Protein AF-A0A961BYL7-F1 (afdb_monomer)

Mean predicted aligned error: 15.83 Å

Secondary structure (DSSP, 8-state):
---EEEEEE-SSS--EEEEE----TT---EEEEEEEPTT--EEEEEE-TT---EEEEEEE--TTSPPPEEEEETTEEEEE--PPTTSS-HHHHHTT----------SS-----------SS--TT-----GGGSPPHHHHHHHHHHHHT-TTSEEES-TT-TT--HHHHHHHHHHHHHHHHHHHHHHHHT---HHHHHHHHHHHHH-TTTHHHHHHHHHHH-SEEEESSGGG--HHHHHHHHHHHSGGGTTS--SPPPPEEEE---GGG---GGGT--HHHHHHHHTSTT-------EESSS-HHHHHHHHHHHTT-BSSSTTSB----EEPGGGSS---B-TTSPBPPSEEEEE--S-----SSSHHHHHHHHHHHHHHHHHHHHHHHHHHH-EEPPSSTTPPPEE--GGGEEEEESSTTTHHHHHHHHHHTT--EEESSPPBGGGSHHHHHHHHHHHHHHSTT-HHHHHHHHTSTTT---HHHHHH--HHHHHHHHHHHHHHHHHHHHH-HHHHHHHHHHHS-HHHHHHTSTTHHHHHHHHHHHHHHHHHHS-SS--HHHHHHHHHHHHT---TT-THHHHSBPPP-TT---EEEEEHHHHTT--EEEEEETTTTSPPPHHHHTT-SEEE-TTSSSEEEESSTTSPPS-HHHHHHHHHHHHHHHHHHHHHHHHHHHTTEEEEEEEEE---TTGGGSHHHHHHHSB-TTSSB-HHHHS-SSPPP---THHHHHHHHHHHHTT-

Structure (mmCIF, N/CA/C/O backbone):
data_AF-A0A961BYL7-F1
#
_entry.id   AF-A0A961BYL7-F1
#
loop_
_atom_site.group_PDB
_atom_site.id
_atom_site.type_symbol
_atom_site.label_atom_id
_atom_site.label_alt_id
_atom_site.label_comp_id
_atom_site.label_asym_id
_atom_site.label_entity_id
_atom_site.label_seq_id
_atom_site.pdbx_PDB_ins_code
_atom_site.Cartn_x
_atom_site.Cartn_y
_atom_site.Cartn_z
_atom_site.occupancy
_atom_site.B_iso_or_equiv
_atom_site.auth_seq_id
_atom_site.auth_comp_id
_atom_site.auth_asym_id
_atom_site.auth_atom_id
_atom_site.pdbx_PDB_model_num
ATOM 1 N N . ILE A 1 1 ? 36.042 -7.074 -20.773 1.00 39.19 1 ILE A N 1
ATOM 2 C CA . ILE A 1 1 ? 37.449 -6.682 -21.015 1.00 39.19 1 ILE A CA 1
ATOM 3 C C . ILE A 1 1 ? 37.549 -6.260 -22.474 1.00 39.19 1 ILE A C 1
ATOM 5 O O . ILE A 1 1 ? 37.795 -7.089 -23.339 1.00 39.19 1 ILE A O 1
ATOM 9 N N . ALA A 1 2 ? 37.210 -5.007 -22.754 1.00 34.62 2 ALA A N 1
ATOM 10 C CA . ALA A 1 2 ? 37.315 -4.385 -24.068 1.00 34.62 2 ALA A CA 1
ATOM 11 C C . ALA A 1 2 ? 37.667 -2.923 -23.798 1.00 34.62 2 ALA A C 1
ATOM 13 O O . ALA A 1 2 ? 37.001 -2.294 -22.980 1.00 34.62 2 ALA A O 1
ATOM 14 N N . THR A 1 3 ? 38.731 -2.411 -24.410 1.00 41.41 3 THR A N 1
ATOM 15 C CA . THR A 1 3 ? 39.069 -0.992 -24.297 1.00 41.41 3 THR A CA 1
ATOM 16 C C . THR A 1 3 ? 38.045 -0.203 -25.095 1.00 41.41 3 THR A C 1
ATOM 18 O O . THR A 1 3 ? 38.063 -0.248 -26.324 1.00 41.41 3 THR A O 1
ATOM 21 N N . LEU A 1 4 ? 37.126 0.473 -24.408 1.00 39.59 4 LEU A N 1
ATOM 22 C CA . LEU A 1 4 ? 36.172 1.363 -25.056 1.00 39.59 4 LEU A CA 1
ATOM 23 C C . LEU A 1 4 ? 36.876 2.695 -25.314 1.00 39.59 4 LEU A C 1
ATOM 25 O O . LEU A 1 4 ? 37.384 3.300 -24.374 1.00 39.59 4 LEU A O 1
ATOM 29 N N . LEU A 1 5 ? 36.908 3.143 -26.568 1.00 48.19 5 LEU A N 1
ATOM 30 C CA . LEU A 1 5 ? 37.420 4.459 -26.946 1.00 48.19 5 LEU A CA 1
ATOM 31 C C . LEU A 1 5 ? 36.281 5.243 -27.601 1.00 48.19 5 LEU A C 1
ATOM 33 O O . LEU A 1 5 ? 35.836 4.855 -28.680 1.00 48.19 5 LEU A O 1
ATOM 37 N N . ALA A 1 6 ? 35.793 6.300 -26.953 1.00 42.75 6 ALA A N 1
ATOM 38 C CA . ALA A 1 6 ? 34.676 7.112 -27.439 1.00 42.75 6 ALA A CA 1
ATOM 39 C C . ALA A 1 6 ? 35.068 8.593 -27.520 1.00 42.75 6 ALA A C 1
ATOM 41 O O . ALA A 1 6 ? 35.640 9.126 -26.573 1.00 42.75 6 ALA A O 1
ATOM 42 N N . VAL A 1 7 ? 34.759 9.253 -28.641 1.00 47.47 7 VAL A N 1
ATOM 43 C CA . VAL A 1 7 ? 35.029 10.687 -28.857 1.00 47.47 7 VAL A CA 1
ATOM 44 C C . VAL A 1 7 ? 33.711 11.436 -29.045 1.00 47.47 7 VAL A C 1
ATOM 46 O O . VAL A 1 7 ? 32.892 11.021 -29.864 1.00 47.47 7 VAL A O 1
ATOM 49 N N . PHE A 1 8 ? 33.513 12.534 -28.319 1.00 46.31 8 PHE A N 1
ATOM 50 C CA . PHE A 1 8 ? 32.337 13.409 -28.389 1.00 46.31 8 PHE A CA 1
ATOM 51 C C . PHE A 1 8 ? 32.752 14.836 -28.756 1.00 46.31 8 PHE A C 1
ATOM 53 O O . PHE A 1 8 ? 33.868 15.228 -28.440 1.00 46.31 8 PHE A O 1
ATOM 60 N N . THR A 1 9 ? 31.873 15.624 -29.381 1.00 42.56 9 THR A N 1
ATOM 61 C CA . THR A 1 9 ? 32.056 17.085 -29.542 1.00 42.56 9 THR A CA 1
ATOM 62 C C . THR A 1 9 ? 31.382 17.859 -28.409 1.00 42.56 9 THR A C 1
ATOM 64 O O . THR A 1 9 ? 30.259 17.511 -28.044 1.00 42.56 9 THR A O 1
ATOM 67 N N . ASN A 1 10 ? 31.968 18.962 -27.946 1.00 42.44 10 ASN A N 1
ATOM 68 C CA . ASN A 1 10 ? 31.327 19.919 -27.041 1.00 42.44 10 ASN A CA 1
ATOM 69 C C . ASN A 1 10 ? 30.588 21.012 -27.832 1.00 42.44 10 ASN A C 1
ATOM 71 O O . ASN A 1 10 ? 31.014 22.159 -27.926 1.00 42.44 10 ASN A O 1
ATOM 75 N N . THR A 1 11 ? 29.475 20.639 -28.453 1.00 37.84 11 THR A N 1
ATOM 76 C CA . THR A 1 11 ? 28.443 21.622 -28.817 1.00 37.84 11 THR A CA 1
ATOM 77 C C . THR A 1 11 ? 27.235 21.390 -27.914 1.00 37.84 11 THR A C 1
ATOM 79 O O . THR A 1 11 ? 27.214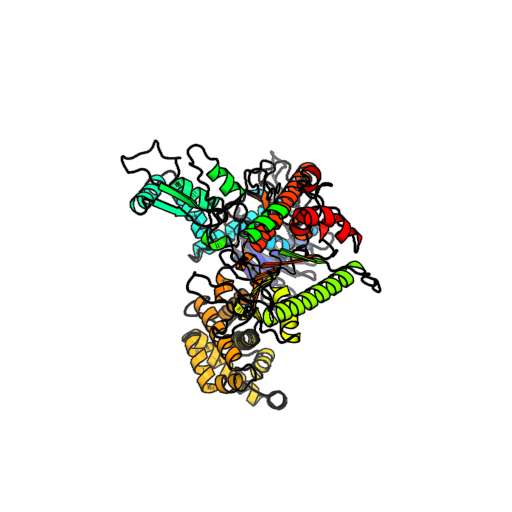 20.420 -27.159 1.00 37.84 11 THR A O 1
ATOM 82 N N . THR A 1 12 ? 26.227 22.262 -27.972 1.00 33.16 12 THR A N 1
ATOM 83 C CA . THR A 1 12 ? 25.004 22.234 -27.140 1.00 33.16 12 THR A CA 1
ATOM 84 C C . THR A 1 12 ? 24.246 20.892 -27.111 1.00 33.16 12 THR A C 1
ATOM 86 O O . THR A 1 12 ? 23.332 20.736 -26.308 1.00 33.16 12 THR A O 1
ATOM 89 N N . ALA A 1 13 ? 24.634 19.910 -27.932 1.00 33.66 13 ALA A N 1
ATOM 90 C CA . ALA A 1 13 ? 24.325 18.496 -27.754 1.00 33.66 13 ALA A CA 1
ATOM 91 C C . ALA A 1 13 ? 25.584 17.634 -28.027 1.00 33.66 13 ALA A C 1
ATOM 93 O O . ALA A 1 13 ? 26.080 17.638 -29.159 1.00 33.66 13 ALA A O 1
ATOM 94 N N . PRO A 1 14 ? 26.113 16.863 -27.056 1.00 36.59 14 PRO A N 1
ATOM 95 C CA . PRO A 1 14 ? 27.245 15.978 -27.311 1.00 36.59 14 PRO A CA 1
ATOM 96 C C . PRO A 1 14 ? 26.830 14.798 -28.203 1.00 36.59 14 PRO A C 1
ATOM 98 O O . PRO A 1 14 ? 25.937 14.021 -27.864 1.00 36.59 14 PRO A O 1
ATOM 101 N N . ALA A 1 15 ? 27.496 14.637 -29.348 1.00 33.28 15 ALA A N 1
ATOM 102 C CA . ALA A 1 15 ? 27.287 13.525 -30.276 1.00 33.28 15 ALA A CA 1
ATOM 103 C C . ALA A 1 15 ? 28.476 12.554 -30.233 1.00 33.28 15 ALA A C 1
ATOM 105 O O . ALA A 1 15 ? 29.624 12.987 -30.306 1.00 33.28 15 ALA A O 1
ATOM 106 N N . LEU A 1 16 ? 28.211 11.245 -30.136 1.00 39.09 16 LEU A N 1
ATOM 107 C CA . LEU A 1 16 ? 29.241 10.207 -30.257 1.00 39.09 16 LEU A CA 1
ATOM 108 C C . LEU A 1 16 ? 29.740 10.161 -31.706 1.00 39.09 16 LEU A C 1
ATOM 110 O O . LEU A 1 16 ? 28.985 9.809 -32.611 1.00 39.09 16 LEU A O 1
ATOM 114 N N . ILE A 1 17 ? 31.009 10.495 -31.916 1.00 48.31 17 ILE A N 1
ATOM 115 C CA . ILE A 1 17 ? 31.601 10.606 -33.253 1.00 48.31 17 ILE A CA 1
ATOM 116 C C . ILE A 1 17 ? 32.160 9.261 -33.722 1.00 48.31 17 ILE A C 1
ATOM 118 O O . ILE A 1 17 ? 32.022 8.898 -34.887 1.00 48.31 17 ILE A O 1
ATOM 122 N N . ALA A 1 18 ? 32.787 8.508 -32.817 1.00 43.81 18 ALA A N 1
ATOM 123 C CA . ALA A 1 18 ? 33.350 7.196 -33.110 1.00 43.81 18 ALA A CA 1
ATOM 124 C C . ALA A 1 18 ? 33.472 6.353 -31.833 1.00 43.81 18 ALA A C 1
ATOM 126 O O . ALA A 1 18 ? 33.775 6.885 -30.765 1.00 43.81 18 ALA A O 1
ATOM 127 N N . CYS A 1 19 ? 33.244 5.043 -31.961 1.00 41.66 19 CYS A N 1
ATOM 128 C CA . CYS A 1 19 ? 33.412 4.053 -30.899 1.00 41.66 19 CYS A CA 1
ATOM 129 C C . CYS A 1 19 ? 33.942 2.747 -31.498 1.00 41.66 19 CYS A C 1
ATOM 131 O O . CYS A 1 19 ? 33.399 2.269 -32.495 1.00 41.66 19 CYS A O 1
ATOM 133 N N . ASN A 1 20 ? 34.991 2.167 -30.910 1.00 49.38 20 ASN A N 1
ATOM 134 C CA . ASN A 1 20 ? 35.496 0.854 -31.312 1.00 49.38 20 ASN A CA 1
ATOM 135 C C . ASN A 1 20 ? 35.268 -0.157 -30.178 1.00 49.38 20 ASN A C 1
ATOM 137 O O . ASN A 1 20 ? 35.775 0.034 -29.077 1.00 49.38 20 ASN A O 1
ATOM 141 N N . VAL A 1 21 ? 34.489 -1.212 -30.442 1.00 45.50 21 VAL A N 1
ATOM 142 C CA . VAL A 1 21 ? 34.112 -2.241 -29.444 1.00 45.50 21 VAL A CA 1
ATOM 143 C C . VAL A 1 21 ? 34.639 -3.635 -29.826 1.00 45.50 21 VAL A C 1
ATOM 145 O O . VAL A 1 21 ? 34.361 -4.612 -29.138 1.00 45.50 21 VAL A O 1
ATOM 148 N N . ALA A 1 22 ? 35.421 -3.778 -30.901 1.00 39.75 22 ALA A N 1
ATOM 149 C CA . ALA A 1 22 ? 35.791 -5.101 -31.403 1.00 39.75 22 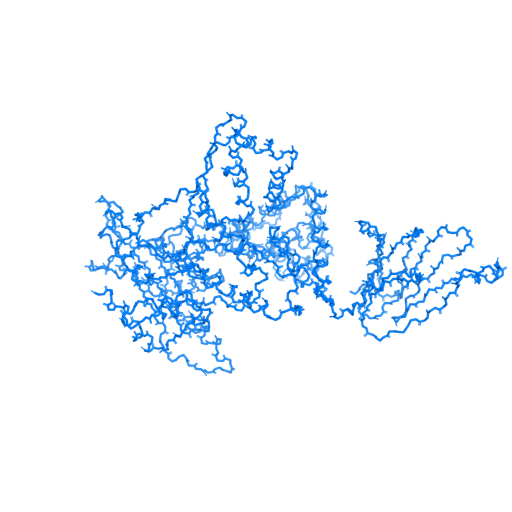ALA A CA 1
ATOM 150 C C . ALA A 1 22 ? 37.262 -5.200 -31.828 1.00 39.75 22 ALA A C 1
ATOM 152 O O . ALA A 1 22 ? 37.615 -4.907 -32.967 1.00 39.75 22 ALA A O 1
ATOM 153 N N . ALA A 1 23 ? 38.108 -5.726 -30.941 1.00 34.94 23 ALA A N 1
ATOM 154 C CA . ALA A 1 23 ? 39.322 -6.426 -31.349 1.00 34.94 23 ALA A CA 1
ATOM 155 C C . ALA A 1 23 ? 39.571 -7.638 -30.426 1.00 34.94 23 ALA A C 1
ATOM 157 O O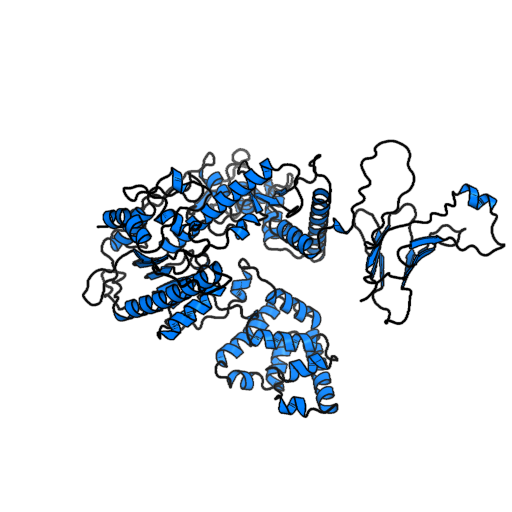 . ALA A 1 23 ? 39.394 -7.520 -29.211 1.00 34.94 23 ALA A O 1
ATOM 158 N N . PRO A 1 24 ? 39.942 -8.814 -30.972 1.00 32.72 24 PRO A N 1
ATOM 159 C CA . PRO A 1 24 ? 40.272 -9.994 -30.177 1.00 32.72 24 PRO A CA 1
ATOM 160 C C . PRO A 1 24 ? 41.551 -9.778 -29.337 1.00 32.72 24 PRO A C 1
ATOM 162 O O . PRO A 1 24 ? 42.343 -8.892 -29.660 1.00 32.72 24 PRO A O 1
ATOM 165 N N . PRO A 1 25 ? 41.804 -10.607 -28.299 1.00 34.06 25 PRO A N 1
ATOM 166 C CA . PRO A 1 25 ? 42.755 -10.344 -27.201 1.00 34.06 25 PRO A CA 1
ATOM 167 C C . PRO A 1 25 ? 44.254 -10.311 -27.566 1.00 34.06 25 PRO A C 1
ATOM 169 O O . PRO A 1 25 ? 45.096 -10.426 -26.681 1.00 34.06 25 PRO A O 1
ATOM 172 N N . ALA A 1 26 ? 44.610 -10.204 -28.847 1.00 33.62 26 ALA A N 1
ATOM 173 C CA . ALA A 1 26 ? 45.981 -10.336 -29.340 1.00 33.62 26 ALA A CA 1
ATOM 174 C C . ALA A 1 26 ? 46.489 -9.143 -30.179 1.00 33.62 26 ALA A C 1
ATOM 176 O O . ALA A 1 26 ? 47.590 -9.221 -30.719 1.00 33.62 26 ALA A O 1
ATOM 177 N N . ALA A 1 27 ? 45.742 -8.037 -30.283 1.00 35.91 27 ALA A N 1
ATOM 178 C CA . ALA A 1 27 ? 46.215 -6.805 -30.927 1.00 35.91 27 ALA A CA 1
ATOM 179 C C . ALA A 1 27 ? 46.365 -5.675 -29.882 1.00 35.91 27 ALA A C 1
ATOM 181 O O . ALA A 1 27 ? 45.372 -5.325 -29.247 1.00 35.91 27 ALA A O 1
ATOM 182 N N . PRO A 1 28 ? 47.566 -5.093 -29.679 1.00 39.69 28 PRO A N 1
ATOM 183 C CA . PRO A 1 28 ? 47.829 -4.176 -28.568 1.00 39.69 28 PRO A CA 1
ATOM 184 C C . PRO A 1 28 ? 47.493 -2.700 -28.854 1.00 39.69 28 PRO A C 1
ATOM 186 O O . PRO A 1 28 ? 47.948 -1.831 -28.120 1.00 39.69 28 PRO A O 1
ATOM 189 N N . SER A 1 29 ? 46.723 -2.365 -29.892 1.00 47.53 29 SER A N 1
ATOM 190 C CA . SER A 1 29 ? 46.337 -0.969 -30.136 1.00 47.53 29 SER A CA 1
ATOM 191 C C . SER A 1 29 ? 44.986 -0.839 -30.836 1.00 47.53 29 SER A C 1
ATOM 193 O O . SER A 1 29 ? 44.777 -1.341 -31.939 1.00 47.53 29 SER A O 1
ATOM 195 N N . ALA A 1 30 ? 44.055 -0.128 -30.196 1.00 45.72 30 ALA A N 1
ATOM 196 C CA . ALA A 1 30 ? 42.859 0.381 -30.859 1.00 45.72 30 ALA A CA 1
ATOM 197 C C . ALA A 1 30 ? 43.194 1.739 -31.495 1.00 45.72 30 ALA A C 1
ATOM 199 O O . ALA A 1 30 ? 43.740 2.620 -30.825 1.00 45.72 30 ALA A O 1
ATOM 200 N N . ALA A 1 31 ? 42.883 1.903 -32.783 1.00 49.25 31 ALA A N 1
ATOM 201 C CA . ALA A 1 31 ? 43.028 3.169 -33.493 1.00 49.25 31 ALA A CA 1
ATOM 202 C C . ALA A 1 31 ? 41.652 3.729 -33.867 1.00 49.25 31 ALA A C 1
ATOM 204 O O . ALA A 1 31 ? 40.814 3.002 -34.406 1.00 49.25 31 ALA A O 1
ATOM 205 N N . VAL A 1 32 ? 41.420 5.012 -33.585 1.00 48.69 32 VAL A N 1
ATOM 206 C CA . VAL A 1 32 ? 40.204 5.733 -33.987 1.00 48.69 32 VAL A CA 1
ATOM 207 C C . VAL A 1 32 ? 40.615 6.992 -34.742 1.00 48.69 32 VAL A C 1
ATOM 209 O O . VAL A 1 32 ? 41.395 7.805 -34.244 1.00 48.69 32 VAL A O 1
ATOM 212 N N . GLN A 1 33 ? 40.103 7.132 -35.963 1.00 51.75 33 GLN A N 1
ATOM 213 C CA . GLN A 1 33 ? 40.268 8.330 -36.780 1.00 51.75 33 GLN A CA 1
ATOM 214 C C . GLN A 1 33 ? 39.044 9.226 -36.625 1.00 51.75 33 GLN A C 1
ATOM 216 O O . GLN A 1 33 ? 37.914 8.766 -36.782 1.00 51.75 33 GLN A O 1
ATOM 221 N N . VAL A 1 34 ? 39.275 10.507 -36.350 1.00 50.94 34 VAL A N 1
ATOM 222 C CA . VAL A 1 34 ? 38.217 11.519 -36.250 1.00 50.94 34 VAL A CA 1
ATOM 223 C C . VAL A 1 34 ? 38.557 12.675 -37.181 1.00 50.94 34 VAL A C 1
ATOM 225 O O . VAL A 1 34 ? 39.681 13.171 -37.166 1.00 50.94 34 VAL A O 1
ATOM 228 N N . ALA A 1 35 ? 37.597 13.106 -38.001 1.00 50.88 35 ALA A N 1
ATOM 229 C CA . ALA A 1 35 ? 37.707 14.353 -38.753 1.00 50.88 35 ALA A CA 1
ATOM 230 C C . ALA A 1 35 ? 37.450 15.522 -37.792 1.00 50.88 35 ALA A C 1
ATOM 232 O O . ALA A 1 35 ? 36.311 15.764 -37.394 1.00 50.88 35 ALA A O 1
ATOM 233 N N . ALA A 1 36 ? 38.520 16.192 -37.369 1.00 46.81 36 ALA A N 1
ATOM 234 C CA . ALA A 1 36 ? 38.454 17.277 -36.404 1.00 46.81 36 ALA A CA 1
ATOM 235 C C . ALA A 1 36 ? 38.117 18.600 -37.108 1.00 46.81 36 ALA A C 1
ATOM 237 O O . ALA A 1 36 ? 38.728 18.979 -38.112 1.00 46.81 36 ALA A O 1
ATOM 238 N N . VAL A 1 37 ? 37.133 19.303 -36.562 1.00 46.12 37 VAL A N 1
ATOM 239 C CA . VAL A 1 37 ? 36.710 20.642 -36.955 1.00 46.12 37 VAL A CA 1
ATOM 240 C C . VAL A 1 37 ? 37.509 21.638 -36.120 1.00 46.12 37 VAL A C 1
ATOM 242 O O . VAL A 1 37 ? 37.742 21.435 -34.930 1.00 46.12 37 VAL A O 1
ATOM 245 N N . ARG A 1 38 ? 37.984 22.702 -36.770 1.00 41.88 38 ARG A N 1
ATOM 246 C CA . ARG A 1 38 ? 38.755 23.763 -36.116 1.00 41.88 38 ARG A CA 1
ATOM 247 C C . ARG A 1 38 ? 37.882 24.464 -35.063 1.00 41.88 38 ARG A C 1
ATOM 249 O O . ARG A 1 38 ? 36.697 24.664 -35.308 1.00 41.88 38 ARG A O 1
ATOM 256 N N . ASP A 1 39 ? 38.475 24.825 -33.925 1.00 41.31 39 ASP A N 1
ATOM 257 C CA . ASP A 1 39 ? 37.819 25.559 -32.828 1.00 41.31 39 ASP A CA 1
ATOM 258 C C . ASP A 1 39 ? 36.586 24.836 -32.236 1.00 41.31 39 ASP A C 1
ATOM 260 O O . ASP A 1 39 ? 35.585 25.456 -31.889 1.00 41.31 39 ASP A O 1
ATOM 264 N N . THR A 1 40 ? 36.637 23.501 -32.163 1.00 39.97 40 THR A N 1
ATOM 265 C CA . THR A 1 40 ? 35.595 22.643 -31.569 1.00 39.97 40 THR A CA 1
ATOM 266 C C . THR A 1 40 ? 36.208 21.797 -30.455 1.00 39.97 40 THR A C 1
ATOM 268 O O . THR A 1 40 ? 37.230 21.152 -30.695 1.00 39.97 40 THR A O 1
ATOM 271 N N . ASP A 1 41 ? 35.602 21.758 -29.263 1.00 41.94 41 ASP A N 1
ATOM 272 C CA . ASP A 1 41 ? 36.136 20.920 -28.180 1.00 41.94 41 ASP A CA 1
ATOM 273 C C . ASP A 1 41 ? 35.714 19.461 -28.351 1.00 41.94 41 ASP A C 1
ATOM 275 O O . ASP A 1 41 ? 34.613 19.153 -28.821 1.00 41.94 41 ASP A O 1
ATOM 279 N N . TYR A 1 42 ? 36.587 18.553 -27.919 1.00 45.03 42 TYR A N 1
ATOM 280 C CA . TYR A 1 42 ? 36.362 17.117 -27.998 1.00 45.03 42 TYR A CA 1
ATOM 281 C C . TYR A 1 42 ? 36.559 16.453 -26.634 1.00 45.03 42 TYR A C 1
ATOM 283 O O . TYR A 1 42 ? 37.581 16.652 -25.981 1.00 45.03 42 TYR A O 1
ATOM 291 N N . LEU A 1 43 ? 35.605 15.616 -26.224 1.00 43.47 43 LEU A N 1
ATOM 292 C CA . LEU A 1 43 ? 35.713 14.771 -25.035 1.00 43.47 43 LEU A CA 1
ATOM 293 C C . LEU A 1 43 ? 36.112 13.358 -25.460 1.00 43.47 43 LEU A C 1
ATOM 295 O O . LEU A 1 43 ? 35.450 12.761 -26.306 1.00 43.47 43 LEU A O 1
ATOM 299 N N . VAL A 1 44 ? 37.165 12.809 -24.857 1.00 47.84 44 VAL A N 1
ATOM 300 C CA . VAL A 1 44 ? 37.644 11.450 -25.142 1.00 47.84 44 VAL A CA 1
ATOM 301 C C . VAL A 1 44 ? 37.519 10.590 -23.889 1.00 47.84 44 VAL A C 1
ATOM 303 O O . VAL A 1 44 ? 38.105 10.900 -22.855 1.00 47.84 44 VAL A O 1
ATOM 306 N N . LEU A 1 45 ? 36.775 9.492 -23.994 1.00 44.69 45 LEU A N 1
ATOM 307 C CA . LEU A 1 45 ? 36.589 8.503 -22.934 1.00 44.69 45 LEU A CA 1
ATOM 308 C C . LEU A 1 45 ? 37.347 7.221 -23.279 1.00 44.69 45 LEU A C 1
ATOM 310 O O . LEU A 1 45 ? 37.184 6.680 -24.375 1.00 44.69 45 LEU A O 1
ATOM 314 N N . VAL A 1 46 ? 38.162 6.745 -22.333 1.00 48.22 46 VAL A N 1
ATOM 315 C CA . VAL A 1 46 ? 38.932 5.500 -22.448 1.00 48.22 46 VAL A CA 1
ATOM 316 C C . VAL A 1 46 ? 38.659 4.625 -21.228 1.00 48.22 46 VAL A C 1
ATOM 318 O O . VAL A 1 46 ? 39.004 5.011 -20.115 1.00 48.22 46 VAL A O 1
ATOM 321 N N . ASP A 1 47 ? 38.072 3.446 -21.431 1.00 42.56 47 ASP A N 1
ATOM 322 C CA . ASP A 1 47 ? 37.914 2.437 -20.373 1.00 42.56 47 ASP A CA 1
ATOM 323 C C . ASP A 1 47 ? 39.024 1.379 -20.481 1.00 42.56 47 ASP A C 1
ATOM 325 O O . ASP A 1 47 ? 39.258 0.815 -21.552 1.00 42.56 47 ASP A O 1
ATOM 329 N N . GLY A 1 48 ? 39.739 1.104 -19.390 1.00 44.19 48 GLY A N 1
ATOM 330 C CA . GLY A 1 48 ? 40.799 0.101 -19.371 1.00 44.19 48 GLY A CA 1
ATOM 331 C C . GLY A 1 48 ? 41.217 -0.290 -17.961 1.00 44.19 48 GLY A C 1
ATOM 332 O O . GLY A 1 48 ? 41.912 0.464 -17.287 1.00 44.19 48 GLY A O 1
ATOM 333 N N . THR A 1 49 ? 40.869 -1.509 -17.549 1.00 38.75 49 THR A N 1
ATOM 334 C CA . THR A 1 49 ? 41.249 -2.083 -16.249 1.00 38.75 49 THR A CA 1
ATOM 335 C C . THR A 1 49 ? 42.739 -2.435 -16.121 1.00 38.75 49 THR A C 1
ATOM 337 O O . THR A 1 49 ? 43.181 -2.645 -15.001 1.00 38.75 49 THR A O 1
ATOM 340 N N . ASP A 1 50 ? 43.530 -2.439 -17.208 1.00 41.47 50 ASP A N 1
ATOM 341 C CA . ASP A 1 50 ? 44.942 -2.890 -17.201 1.00 41.47 50 ASP A CA 1
ATOM 342 C C . ASP A 1 50 ? 45.912 -2.031 -18.052 1.00 41.47 50 ASP A C 1
ATOM 344 O O . ASP A 1 50 ? 46.889 -2.530 -18.605 1.00 41.47 50 ASP A O 1
ATOM 348 N N . GLY A 1 51 ? 45.682 -0.718 -18.171 1.00 45.72 51 GLY A N 1
ATOM 349 C CA . GLY A 1 51 ? 46.609 0.169 -18.894 1.00 45.72 51 GLY A CA 1
ATOM 350 C C . GLY A 1 51 ? 46.484 0.063 -20.418 1.00 45.72 51 GLY A C 1
ATOM 351 O O . GLY A 1 51 ? 47.379 -0.421 -21.108 1.00 45.72 51 GLY A O 1
ATOM 352 N N . ALA A 1 52 ? 45.363 0.560 -20.943 1.00 43.47 52 ALA A N 1
ATOM 353 C CA . ALA A 1 52 ? 45.076 0.599 -22.373 1.00 43.47 52 ALA A CA 1
ATOM 354 C C . ALA A 1 52 ? 46.184 1.296 -23.193 1.00 43.47 52 ALA A C 1
ATOM 356 O O . ALA A 1 52 ? 46.688 2.356 -22.810 1.00 43.47 52 ALA A O 1
ATOM 357 N N . GLN A 1 53 ? 46.522 0.709 -24.346 1.00 44.25 53 GLN A N 1
ATOM 358 C CA . GLN A 1 53 ? 47.362 1.315 -25.379 1.00 44.25 53 GLN A CA 1
ATOM 359 C C . GLN A 1 53 ? 46.513 1.584 -26.627 1.00 44.25 53 GLN A C 1
ATOM 361 O O . GLN A 1 53 ? 45.736 0.733 -27.064 1.00 44.25 53 GLN A O 1
ATOM 366 N N . GLY A 1 54 ? 46.623 2.783 -27.193 1.00 45.72 54 GLY A N 1
ATOM 367 C CA . GLY A 1 54 ? 45.788 3.203 -28.316 1.00 45.72 54 GLY A CA 1
ATOM 368 C C . GLY A 1 54 ? 46.304 4.467 -28.987 1.00 45.72 54 GLY A C 1
ATOM 369 O O . GLY A 1 54 ? 47.094 5.214 -28.408 1.00 45.72 54 GLY A O 1
ATOM 370 N N . GLN A 1 55 ? 45.875 4.689 -30.226 1.00 48.41 55 GLN A N 1
ATOM 371 C CA . GLN A 1 55 ? 46.231 5.876 -31.000 1.00 48.41 55 GLN A CA 1
ATOM 372 C C . GLN A 1 55 ? 44.965 6.564 -31.503 1.00 48.41 55 GLN A C 1
ATOM 374 O O . GLN A 1 55 ? 44.111 5.936 -32.128 1.00 48.41 55 GLN A O 1
ATOM 379 N N . ILE A 1 56 ? 44.854 7.868 -31.260 1.00 48.59 56 ILE A N 1
ATOM 380 C CA . ILE A 1 56 ? 43.814 8.694 -31.877 1.00 48.59 56 ILE A CA 1
ATOM 381 C C . ILE A 1 56 ? 44.483 9.574 -32.912 1.00 48.59 56 ILE A C 1
ATOM 383 O O . ILE A 1 56 ? 45.401 10.335 -32.602 1.00 48.59 56 ILE A O 1
ATOM 387 N N . GLN A 1 57 ? 44.012 9.465 -34.148 1.00 49.00 57 GLN A N 1
ATOM 388 C CA . GLN A 1 57 ? 44.482 10.302 -35.237 1.00 49.00 57 GLN A CA 1
ATOM 389 C C . GLN A 1 57 ? 43.412 11.353 -35.535 1.00 49.00 57 GLN A C 1
ATOM 391 O O . GLN A 1 57 ? 42.293 11.030 -35.944 1.00 49.00 57 GLN A O 1
ATOM 396 N N . LEU A 1 58 ? 43.763 12.614 -35.284 1.00 49.91 58 LEU A N 1
ATOM 397 C CA . LEU A 1 58 ? 42.879 13.761 -35.456 1.00 49.91 58 LEU A CA 1
ATOM 398 C C . LEU A 1 58 ? 43.134 14.369 -36.835 1.00 49.91 58 LEU A C 1
ATOM 400 O O . LEU A 1 58 ? 44.104 15.095 -37.033 1.00 49.91 58 LEU A O 1
ATOM 404 N N . ASN A 1 59 ? 42.281 14.058 -37.808 1.00 48.66 59 ASN A N 1
ATOM 405 C CA . ASN A 1 59 ? 42.397 14.608 -39.154 1.00 48.66 59 ASN A CA 1
ATOM 406 C C . ASN A 1 59 ? 41.958 16.075 -39.147 1.00 48.66 59 ASN A C 1
ATOM 408 O O . ASN A 1 59 ? 40.764 16.366 -39.159 1.00 48.66 59 ASN A O 1
ATOM 412 N N . TRP A 1 60 ? 42.930 16.987 -39.126 1.00 46.38 60 TRP A N 1
ATOM 413 C CA . TRP A 1 60 ? 42.711 18.430 -39.199 1.00 46.38 60 TRP A CA 1
ATOM 414 C C . TRP A 1 60 ? 42.786 18.889 -40.659 1.00 46.38 60 TRP A C 1
ATOM 416 O O . TRP A 1 60 ? 43.756 18.596 -41.355 1.00 46.38 60 TRP A O 1
ATOM 426 N N . ALA A 1 61 ? 41.785 19.630 -41.135 1.00 40.03 61 ALA A N 1
ATOM 427 C CA . ALA A 1 61 ? 41.766 20.216 -42.479 1.00 40.03 61 ALA A CA 1
ATOM 428 C C . ALA A 1 61 ? 42.698 21.444 -42.614 1.00 40.03 61 ALA A C 1
ATOM 430 O O . ALA A 1 61 ? 42.283 22.506 -43.072 1.00 40.03 61 ALA A O 1
ATOM 431 N N . ALA A 1 62 ? 43.955 21.327 -42.184 1.00 43.69 62 ALA A N 1
ATOM 432 C CA . ALA A 1 62 ? 45.000 22.292 -42.501 1.00 43.69 62 ALA A CA 1
ATOM 433 C C . ALA A 1 62 ? 45.825 21.709 -43.656 1.00 43.69 62 ALA A C 1
ATOM 435 O O . ALA A 1 62 ? 46.590 20.773 -43.452 1.00 43.69 62 ALA A O 1
ATOM 436 N N . GLU A 1 63 ? 45.663 22.247 -44.869 1.00 45.94 63 GLU A N 1
ATOM 437 C CA . GLU A 1 63 ? 46.201 21.705 -46.137 1.00 45.94 63 GLU A CA 1
ATOM 438 C C . GLU A 1 63 ? 47.734 21.519 -46.194 1.00 45.94 63 GLU A C 1
ATOM 440 O O . GLU A 1 63 ? 48.261 21.072 -47.210 1.00 45.94 63 GLU A O 1
ATOM 445 N N . GLN A 1 64 ? 48.475 21.861 -45.137 1.00 49.12 64 GLN A N 1
ATOM 446 C CA . GLN A 1 64 ? 49.934 21.945 -45.165 1.00 49.12 64 GLN A CA 1
ATOM 447 C C . GLN A 1 64 ? 50.659 21.250 -44.006 1.00 49.12 64 GLN A C 1
ATOM 449 O O . GLN A 1 64 ? 51.883 21.289 -44.008 1.00 49.12 64 GLN A O 1
ATOM 454 N N . LEU A 1 65 ? 49.994 20.577 -43.058 1.00 47.28 65 LEU A N 1
ATOM 455 C CA . LEU A 1 65 ? 50.681 19.781 -42.024 1.00 47.28 65 LEU A CA 1
ATOM 456 C C . LEU A 1 65 ? 50.038 18.397 -41.859 1.00 47.28 65 LEU A C 1
ATOM 458 O O . LEU A 1 65 ? 48.815 18.284 -41.939 1.00 47.28 65 LEU A O 1
ATOM 462 N N . PRO A 1 66 ? 50.829 17.334 -41.613 1.00 47.66 66 PRO A N 1
ATOM 463 C CA . PRO A 1 66 ? 50.266 16.033 -41.282 1.00 47.66 66 PRO A CA 1
ATOM 464 C C . PRO A 1 66 ? 49.495 16.113 -39.949 1.00 47.66 66 PRO A C 1
ATOM 466 O O . PRO A 1 66 ? 49.921 16.832 -39.040 1.00 47.66 66 PRO A O 1
ATOM 469 N N . PRO A 1 67 ? 48.370 15.387 -39.816 1.00 51.22 67 PRO A N 1
ATOM 470 C CA . PRO A 1 67 ? 47.544 15.421 -38.615 1.00 51.22 67 PRO A CA 1
ATOM 471 C C . PRO A 1 67 ? 48.325 14.954 -37.375 1.00 51.22 67 PRO A C 1
ATOM 473 O O . PRO A 1 67 ? 49.088 13.986 -37.477 1.00 51.22 67 PRO A O 1
ATOM 476 N N . PRO A 1 68 ? 48.143 15.600 -36.207 1.00 48.91 68 PRO A N 1
ATOM 477 C CA . PRO A 1 68 ? 48.756 15.138 -34.971 1.00 48.91 68 PRO A CA 1
ATOM 478 C C . PRO A 1 68 ? 48.210 13.767 -34.572 1.00 48.91 68 PRO A C 1
ATOM 480 O O . PRO A 1 68 ? 47.021 13.468 -34.730 1.00 48.91 68 PRO A O 1
ATOM 483 N N . VAL A 1 69 ? 49.095 12.940 -34.022 1.00 50.81 69 VAL A N 1
ATOM 484 C CA . VAL A 1 69 ? 48.744 11.639 -33.456 1.00 50.81 69 VAL A CA 1
ATOM 485 C C . VAL A 1 69 ? 48.841 11.743 -31.943 1.00 50.81 69 VAL A C 1
ATOM 487 O O . VAL A 1 69 ? 49.890 12.098 -31.405 1.00 50.81 69 VAL A O 1
ATOM 490 N N . LEU A 1 70 ? 47.745 11.432 -31.254 1.00 52.81 70 LEU A N 1
ATOM 491 C CA . LEU A 1 70 ? 47.745 11.260 -29.809 1.00 52.81 70 LEU A CA 1
ATOM 492 C C . LEU A 1 70 ? 48.046 9.793 -29.501 1.00 52.81 70 LEU A C 1
ATOM 494 O O . LEU A 1 70 ? 47.212 8.917 -29.741 1.00 52.81 70 LEU A O 1
ATOM 498 N N . GLU A 1 71 ? 49.240 9.528 -28.980 1.00 52.25 71 GLU A N 1
ATOM 499 C CA . GLU A 1 71 ? 49.635 8.209 -28.497 1.00 52.25 71 GLU A CA 1
ATOM 500 C C . GLU A 1 71 ? 49.323 8.059 -27.008 1.00 52.25 71 GLU A C 1
ATOM 502 O O . GLU A 1 71 ? 49.689 8.906 -26.185 1.00 52.25 71 GLU A O 1
ATOM 507 N N . ILE A 1 72 ? 48.677 6.943 -26.668 1.00 51.53 72 ILE A N 1
ATOM 508 C CA . ILE A 1 72 ? 48.331 6.554 -25.304 1.00 51.53 72 ILE A CA 1
ATOM 509 C C . ILE A 1 72 ? 49.113 5.283 -24.981 1.00 51.53 72 ILE A C 1
ATOM 511 O O . ILE A 1 72 ? 48.895 4.240 -25.600 1.00 51.53 72 ILE A O 1
ATOM 515 N N . SER A 1 73 ? 50.040 5.357 -24.024 1.00 46.81 73 SER A N 1
ATOM 516 C CA . SER A 1 73 ? 50.810 4.194 -23.573 1.00 46.81 73 SER A CA 1
ATOM 517 C C . SER A 1 73 ? 51.078 4.257 -22.075 1.00 46.81 73 SER A C 1
ATOM 519 O O . SER A 1 73 ? 51.666 5.218 -21.581 1.00 46.81 73 SER A O 1
ATOM 521 N N . ASN A 1 74 ? 50.664 3.219 -21.341 1.00 45.75 74 ASN A N 1
ATOM 522 C CA . ASN A 1 74 ? 50.950 3.045 -19.911 1.00 45.75 74 ASN A CA 1
ATOM 523 C C . ASN A 1 74 ? 50.613 4.292 -19.063 1.00 45.75 74 ASN A C 1
ATOM 525 O O . ASN A 1 74 ? 51.412 4.728 -18.233 1.00 45.75 74 ASN A O 1
ATOM 529 N N . GLY A 1 75 ? 49.451 4.906 -19.316 1.00 40.97 75 GLY A N 1
ATOM 530 C CA . GLY A 1 75 ? 48.984 6.100 -18.599 1.00 40.97 75 GLY A CA 1
ATOM 531 C C . GLY A 1 75 ? 49.728 7.398 -18.939 1.00 40.97 75 GLY A C 1
ATOM 532 O O . GLY A 1 75 ? 49.484 8.421 -18.301 1.00 40.97 75 GLY A O 1
ATOM 533 N N . ARG A 1 76 ? 50.627 7.379 -19.932 1.00 37.31 76 ARG A N 1
ATOM 534 C CA . ARG A 1 76 ? 51.260 8.567 -20.511 1.00 37.31 76 ARG A CA 1
ATOM 535 C C . ARG A 1 76 ? 50.639 8.892 -21.862 1.00 37.31 76 ARG A C 1
ATOM 537 O O . ARG A 1 76 ? 50.391 8.003 -22.675 1.00 37.31 76 ARG A O 1
ATOM 544 N N . PHE A 1 77 ? 50.454 10.186 -22.081 1.00 44.59 77 PHE A N 1
ATOM 545 C CA . PHE A 1 77 ? 49.899 10.756 -23.299 1.00 44.59 77 PHE A CA 1
ATOM 546 C C . PHE A 1 77 ? 50.995 11.559 -23.983 1.00 44.59 77 PHE A C 1
ATOM 548 O O . PHE A 1 77 ? 51.670 12.363 -23.333 1.00 44.59 77 PHE A O 1
ATOM 555 N N . ARG A 1 78 ? 51.184 11.324 -25.278 1.00 41.56 78 ARG A N 1
ATOM 556 C CA . ARG A 1 78 ? 52.110 12.088 -26.112 1.00 41.56 78 ARG A CA 1
ATOM 557 C C . ARG A 1 78 ? 51.378 12.510 -27.376 1.00 41.56 78 ARG A C 1
ATOM 559 O O . ARG A 1 78 ? 50.912 11.661 -28.128 1.00 41.56 78 ARG A O 1
ATOM 566 N N . LEU A 1 79 ? 51.286 13.816 -27.594 1.00 42.81 79 LEU A N 1
ATOM 567 C CA . LEU A 1 79 ? 50.847 14.378 -28.864 1.00 42.81 79 LEU A CA 1
ATOM 568 C C . LEU A 1 79 ? 52.088 14.555 -29.745 1.00 42.81 79 LEU A C 1
ATOM 570 O O . LEU A 1 79 ? 53.031 15.234 -29.343 1.00 42.81 79 LEU A O 1
ATOM 574 N N . GLU A 1 80 ? 52.123 13.906 -30.906 1.00 43.06 80 GLU A N 1
ATOM 575 C CA . GLU A 1 80 ? 53.283 13.915 -31.801 1.00 43.06 80 GLU A CA 1
ATOM 576 C C . GLU A 1 80 ? 52.864 14.289 -33.231 1.00 43.06 80 GLU A C 1
ATOM 578 O O . GLU A 1 80 ? 51.922 13.723 -33.791 1.00 43.06 80 GLU A O 1
ATOM 583 N N . TRP A 1 81 ? 53.596 15.221 -33.850 1.00 46.53 81 TRP A N 1
ATOM 584 C CA . TRP A 1 81 ? 53.508 15.490 -35.287 1.00 46.53 81 TRP A CA 1
ATOM 585 C C . TRP A 1 81 ? 54.618 14.729 -36.004 1.00 46.53 81 TRP A C 1
ATOM 587 O O . TRP A 1 81 ? 55.796 15.067 -35.894 1.00 46.53 81 TRP A O 1
ATOM 597 N N . ARG A 1 82 ? 54.251 13.702 -36.772 1.00 43.81 82 ARG A N 1
ATOM 598 C CA . ARG A 1 82 ? 55.216 12.949 -37.580 1.00 43.81 82 ARG A CA 1
ATOM 599 C C . ARG A 1 82 ? 55.376 13.606 -38.942 1.00 43.81 82 ARG A C 1
ATOM 601 O O . ARG A 1 82 ? 54.577 13.385 -39.846 1.00 43.81 82 ARG A O 1
ATOM 608 N N . VAL A 1 83 ? 56.426 14.409 -39.086 1.00 40.97 83 VAL A N 1
ATOM 609 C CA . VAL A 1 83 ? 56.813 15.021 -40.364 1.00 40.97 83 VAL A CA 1
ATOM 610 C C . VAL A 1 83 ? 57.983 14.234 -40.960 1.00 40.97 83 VAL A C 1
ATOM 612 O O . VAL A 1 83 ? 58.964 13.954 -40.272 1.00 40.97 83 VAL A O 1
ATOM 615 N N . ALA A 1 84 ? 57.895 13.854 -42.238 1.00 37.34 84 ALA A N 1
ATOM 616 C CA . ALA A 1 84 ? 58.988 13.166 -42.925 1.00 37.34 84 ALA A CA 1
ATOM 617 C C . ALA A 1 84 ? 60.228 14.087 -43.036 1.00 37.34 84 ALA A C 1
ATOM 619 O O . ALA A 1 84 ? 60.076 15.255 -43.413 1.00 37.34 84 ALA A O 1
ATOM 620 N N . PRO A 1 85 ? 61.456 13.605 -42.749 1.00 34.19 85 PRO A N 1
ATOM 621 C CA . PRO A 1 85 ? 62.649 14.444 -42.827 1.00 34.19 85 PRO A CA 1
ATOM 622 C C . PRO A 1 85 ? 62.899 14.889 -44.275 1.00 34.19 85 PRO A C 1
ATOM 624 O O . PRO A 1 85 ? 63.069 14.051 -45.157 1.00 34.19 85 PRO A O 1
ATOM 627 N N . GLY A 1 86 ? 62.942 16.205 -44.513 1.00 43.62 86 GLY A N 1
ATOM 628 C CA . GLY A 1 86 ? 63.350 16.794 -45.797 1.00 43.62 86 GLY A CA 1
ATOM 629 C C . GLY A 1 86 ? 62.269 17.523 -46.604 1.00 43.62 86 GLY A C 1
ATOM 630 O O . GLY A 1 86 ? 62.582 17.990 -47.693 1.00 43.62 86 GLY A O 1
ATOM 631 N N . ILE A 1 87 ? 61.031 17.644 -46.100 1.00 42.00 87 ILE A N 1
ATOM 632 C CA . ILE A 1 87 ? 59.918 18.277 -46.845 1.00 42.00 87 ILE A CA 1
ATOM 633 C C . ILE A 1 87 ? 59.503 19.658 -46.279 1.00 42.00 87 ILE A C 1
ATOM 635 O O . ILE A 1 87 ? 58.867 20.426 -46.992 1.00 42.00 87 ILE A O 1
ATOM 639 N N . TYR A 1 88 ? 59.907 20.035 -45.056 1.00 40.31 88 TYR A N 1
ATOM 640 C CA . TYR A 1 88 ? 59.411 21.253 -44.388 1.00 40.31 88 TYR A CA 1
ATOM 641 C C . TYR A 1 88 ? 60.503 22.168 -43.815 1.00 40.31 88 TYR A C 1
ATOM 643 O O . TYR A 1 88 ? 61.522 21.702 -43.302 1.00 40.31 88 TYR A O 1
ATOM 651 N N . ASP A 1 89 ? 60.249 23.479 -43.885 1.00 42.12 89 ASP A N 1
ATOM 652 C CA . ASP A 1 89 ? 61.050 24.542 -43.274 1.00 42.12 89 ASP A CA 1
ATOM 653 C C . ASP A 1 89 ? 60.742 24.656 -41.769 1.00 42.12 89 ASP A C 1
ATOM 655 O O . ASP A 1 89 ? 59.656 25.064 -41.348 1.00 42.12 89 ASP A O 1
ATOM 659 N N . TRP A 1 90 ? 61.724 24.294 -40.943 1.00 38.09 90 TRP A N 1
ATOM 660 C CA . TRP A 1 90 ? 61.615 24.292 -39.484 1.00 38.09 90 TRP A CA 1
ATOM 661 C C . TRP A 1 90 ? 61.452 25.694 -38.868 1.00 38.09 90 TRP A C 1
ATOM 663 O O . TRP A 1 90 ? 60.985 25.793 -37.732 1.00 38.09 90 TRP A O 1
ATOM 673 N N . GLN A 1 91 ? 61.767 26.781 -39.590 1.00 36.59 91 GLN A N 1
ATOM 674 C CA . GLN A 1 91 ? 61.537 28.145 -39.092 1.00 36.59 91 GLN A CA 1
ATOM 675 C C . GLN A 1 91 ? 60.049 28.526 -39.062 1.00 36.59 91 GLN A C 1
ATOM 677 O O . GLN A 1 91 ? 59.648 29.313 -38.204 1.00 36.59 91 GLN A O 1
ATOM 682 N N . GLN A 1 92 ? 59.214 27.933 -39.923 1.00 38.88 92 GLN A N 1
ATOM 683 C CA . GLN A 1 92 ? 57.763 28.157 -39.919 1.00 38.88 92 GLN A CA 1
ATOM 684 C C . GLN A 1 92 ? 57.056 27.378 -38.795 1.00 38.88 92 GLN A C 1
ATOM 686 O O . GLN A 1 92 ? 56.132 27.896 -38.171 1.00 38.88 92 GLN A O 1
ATOM 691 N N . ALA A 1 93 ? 57.531 26.169 -38.470 1.00 34.38 93 ALA A N 1
ATOM 692 C CA . ALA A 1 93 ? 56.993 25.350 -37.376 1.00 34.38 93 ALA A CA 1
ATOM 693 C C . ALA A 1 93 ? 57.266 25.954 -35.982 1.00 34.38 93 ALA A C 1
ATOM 695 O O . ALA A 1 93 ? 56.452 25.816 -35.071 1.00 34.38 93 ALA A O 1
ATOM 696 N N . ALA A 1 94 ? 58.380 26.678 -35.819 1.00 33.84 94 ALA A N 1
ATOM 697 C CA . ALA A 1 94 ? 58.738 27.336 -34.561 1.00 33.84 94 ALA A CA 1
ATOM 698 C C . ALA A 1 94 ? 57.858 28.561 -34.228 1.00 33.84 94 ALA A C 1
ATOM 700 O O . ALA A 1 94 ? 57.674 28.874 -33.054 1.00 33.84 94 ALA A O 1
ATOM 701 N N . GLN A 1 95 ? 57.277 29.237 -35.230 1.00 35.47 95 GLN A N 1
ATOM 702 C CA . GLN A 1 95 ? 56.344 30.356 -35.011 1.00 35.47 95 GLN A CA 1
ATOM 703 C C . GLN A 1 95 ? 54.939 29.904 -34.578 1.00 35.47 95 GLN A C 1
ATOM 705 O O . GLN A 1 95 ? 54.177 30.714 -34.058 1.00 35.47 95 GLN A O 1
ATOM 710 N N . LEU A 1 96 ? 54.608 28.620 -34.749 1.00 35.22 96 LEU A N 1
ATOM 711 C CA . LEU A 1 96 ? 53.315 28.029 -34.382 1.00 35.22 96 LEU A CA 1
ATOM 712 C C . LEU A 1 96 ? 53.287 27.434 -32.961 1.00 35.22 96 LEU A C 1
ATOM 714 O O . LEU A 1 96 ? 52.291 26.827 -32.586 1.00 35.22 96 LEU A O 1
ATOM 718 N N . GLY A 1 97 ? 54.345 27.618 -32.160 1.00 34.81 97 GLY A N 1
ATOM 719 C CA . GLY A 1 97 ? 54.380 27.150 -30.772 1.00 34.81 97 GLY A CA 1
ATOM 720 C C . GLY A 1 97 ? 54.327 25.624 -30.666 1.00 34.81 97 GLY A C 1
ATOM 721 O O . GLY A 1 97 ? 53.391 25.067 -30.106 1.00 34.81 97 GLY A O 1
ATOM 722 N N . ALA A 1 98 ? 55.320 24.928 -31.219 1.00 33.09 98 ALA A N 1
ATOM 723 C CA . ALA A 1 98 ? 55.467 23.491 -31.009 1.00 33.09 98 ALA A CA 1
ATOM 724 C C . ALA A 1 98 ? 55.945 23.221 -29.569 1.00 33.09 98 ALA A C 1
ATOM 726 O O . ALA A 1 98 ? 57.114 23.437 -29.246 1.00 33.09 98 ALA A O 1
ATOM 727 N N . TRP A 1 99 ? 55.039 22.758 -28.708 1.00 34.28 99 TRP A N 1
ATOM 728 C CA . TRP A 1 99 ? 55.335 22.389 -27.323 1.00 34.28 99 TRP A CA 1
ATOM 729 C C . TRP A 1 99 ? 55.379 20.866 -27.180 1.00 34.28 99 TRP A C 1
ATOM 731 O O . TRP A 1 99 ? 54.412 20.174 -27.493 1.00 34.28 99 TRP A O 1
ATOM 741 N N . GLU A 1 100 ? 56.494 20.330 -26.680 1.00 31.44 100 GLU A N 1
ATOM 742 C CA . GLU A 1 100 ? 56.585 18.934 -26.248 1.00 31.44 100 GLU A CA 1
ATOM 743 C C . GLU A 1 100 ? 56.262 18.872 -24.745 1.00 31.44 100 GLU A C 1
ATOM 745 O O . GLU A 1 100 ? 57.094 19.207 -23.900 1.00 31.44 100 GLU A O 1
ATOM 750 N N . HIS A 1 101 ? 55.038 18.472 -24.388 1.00 32.44 101 HIS A N 1
ATOM 751 C CA . HIS A 1 101 ? 54.640 18.284 -22.990 1.00 32.44 101 HIS A CA 1
ATOM 752 C C . HIS A 1 101 ? 54.624 16.801 -22.612 1.00 32.44 101 HIS A C 1
ATOM 754 O O . HIS A 1 101 ? 53.894 15.993 -23.181 1.00 32.44 101 HIS A O 1
ATOM 760 N N . VAL A 1 102 ? 55.438 16.440 -21.614 1.00 26.73 102 VAL A N 1
ATOM 761 C CA . VAL A 1 102 ? 55.453 15.107 -21.000 1.00 26.73 102 VAL A CA 1
ATOM 762 C C . VAL A 1 102 ? 54.666 15.161 -19.694 1.00 26.73 102 VAL A C 1
ATOM 764 O O . VAL A 1 102 ? 55.148 15.681 -18.688 1.00 26.73 102 VAL A O 1
ATOM 767 N N . PHE A 1 103 ? 53.464 14.590 -19.693 1.00 32.19 103 PHE A N 1
ATOM 768 C CA . PHE A 1 103 ? 52.623 14.482 -18.500 1.00 32.19 103 PHE A CA 1
ATOM 769 C C . PHE A 1 103 ? 53.086 13.313 -17.609 1.00 32.19 103 PHE A C 1
ATOM 771 O O . PHE A 1 103 ? 53.337 12.205 -18.091 1.00 32.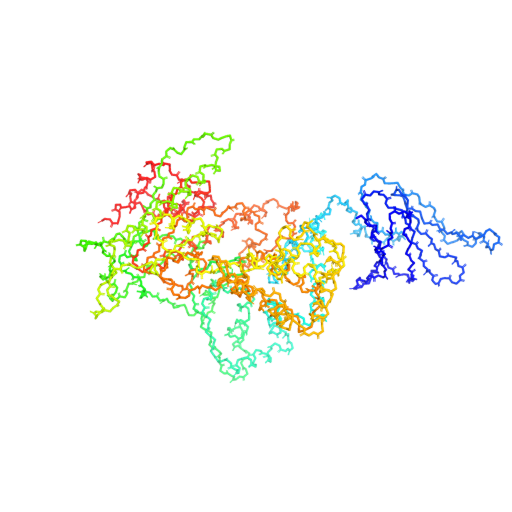19 103 PHE A O 1
ATOM 778 N N . ARG A 1 104 ? 53.216 13.541 -16.293 1.00 24.66 104 ARG A N 1
ATOM 779 C CA . ARG A 1 104 ? 53.439 12.479 -15.293 1.00 24.66 104 ARG A CA 1
ATOM 780 C C . ARG A 1 104 ? 52.262 12.431 -14.321 1.00 24.66 104 ARG A C 1
ATOM 782 O O . ARG A 1 104 ? 52.011 13.407 -13.624 1.00 24.66 104 ARG A O 1
ATOM 789 N N . THR A 1 105 ? 51.599 11.283 -14.243 1.00 27.69 105 THR A N 1
ATOM 790 C CA . THR A 1 105 ? 50.536 10.965 -13.278 1.00 27.69 105 THR A CA 1
ATOM 791 C C . THR A 1 105 ? 50.942 9.785 -12.399 1.00 27.69 105 THR A C 1
ATOM 793 O O . THR A 1 105 ? 51.720 8.922 -12.816 1.00 27.69 105 THR A O 1
ATOM 796 N N . ASN A 1 106 ? 50.410 9.761 -11.172 1.00 24.55 106 ASN A N 1
ATOM 797 C CA . ASN A 1 106 ? 50.421 8.596 -10.295 1.00 24.55 106 ASN A CA 1
ATOM 798 C C . ASN A 1 106 ? 49.025 7.941 -10.348 1.00 24.55 106 ASN A C 1
ATOM 800 O O . ASN A 1 106 ? 48.030 8.547 -9.974 1.00 24.55 106 ASN A O 1
ATOM 804 N N . LEU A 1 107 ? 49.029 6.758 -10.958 1.00 34.00 107 LEU A N 1
ATOM 805 C CA . LEU A 1 107 ? 48.056 5.672 -11.143 1.00 34.00 107 LEU A CA 1
ATOM 806 C C . LEU A 1 107 ? 46.669 5.741 -10.458 1.00 34.00 107 LEU A C 1
ATOM 808 O O . LEU A 1 107 ? 46.588 5.599 -9.243 1.00 34.00 107 LEU A O 1
ATOM 812 N N . ALA A 1 108 ? 45.603 5.803 -11.283 1.00 27.28 108 ALA A N 1
ATOM 813 C CA . ALA A 1 108 ? 44.460 4.850 -11.324 1.00 27.28 108 ALA A CA 1
ATOM 814 C C . ALA A 1 108 ? 43.255 5.327 -12.183 1.00 27.28 108 ALA A C 1
ATOM 816 O O . ALA A 1 108 ? 42.310 4.569 -12.376 1.00 27.28 108 ALA A O 1
ATOM 817 N N . SER A 1 109 ? 43.255 6.550 -12.719 1.00 33.97 109 SER A N 1
ATOM 818 C CA . SER A 1 109 ? 42.030 7.193 -13.221 1.00 33.97 109 SER A CA 1
ATOM 819 C C . SER A 1 109 ? 42.230 7.956 -14.537 1.00 33.97 109 SER A C 1
ATOM 821 O O . SER A 1 109 ? 42.895 8.987 -14.589 1.00 33.97 109 SER A O 1
ATOM 823 N N . GLY A 1 110 ? 41.684 7.427 -15.635 1.00 30.91 110 GLY A N 1
ATOM 824 C CA . GLY A 1 110 ? 41.851 7.968 -16.989 1.00 30.91 110 GLY A CA 1
ATOM 825 C C . GLY A 1 110 ? 40.722 8.898 -17.441 1.00 30.91 110 GLY A C 1
ATOM 826 O O . GLY A 1 110 ? 39.848 8.463 -18.182 1.00 30.91 110 GLY A O 1
ATOM 827 N N . LEU A 1 111 ? 40.770 10.183 -17.072 1.00 33.09 111 LEU A N 1
ATOM 828 C CA . LEU A 1 111 ? 39.972 11.242 -17.710 1.00 33.09 111 LEU A CA 1
ATOM 829 C C . LEU A 1 111 ? 40.832 12.501 -17.908 1.00 33.09 111 LEU A C 1
ATOM 831 O O . LEU A 1 111 ? 41.517 12.928 -16.979 1.00 33.09 111 LEU A O 1
ATOM 835 N N . PHE A 1 112 ? 40.794 13.095 -19.106 1.00 36.25 112 PHE A N 1
ATOM 836 C CA . PHE A 1 112 ? 41.521 14.325 -19.444 1.00 36.25 112 PHE A CA 1
ATOM 837 C C . PHE A 1 112 ? 40.594 15.314 -20.165 1.00 36.25 112 PHE A C 1
ATOM 839 O O . PHE A 1 112 ? 39.903 14.936 -21.109 1.00 36.25 112 PHE A O 1
ATOM 846 N N . LEU A 1 113 ? 40.621 16.579 -19.739 1.00 28.62 113 LEU A N 1
ATOM 847 C CA . LEU A 1 113 ? 40.129 17.736 -20.493 1.00 28.62 113 LEU A CA 1
ATOM 848 C C . LEU A 1 113 ? 41.353 18.525 -20.975 1.00 28.62 113 LEU A C 1
ATOM 850 O O . LEU A 1 113 ? 42.299 18.715 -20.207 1.00 28.62 113 LEU A O 1
ATOM 854 N N . PHE A 1 114 ? 41.352 18.932 -22.243 1.00 29.17 114 PHE A N 1
ATOM 855 C CA . PHE A 1 114 ? 42.419 19.736 -22.839 1.00 29.17 114 PHE A CA 1
ATOM 856 C C . PHE A 1 114 ? 42.121 21.224 -22.665 1.00 29.17 114 PHE A C 1
ATOM 858 O O . PHE A 1 114 ? 41.009 21.644 -22.966 1.00 29.17 114 PHE A O 1
ATOM 865 N N . ASP A 1 115 ? 43.122 22.001 -22.250 1.00 28.55 115 ASP A N 1
ATOM 866 C CA . ASP A 1 115 ? 43.145 23.452 -22.446 1.00 28.55 115 ASP A CA 1
ATOM 867 C C . ASP A 1 115 ? 44.584 23.996 -22.363 1.00 28.55 115 ASP A C 1
ATOM 869 O O . ASP A 1 115 ? 45.373 23.450 -21.590 1.00 28.55 115 ASP A O 1
ATOM 873 N N . ASP A 1 116 ? 44.919 25.035 -23.144 1.00 28.55 116 ASP A N 1
ATOM 874 C CA . ASP A 1 116 ? 45.993 26.020 -22.853 1.00 28.55 116 ASP A CA 1
ATOM 875 C C . ASP A 1 116 ? 46.139 27.084 -23.977 1.00 28.55 116 ASP A C 1
ATOM 877 O O . ASP A 1 116 ? 45.980 26.731 -25.149 1.00 28.55 116 ASP A O 1
ATOM 881 N N . PRO A 1 117 ? 46.638 28.326 -23.732 1.00 35.56 117 PRO A N 1
ATOM 882 C CA . PRO A 1 117 ? 46.539 29.217 -22.570 1.00 35.56 117 PRO A CA 1
ATOM 883 C C . PRO A 1 117 ? 45.834 30.573 -22.888 1.00 35.56 117 PRO A C 1
ATOM 885 O O . PRO A 1 117 ? 45.814 31.069 -24.015 1.00 35.56 117 PRO A O 1
ATOM 888 N N . LEU A 1 118 ? 45.308 31.209 -21.835 1.00 38.56 118 LEU A N 1
ATOM 889 C CA . LEU A 1 118 ? 44.529 32.467 -21.778 1.00 38.56 118 LEU A CA 1
ATOM 890 C C . LEU A 1 118 ? 45.364 33.771 -21.879 1.00 38.56 118 LEU A C 1
ATOM 892 O O . LEU A 1 118 ? 46.582 33.751 -21.691 1.00 38.56 118 LEU A O 1
ATOM 896 N N . PRO A 1 119 ? 44.699 34.949 -21.986 1.00 28.55 119 PRO A N 1
ATOM 897 C CA . PRO A 1 119 ? 44.850 35.890 -20.868 1.00 28.55 119 PRO A CA 1
ATOM 898 C C . PRO A 1 119 ? 43.568 36.606 -20.380 1.00 28.55 119 PRO A C 1
ATOM 900 O O . PRO A 1 119 ? 42.827 37.212 -21.146 1.00 28.55 119 PRO A O 1
ATOM 903 N N . ALA A 1 120 ? 43.464 36.625 -19.043 1.00 34.16 120 ALA A N 1
ATOM 904 C CA . ALA A 1 120 ? 42.994 37.698 -18.153 1.00 34.16 120 ALA A CA 1
ATOM 905 C C . ALA A 1 120 ? 41.516 38.145 -18.189 1.00 34.16 120 ALA A C 1
ATOM 907 O O . ALA A 1 120 ? 41.212 39.245 -18.629 1.00 34.16 120 ALA A O 1
ATOM 908 N N . THR A 1 121 ? 40.630 37.359 -17.574 1.00 29.48 121 THR A N 1
ATOM 909 C CA . THR A 1 121 ? 40.026 37.648 -16.253 1.00 29.48 121 THR A CA 1
ATOM 910 C C . THR A 1 121 ? 39.131 36.473 -15.877 1.00 29.48 121 THR A C 1
ATOM 912 O O . THR A 1 121 ? 38.317 36.061 -16.690 1.00 29.48 121 THR A O 1
ATOM 915 N N . ASP A 1 122 ? 39.271 36.005 -14.640 1.00 29.38 122 ASP A N 1
ATOM 916 C CA . ASP A 1 122 ? 38.443 35.001 -13.955 1.00 29.38 122 ASP A CA 1
ATOM 917 C C . ASP A 1 122 ? 39.025 33.563 -13.859 1.00 29.38 122 ASP A C 1
ATOM 919 O O . ASP A 1 122 ? 38.909 32.760 -14.785 1.00 29.38 122 ASP A O 1
ATOM 923 N N . PRO A 1 123 ? 39.663 33.206 -12.723 1.00 26.72 123 PRO A N 1
ATOM 924 C CA . PRO A 1 123 ? 40.171 31.860 -12.425 1.00 26.72 123 PRO A CA 1
ATOM 925 C C . PRO A 1 123 ? 39.101 30.775 -12.169 1.00 26.72 123 PRO A C 1
ATOM 927 O O . PRO A 1 123 ? 39.460 29.663 -11.786 1.00 26.72 123 PRO A O 1
ATOM 930 N N . ALA A 1 124 ? 37.804 31.053 -12.324 1.00 28.12 124 ALA A N 1
ATOM 931 C CA . ALA A 1 124 ? 36.740 30.248 -11.713 1.00 28.12 124 ALA A CA 1
ATOM 932 C C . ALA A 1 124 ? 36.194 29.028 -12.503 1.00 28.12 124 ALA A C 1
ATOM 934 O O . ALA A 1 124 ? 35.133 28.528 -12.137 1.00 28.12 124 ALA A O 1
ATOM 935 N N . ARG A 1 125 ? 36.831 28.510 -13.571 1.00 27.58 125 ARG A N 1
ATOM 936 C CA . ARG A 1 125 ? 36.170 27.485 -14.433 1.00 27.58 125 ARG A CA 1
ATOM 937 C C . ARG A 1 125 ? 36.889 26.167 -14.744 1.00 27.58 125 ARG A C 1
ATOM 939 O O . ARG A 1 125 ? 36.325 25.355 -15.473 1.00 27.58 125 ARG A O 1
ATOM 946 N N . PHE A 1 126 ? 38.033 25.860 -14.134 1.00 29.84 126 PHE A N 1
ATOM 947 C CA . PHE A 1 126 ? 38.667 24.538 -14.286 1.00 29.84 126 PHE A CA 1
ATOM 948 C C . PHE A 1 126 ? 38.555 23.704 -13.012 1.00 29.84 126 PHE A C 1
ATOM 950 O O . PHE A 1 126 ? 39.356 23.847 -12.091 1.00 29.84 126 PHE A O 1
ATOM 957 N N . PHE A 1 127 ? 37.589 22.787 -12.974 1.00 35.69 127 PHE A N 1
ATOM 958 C CA . PHE A 1 127 ? 37.463 21.824 -11.883 1.00 35.69 127 PHE A CA 1
ATOM 959 C C . PHE A 1 127 ? 38.196 20.521 -12.238 1.00 35.69 127 PHE A C 1
ATOM 961 O O . PHE A 1 127 ? 37.741 19.747 -13.080 1.00 35.69 127 PHE A O 1
ATOM 968 N N . ARG A 1 128 ? 39.349 20.260 -11.605 1.00 39.81 128 ARG A N 1
ATOM 969 C CA . ARG A 1 128 ? 39.975 18.926 -11.601 1.00 39.81 128 ARG A CA 1
ATOM 970 C C . ARG A 1 128 ? 39.351 18.105 -10.476 1.00 39.81 128 ARG A C 1
ATOM 972 O O . ARG A 1 128 ? 39.690 18.334 -9.321 1.00 39.81 128 ARG A O 1
ATOM 979 N N . HIS A 1 129 ? 38.492 17.150 -10.821 1.00 42.84 129 HIS A N 1
ATOM 980 C CA . HIS A 1 129 ? 37.995 16.154 -9.870 1.00 42.84 129 HIS A CA 1
ATOM 981 C C . HIS A 1 129 ? 38.773 14.836 -10.041 1.00 42.84 129 HIS A C 1
ATOM 983 O O . HIS A 1 129 ? 38.805 14.293 -11.151 1.00 42.84 129 HIS A O 1
ATOM 989 N N . PRO A 1 130 ? 39.435 14.322 -8.992 1.00 42.53 130 PRO A N 1
ATOM 990 C CA . PRO A 1 130 ? 39.923 12.944 -8.934 1.00 42.53 130 PRO A CA 1
ATOM 991 C C . PRO A 1 130 ? 38.810 11.947 -9.299 1.00 42.53 130 PRO A C 1
ATOM 993 O O . PRO A 1 130 ? 37.665 12.124 -8.907 1.00 42.53 130 PRO A O 1
ATOM 996 N N . ALA A 1 131 ? 39.091 10.864 -10.033 1.00 44.94 131 ALA A N 1
ATOM 997 C CA . ALA A 1 131 ? 38.015 9.908 -10.362 1.00 44.94 131 ALA A CA 1
ATOM 998 C C . ALA A 1 131 ? 37.509 9.099 -9.154 1.00 44.94 131 ALA A C 1
ATOM 1000 O O . ALA A 1 131 ? 36.459 8.470 -9.240 1.00 44.94 131 ALA A O 1
ATOM 1001 N N . GLU A 1 132 ? 38.250 9.103 -8.046 1.00 47.88 132 GLU A N 1
ATOM 1002 C CA . GLU A 1 132 ? 37.787 8.584 -6.753 1.00 47.88 132 GLU A CA 1
ATOM 1003 C C . GLU A 1 132 ? 36.652 9.426 -6.148 1.00 47.88 132 GLU A C 1
ATOM 1005 O O . GLU A 1 132 ? 35.822 8.883 -5.419 1.00 47.88 132 GLU A O 1
ATOM 1010 N N . ASP A 1 133 ? 36.556 10.690 -6.564 1.00 49.19 133 ASP A N 1
ATOM 1011 C CA . ASP A 1 133 ? 35.545 11.662 -6.150 1.00 49.19 133 ASP A CA 1
ATOM 1012 C C . ASP A 1 133 ? 34.297 11.636 -7.071 1.00 49.19 133 ASP A C 1
ATOM 1014 O O . ASP A 1 133 ? 33.275 12.276 -6.814 1.00 49.19 133 ASP A O 1
ATOM 1018 N N . LEU A 1 134 ? 34.327 10.848 -8.159 1.00 58.84 134 LEU A N 1
ATOM 1019 C CA . LEU A 1 134 ? 33.166 10.658 -9.031 1.00 58.84 134 LEU A CA 1
ATOM 1020 C C . LEU A 1 134 ? 32.132 9.717 -8.387 1.00 58.84 134 LEU A C 1
ATOM 1022 O O . LEU A 1 134 ? 32.476 8.623 -7.920 1.00 58.84 134 LEU A O 1
ATOM 1026 N N . PRO A 1 135 ? 30.827 10.053 -8.434 1.00 61.72 135 PRO A N 1
ATOM 1027 C CA . PRO A 1 135 ? 29.794 9.143 -7.968 1.00 61.72 135 PRO A CA 1
ATOM 1028 C C . PRO A 1 135 ? 29.817 7.853 -8.795 1.00 61.72 135 PRO A C 1
ATOM 1030 O O . PRO A 1 135 ? 29.827 7.865 -10.026 1.00 61.72 135 PRO A O 1
ATOM 1033 N N . LYS A 1 136 ? 29.784 6.705 -8.108 1.00 67.25 136 LYS A N 1
ATOM 1034 C CA . LYS A 1 136 ? 29.695 5.394 -8.770 1.00 67.25 136 LYS A CA 1
ATOM 1035 C C . LYS A 1 136 ? 28.461 5.344 -9.678 1.00 67.25 136 LYS A C 1
ATOM 1037 O O . LYS A 1 136 ? 27.393 5.803 -9.281 1.00 67.25 136 LYS A O 1
ATOM 1042 N N . HIS A 1 137 ? 28.564 4.679 -10.829 1.00 65.12 137 HIS A N 1
ATOM 1043 C CA . HIS A 1 137 ? 27.456 4.549 -11.786 1.00 65.12 137 HIS A CA 1
ATOM 1044 C C . HIS A 1 137 ? 26.102 4.156 -11.145 1.00 65.12 137 HIS A C 1
ATOM 1046 O O . HIS A 1 137 ? 25.116 4.839 -11.412 1.00 65.12 137 HIS A O 1
ATOM 1052 N N . PRO A 1 138 ? 26.009 3.163 -10.231 1.00 68.19 138 PRO A N 1
ATOM 1053 C CA . PRO A 1 138 ? 24.736 2.833 -9.576 1.00 68.19 138 PRO A CA 1
ATOM 1054 C C . PRO A 1 138 ? 24.139 3.986 -8.755 1.00 68.19 138 PRO A C 1
ATOM 1056 O O . PRO A 1 138 ? 22.929 4.180 -8.748 1.00 68.19 138 PRO A O 1
ATOM 1059 N N . LYS A 1 139 ? 24.989 4.779 -8.092 1.00 73.56 139 LYS A N 1
ATOM 1060 C CA . LYS A 1 139 ? 24.583 5.939 -7.288 1.00 73.56 139 LYS A CA 1
ATOM 1061 C C . LYS A 1 139 ? 24.063 7.086 -8.153 1.00 73.56 139 LYS A C 1
ATOM 1063 O O . LYS A 1 139 ? 23.141 7.786 -7.743 1.00 73.56 139 LYS A O 1
ATOM 1068 N N . LEU A 1 140 ? 24.667 7.278 -9.325 1.00 75.50 140 LEU A N 1
ATOM 1069 C CA . LEU A 1 140 ? 24.242 8.285 -10.292 1.00 75.50 140 LEU A CA 1
ATOM 1070 C C . LEU A 1 140 ? 22.919 7.889 -10.958 1.00 75.50 140 LEU A C 1
ATOM 1072 O O . LEU A 1 140 ? 22.014 8.710 -11.043 1.00 75.50 140 LEU A O 1
ATOM 1076 N N . VAL A 1 141 ? 22.769 6.616 -11.342 1.00 74.31 141 VAL A N 1
ATOM 1077 C CA . VAL A 1 141 ? 21.504 6.082 -11.873 1.00 74.31 141 VAL A CA 1
ATOM 1078 C C . VAL A 1 141 ? 20.379 6.208 -10.847 1.00 74.31 141 VAL A C 1
ATOM 1080 O O . VAL A 1 141 ? 19.290 6.637 -11.211 1.00 74.31 141 VAL A O 1
ATOM 1083 N N . ALA A 1 142 ? 20.630 5.878 -9.577 1.00 76.69 142 ALA A N 1
ATOM 1084 C CA . ALA A 1 142 ? 19.632 6.022 -8.518 1.00 76.69 142 ALA A CA 1
ATOM 1085 C C . ALA A 1 142 ? 19.183 7.484 -8.344 1.00 76.69 142 ALA A C 1
ATOM 1087 O O . ALA A 1 142 ? 17.986 7.752 -8.350 1.00 76.69 142 ALA A O 1
ATOM 1088 N N . ALA A 1 143 ? 20.127 8.430 -8.269 1.00 79.50 143 ALA A N 1
ATOM 1089 C CA . ALA A 1 143 ? 19.813 9.855 -8.141 1.00 79.50 143 ALA A CA 1
ATOM 1090 C C . ALA A 1 143 ? 19.068 10.408 -9.371 1.00 79.50 143 ALA A C 1
ATOM 1092 O O . ALA A 1 143 ? 18.115 11.166 -9.224 1.00 79.50 143 ALA A O 1
ATOM 1093 N N . ALA A 1 144 ? 19.449 9.989 -10.581 1.00 83.00 144 ALA A N 1
ATOM 1094 C CA . ALA A 1 144 ? 18.768 10.400 -11.806 1.00 83.00 144 ALA A CA 1
ATOM 1095 C C . ALA A 1 144 ? 17.353 9.815 -11.921 1.00 83.00 144 ALA A C 1
ATOM 1097 O O . ALA A 1 144 ? 16.430 10.525 -12.307 1.00 83.00 144 ALA A O 1
ATOM 1098 N N . ARG A 1 145 ? 17.153 8.540 -11.560 1.00 81.38 145 ARG A N 1
ATOM 1099 C CA . ARG A 1 145 ? 15.813 7.928 -11.503 1.00 81.38 145 ARG A CA 1
ATOM 1100 C C . ARG A 1 145 ? 14.915 8.659 -10.519 1.00 81.38 145 ARG A C 1
ATOM 1102 O O . ARG A 1 145 ? 13.769 8.939 -10.840 1.00 81.38 145 ARG A O 1
ATOM 1109 N N . LEU A 1 146 ? 15.458 8.996 -9.357 1.00 79.25 146 LEU A N 1
ATOM 1110 C CA . LEU A 1 146 ? 14.746 9.740 -8.338 1.00 79.25 146 LEU A CA 1
ATOM 1111 C C . LEU A 1 146 ? 14.346 11.139 -8.821 1.00 79.25 146 LEU A C 1
ATOM 1113 O O . LEU A 1 146 ? 13.201 11.531 -8.634 1.00 79.25 146 LEU A O 1
ATOM 1117 N N . ALA A 1 147 ? 15.255 11.862 -9.477 1.00 82.56 147 ALA A N 1
ATOM 1118 C CA . ALA A 1 147 ? 14.948 13.153 -10.082 1.00 82.56 147 ALA A CA 1
ATOM 1119 C C . ALA A 1 147 ? 13.833 13.044 -11.135 1.00 82.56 147 ALA A C 1
ATOM 1121 O O . ALA A 1 147 ? 12.849 13.776 -11.087 1.00 82.56 147 ALA A O 1
ATOM 1122 N N . LEU A 1 148 ? 13.957 12.079 -12.049 1.00 80.88 148 LEU A N 1
ATOM 1123 C CA . LEU A 1 148 ? 12.996 11.853 -13.131 1.00 80.88 148 LEU A CA 1
ATOM 1124 C C . LEU A 1 148 ? 11.622 11.374 -12.643 1.00 80.88 148 LEU A C 1
ATOM 1126 O O . LEU A 1 148 ? 10.624 11.687 -13.282 1.00 80.88 148 LEU A O 1
ATOM 1130 N N . GLY A 1 149 ? 11.567 10.621 -11.542 1.00 77.50 149 GLY A N 1
ATOM 1131 C CA . GLY A 1 149 ? 10.320 10.163 -10.921 1.00 77.50 149 GLY A CA 1
ATOM 1132 C C . GLY A 1 149 ? 9.663 11.195 -10.001 1.00 77.50 149 GLY A C 1
ATOM 1133 O O . GLY A 1 149 ? 8.598 10.937 -9.457 1.00 77.50 149 GLY A O 1
ATOM 1134 N N . ASN A 1 150 ? 10.290 12.358 -9.789 1.00 77.31 150 ASN A N 1
ATOM 1135 C CA . ASN A 1 150 ? 9.757 13.423 -8.938 1.00 77.31 150 ASN A CA 1
ATOM 1136 C C . ASN A 1 150 ? 9.865 14.790 -9.637 1.00 77.31 150 ASN A C 1
ATOM 1138 O O . ASN A 1 150 ? 10.499 15.704 -9.109 1.00 77.31 150 ASN A O 1
ATOM 1142 N N . PRO A 1 151 ? 9.235 14.973 -10.810 1.00 73.94 151 PRO A N 1
ATOM 1143 C CA . PRO A 1 151 ? 9.454 16.148 -11.659 1.00 73.94 151 PRO A CA 1
ATOM 1144 C C . PRO A 1 151 ? 8.964 17.473 -11.056 1.00 73.94 151 PRO A C 1
ATOM 1146 O O . PRO A 1 151 ? 9.372 18.539 -11.508 1.00 73.94 151 PRO A O 1
ATOM 1149 N N . ALA A 1 152 ? 8.084 17.433 -10.051 1.00 73.75 152 ALA A N 1
ATOM 1150 C CA . ALA A 1 152 ? 7.652 18.621 -9.310 1.00 73.75 152 ALA A CA 1
ATOM 1151 C C . ALA A 1 152 ? 8.556 18.979 -8.126 1.00 73.75 152 ALA A C 1
ATOM 1153 O O . ALA A 1 152 ? 8.392 20.056 -7.552 1.00 73.75 152 ALA A O 1
ATOM 1154 N N . ALA A 1 153 ? 9.448 18.075 -7.719 1.00 79.88 153 ALA A N 1
ATOM 1155 C CA . ALA A 1 153 ? 10.285 18.295 -6.558 1.00 79.88 153 ALA A CA 1
ATOM 1156 C C . ALA A 1 153 ? 11.500 19.150 -6.919 1.00 79.88 153 ALA A C 1
ATOM 1158 O O . ALA A 1 153 ? 12.120 18.988 -7.972 1.00 79.88 153 ALA A O 1
ATOM 1159 N N . GLN A 1 154 ? 11.874 20.043 -6.011 1.00 83.31 154 GLN A N 1
ATOM 1160 C CA . GLN A 1 154 ? 13.106 20.796 -6.145 1.00 83.31 154 GLN A CA 1
ATOM 1161 C C . GLN A 1 154 ? 14.281 19.877 -5.831 1.00 83.31 154 GLN A C 1
ATOM 1163 O O . GLN A 1 154 ? 14.454 19.393 -4.716 1.00 83.31 154 GLN A O 1
ATOM 1168 N N . LEU A 1 155 ? 15.122 19.641 -6.823 1.00 84.69 155 LEU A N 1
ATOM 1169 C CA . LEU A 1 155 ? 16.370 18.940 -6.591 1.00 84.69 155 LEU A CA 1
ATOM 1170 C C . LEU A 1 155 ? 17.273 19.798 -5.685 1.00 84.69 155 LEU A C 1
ATOM 1172 O O . LEU A 1 155 ? 17.450 20.993 -5.941 1.00 84.69 155 LEU A O 1
ATOM 1176 N N . VAL A 1 156 ? 17.856 19.187 -4.657 1.00 80.50 156 VAL A N 1
ATOM 1177 C CA . VAL A 1 156 ? 18.827 19.809 -3.750 1.00 80.50 156 VAL A CA 1
ATOM 1178 C C . VAL A 1 156 ? 20.143 19.020 -3.758 1.00 80.50 156 VAL A C 1
ATOM 1180 O O . VAL A 1 156 ? 20.119 17.793 -3.894 1.00 80.50 156 VAL A O 1
ATOM 1183 N N . PRO A 1 157 ? 21.311 19.672 -3.621 1.00 77.94 157 PRO A N 1
ATOM 1184 C CA . PRO A 1 157 ? 21.535 21.118 -3.507 1.00 77.94 157 PRO A CA 1
ATOM 1185 C C . PRO A 1 157 ? 21.114 21.897 -4.746 1.00 77.94 157 PRO A C 1
ATOM 1187 O O . PRO A 1 157 ? 21.030 21.335 -5.844 1.00 77.94 157 PRO A O 1
ATOM 1190 N N . ASP A 1 158 ? 20.796 23.173 -4.526 1.00 78.44 158 ASP A N 1
ATOM 1191 C CA . ASP A 1 158 ? 20.511 24.106 -5.609 1.00 78.44 158 ASP A CA 1
ATOM 1192 C C . ASP A 1 158 ? 21.747 24.192 -6.510 1.00 78.44 158 ASP A C 1
ATOM 1194 O O . ASP A 1 158 ? 22.873 24.270 -6.021 1.00 78.44 158 ASP A O 1
ATOM 1198 N N . ALA A 1 159 ? 21.546 24.112 -7.824 1.00 75.62 159 ALA A N 1
ATOM 1199 C CA . ALA A 1 159 ? 22.644 24.148 -8.781 1.00 75.62 159 ALA A CA 1
ATOM 1200 C C . ALA A 1 159 ? 23.388 25.495 -8.755 1.00 75.62 159 ALA A C 1
ATOM 1202 O O . ALA A 1 159 ? 24.572 25.530 -9.097 1.00 75.62 159 ALA A O 1
ATOM 1203 N N . ASP A 1 160 ? 22.705 26.560 -8.324 1.00 77.31 160 ASP A N 1
ATOM 1204 C CA . ASP A 1 160 ? 23.227 27.925 -8.260 1.00 77.31 160 ASP A CA 1
ATOM 1205 C C . ASP A 1 160 ? 23.771 28.309 -6.870 1.00 77.31 160 ASP A C 1
ATOM 1207 O O . ASP A 1 160 ? 24.185 29.454 -6.668 1.00 77.31 160 ASP A O 1
ATOM 1211 N N . ASP A 1 161 ? 23.788 27.382 -5.905 1.00 73.88 161 ASP A N 1
ATOM 1212 C CA . ASP A 1 161 ? 24.317 27.642 -4.564 1.00 73.88 161 ASP A CA 1
ATOM 1213 C C . ASP A 1 161 ? 25.833 27.956 -4.639 1.00 73.88 161 ASP A C 1
ATOM 1215 O O . ASP A 1 161 ? 26.625 27.106 -5.061 1.00 73.88 161 ASP A O 1
ATOM 1219 N N . PRO A 1 162 ? 26.268 29.174 -4.254 1.00 66.56 162 PRO A N 1
ATOM 1220 C CA . PRO A 1 162 ? 27.664 29.593 -4.363 1.00 66.56 162 PRO A CA 1
ATOM 1221 C C . PRO A 1 162 ? 28.596 28.830 -3.412 1.00 66.56 162 PRO A C 1
ATOM 1223 O O . PRO A 1 162 ? 29.800 28.763 -3.669 1.00 66.56 162 PRO A O 1
ATOM 1226 N N . ASP A 1 163 ? 28.048 28.242 -2.348 1.00 68.94 163 ASP A N 1
ATOM 1227 C CA . ASP A 1 163 ? 28.781 27.447 -1.366 1.00 68.94 163 ASP A CA 1
ATOM 1228 C C . ASP A 1 163 ? 28.800 25.953 -1.741 1.00 68.94 163 ASP A C 1
ATOM 1230 O O . ASP A 1 163 ? 29.419 25.130 -1.053 1.00 68.94 163 ASP A O 1
ATOM 1234 N N . LEU A 1 164 ? 28.183 25.586 -2.873 1.00 68.38 164 LEU A N 1
ATOM 1235 C CA . LEU A 1 164 ? 28.185 24.231 -3.403 1.00 68.38 164 LEU A CA 1
ATOM 1236 C C . LEU A 1 164 ? 29.557 23.860 -3.985 1.00 68.38 164 LEU A C 1
ATOM 1238 O O . LEU A 1 164 ? 29.831 23.959 -5.182 1.00 68.38 164 LEU A O 1
ATOM 1242 N N . GLY A 1 165 ? 30.445 23.401 -3.109 1.00 66.50 165 GLY A N 1
ATOM 1243 C CA . GLY A 1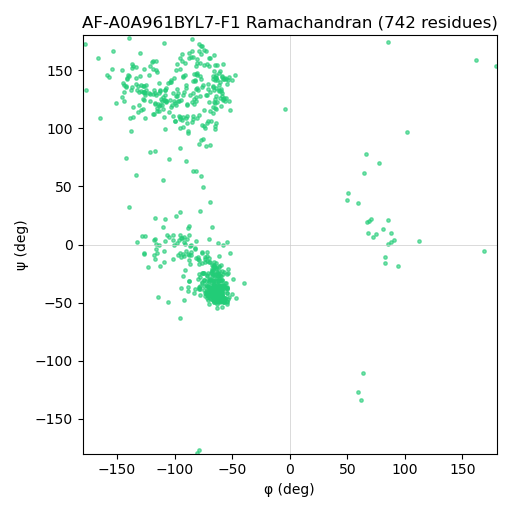 165 ? 31.782 22.937 -3.467 1.00 66.50 165 GLY A CA 1
ATOM 1244 C C . GLY A 1 165 ? 31.856 21.464 -3.894 1.00 66.50 165 GLY A C 1
ATOM 1245 O O . GLY A 1 165 ? 31.003 20.638 -3.565 1.00 66.50 165 GLY A O 1
ATOM 1246 N N . GLY A 1 166 ? 32.948 21.116 -4.585 1.00 69.69 166 GLY A N 1
ATOM 1247 C CA . GLY A 1 166 ? 33.413 19.733 -4.750 1.00 69.69 166 GLY A CA 1
ATOM 1248 C C . GLY A 1 166 ? 32.440 18.791 -5.474 1.00 69.69 166 GLY A C 1
ATOM 1249 O O . GLY A 1 166 ? 31.897 19.111 -6.536 1.00 69.69 166 GLY A O 1
ATOM 1250 N N . ASP A 1 167 ? 32.258 17.600 -4.906 1.00 69.12 167 ASP A N 1
ATOM 1251 C CA . ASP A 1 167 ? 31.588 16.458 -5.548 1.00 69.12 167 ASP A CA 1
ATOM 1252 C C . ASP A 1 167 ? 30.069 16.601 -5.600 1.00 69.12 167 ASP A C 1
ATOM 1254 O O . ASP A 1 167 ? 29.421 16.029 -6.479 1.00 69.12 167 ASP A O 1
ATOM 1258 N N . ALA A 1 168 ? 29.488 17.394 -4.696 1.00 74.62 168 ALA A N 1
ATOM 1259 C CA . ALA A 1 168 ? 28.050 17.637 -4.651 1.00 74.62 168 ALA A CA 1
ATOM 1260 C C . ALA A 1 168 ? 27.618 18.465 -5.869 1.00 74.62 168 ALA A C 1
ATOM 1262 O O . ALA A 1 168 ? 26.655 18.104 -6.548 1.00 74.62 168 ALA A O 1
ATOM 1263 N N . ALA A 1 169 ? 28.403 19.494 -6.217 1.00 74.31 169 ALA A N 1
ATOM 1264 C CA . ALA A 1 169 ? 28.217 20.296 -7.425 1.00 74.31 169 ALA A CA 1
ATOM 1265 C C . ALA A 1 169 ? 28.304 19.441 -8.696 1.00 74.31 169 ALA A C 1
ATOM 1267 O O . ALA A 1 169 ? 27.491 19.559 -9.613 1.00 74.31 169 ALA A O 1
ATOM 1268 N N . LEU A 1 170 ? 29.301 18.553 -8.753 1.00 73.62 170 LEU A N 1
ATOM 1269 C CA . LEU A 1 170 ? 29.510 17.670 -9.895 1.00 73.62 170 LEU A CA 1
ATOM 1270 C C . LEU A 1 170 ? 28.378 16.654 -10.047 1.00 73.62 170 LEU A C 1
ATOM 1272 O O . LEU A 1 170 ? 27.838 16.495 -11.142 1.00 73.62 170 LEU A O 1
ATOM 1276 N N . ARG A 1 171 ? 27.996 15.988 -8.954 1.00 78.44 171 ARG A N 1
ATOM 1277 C CA . ARG A 1 171 ? 26.892 15.027 -8.943 1.00 78.44 171 ARG A CA 1
ATOM 1278 C C . ARG A 1 171 ? 25.588 15.689 -9.364 1.00 78.44 171 ARG A C 1
ATOM 1280 O O . ARG A 1 171 ? 24.872 15.110 -10.177 1.00 78.44 171 ARG A O 1
ATOM 1287 N N . ARG A 1 172 ? 25.327 16.905 -8.878 1.00 83.44 172 ARG A N 1
ATOM 1288 C CA . ARG A 1 172 ? 24.144 17.677 -9.248 1.00 83.44 172 ARG A CA 1
ATOM 1289 C C . ARG A 1 172 ? 24.079 17.935 -10.756 1.00 83.44 172 ARG A C 1
ATOM 1291 O O . ARG A 1 172 ? 23.123 17.508 -11.397 1.00 83.44 172 ARG A O 1
ATOM 1298 N N . ARG A 1 173 ? 25.148 18.491 -11.337 1.00 79.06 173 ARG A N 1
ATOM 1299 C CA . ARG A 1 173 ? 25.243 18.734 -12.790 1.00 79.06 173 ARG A CA 1
ATOM 1300 C C . ARG A 1 173 ? 25.078 17.462 -13.625 1.00 79.06 173 ARG A C 1
ATOM 1302 O O . ARG A 1 173 ? 24.446 17.494 -14.679 1.00 79.06 173 ARG A O 1
ATOM 1309 N N . LEU A 1 174 ? 25.655 16.342 -13.179 1.00 80.19 174 LEU A N 1
ATOM 1310 C CA . LEU A 1 174 ? 25.522 15.059 -13.875 1.00 80.19 174 LEU A CA 1
ATOM 1311 C C . LEU A 1 174 ? 24.078 14.547 -13.857 1.00 80.19 174 LEU A C 1
ATOM 1313 O O . LEU A 1 174 ? 23.619 14.022 -14.869 1.00 80.19 174 LEU A O 1
ATOM 1317 N N . VAL A 1 175 ? 23.363 14.701 -12.739 1.00 83.62 175 VAL A N 1
ATOM 1318 C CA . VAL A 1 175 ? 21.946 14.324 -12.642 1.00 83.62 175 VAL A CA 1
ATOM 1319 C C . VAL A 1 175 ? 21.088 15.175 -13.574 1.00 83.62 175 VAL A C 1
ATOM 1321 O O . VAL A 1 175 ? 20.314 14.598 -14.335 1.00 83.62 175 VAL A O 1
ATOM 1324 N N . ASP A 1 176 ? 21.280 16.497 -13.591 1.00 81.62 176 ASP A N 1
ATOM 1325 C CA . ASP A 1 176 ? 20.556 17.395 -14.506 1.00 81.62 176 ASP A CA 1
ATOM 1326 C C . ASP A 1 176 ? 20.816 17.011 -15.975 1.00 81.62 176 ASP A C 1
ATOM 1328 O O . ASP A 1 176 ? 19.884 16.809 -16.751 1.00 81.62 176 ASP A O 1
ATOM 1332 N N . THR A 1 177 ? 22.083 16.770 -16.336 1.00 79.44 177 THR A N 1
ATOM 1333 C CA . THR A 1 177 ? 22.468 16.357 -17.700 1.00 79.44 177 THR A CA 1
ATOM 1334 C C . THR A 1 177 ? 21.813 15.033 -18.110 1.00 79.44 177 THR A C 1
ATOM 1336 O O . THR A 1 177 ? 21.396 14.865 -19.258 1.00 79.44 177 THR A O 1
ATOM 1339 N N . ILE A 1 178 ? 21.731 14.063 -17.192 1.00 81.06 178 ILE A N 1
ATOM 1340 C CA . ILE A 1 178 ? 21.066 12.780 -17.458 1.00 81.06 178 ILE A CA 1
ATOM 1341 C C . ILE A 1 178 ? 19.563 12.984 -17.634 1.00 81.06 178 ILE A C 1
ATOM 1343 O O . ILE A 1 178 ? 18.989 12.383 -18.543 1.00 81.06 178 ILE A O 1
ATOM 1347 N N . ALA A 1 179 ? 18.934 13.804 -16.790 1.00 82.31 179 ALA A N 1
ATOM 1348 C CA . ALA A 1 179 ? 17.509 14.085 -16.885 1.00 82.31 179 ALA A CA 1
ATOM 1349 C C . ALA A 1 179 ? 17.162 14.723 -18.242 1.00 82.31 179 ALA A C 1
ATOM 1351 O O . ALA A 1 179 ? 16.305 14.200 -18.958 1.00 82.31 179 ALA A O 1
ATOM 1352 N N . ASP A 1 180 ? 17.916 15.744 -18.659 1.00 80.44 180 ASP A N 1
ATOM 1353 C CA . ASP A 1 180 ? 17.759 16.406 -19.960 1.00 80.44 180 ASP A CA 1
ATOM 1354 C C . ASP A 1 180 ? 17.927 15.436 -21.141 1.00 80.44 180 ASP A C 1
ATOM 1356 O O . ASP A 1 180 ? 17.169 15.460 -22.117 1.00 80.44 180 ASP A O 1
ATOM 1360 N N . GLU A 1 181 ? 18.915 14.542 -21.065 1.00 80.62 181 GLU A N 1
ATOM 1361 C CA . GLU A 1 181 ? 19.171 13.551 -22.110 1.00 80.62 181 GLU A CA 1
ATOM 1362 C C . GLU A 1 181 ? 18.062 12.490 -22.187 1.00 80.62 181 GLU A C 1
ATOM 1364 O O . GLU A 1 181 ? 17.677 12.073 -23.288 1.00 80.62 181 GLU A O 1
ATOM 1369 N N . VAL A 1 182 ? 17.518 12.059 -21.044 1.00 79.12 182 VAL A N 1
ATOM 1370 C CA . VAL A 1 182 ? 16.361 11.153 -20.994 1.00 79.12 182 VAL A CA 1
ATOM 1371 C C . VAL A 1 182 ? 15.145 11.820 -21.630 1.00 79.12 182 VAL A C 1
ATOM 1373 O O . VAL A 1 182 ? 14.515 11.222 -22.508 1.00 79.12 182 VAL A O 1
ATOM 1376 N N . ASP A 1 183 ? 14.864 13.068 -21.272 1.00 77.19 183 ASP A N 1
ATOM 1377 C CA . ASP A 1 183 ? 13.778 13.863 -21.842 1.00 77.19 183 ASP A CA 1
ATOM 1378 C C . ASP A 1 183 ? 13.907 14.016 -23.357 1.00 77.19 183 ASP A C 1
ATOM 1380 O O . ASP A 1 183 ? 12.951 13.790 -24.110 1.00 77.19 183 ASP A O 1
ATOM 1384 N N . ARG A 1 184 ? 15.109 14.351 -23.838 1.00 80.81 184 ARG A N 1
ATOM 1385 C CA . ARG A 1 184 ? 15.397 14.480 -25.269 1.00 80.81 184 ARG A CA 1
ATOM 1386 C C . ARG A 1 184 ? 15.124 13.173 -26.009 1.00 80.81 184 ARG A C 1
ATOM 1388 O O . ARG A 1 184 ? 14.505 13.191 -27.077 1.00 80.81 184 ARG A O 1
ATOM 1395 N N . ARG A 1 185 ? 15.555 12.036 -25.453 1.00 79.88 185 ARG A N 1
ATOM 1396 C CA . ARG A 1 185 ? 15.324 10.709 -26.044 1.00 79.88 185 ARG A CA 1
ATOM 1397 C C . ARG A 1 185 ? 13.850 10.335 -26.050 1.00 79.88 185 ARG A C 1
ATOM 1399 O O . ARG A 1 185 ? 13.376 9.901 -27.095 1.00 79.88 185 ARG A O 1
ATOM 1406 N N . ARG A 1 186 ? 13.124 10.568 -24.951 1.00 75.44 186 ARG A N 1
ATOM 1407 C CA . ARG A 1 186 ? 11.670 10.337 -24.866 1.00 75.44 186 ARG A CA 1
ATOM 1408 C C . ARG A 1 186 ? 10.904 11.150 -25.909 1.00 75.44 186 ARG A C 1
ATOM 1410 O O . ARG A 1 186 ? 10.005 10.632 -26.568 1.00 75.44 186 ARG A O 1
ATOM 1417 N N . ARG A 1 187 ? 11.288 12.416 -26.115 1.00 75.50 187 ARG A N 1
ATOM 1418 C CA . ARG A 1 187 ? 10.711 13.267 -27.171 1.00 75.50 187 ARG A CA 1
ATOM 1419 C C . ARG A 1 187 ? 11.027 12.730 -28.567 1.00 75.50 187 ARG A C 1
ATOM 1421 O O . ARG A 1 187 ? 10.130 12.689 -29.402 1.00 75.50 187 ARG A O 1
ATOM 1428 N N . ALA A 1 188 ? 12.262 12.294 -28.812 1.00 74.75 188 ALA A N 1
ATOM 1429 C CA . ALA A 1 188 ? 12.669 11.739 -30.104 1.00 74.75 188 ALA A CA 1
ATOM 1430 C C . ALA A 1 188 ? 11.963 10.411 -30.438 1.00 74.75 188 ALA A C 1
ATOM 1432 O O . ALA A 1 188 ? 11.659 10.165 -31.604 1.00 74.75 188 ALA A O 1
ATOM 1433 N N . SER A 1 189 ? 11.675 9.572 -29.439 1.00 77.25 189 SER A N 1
ATOM 1434 C CA . SER A 1 189 ? 10.903 8.333 -29.605 1.00 77.25 189 SER A CA 1
ATOM 1435 C C . SER A 1 189 ? 9.387 8.545 -29.626 1.00 77.25 189 SER A C 1
ATOM 1437 O O . SER A 1 189 ? 8.659 7.615 -29.963 1.00 77.25 189 SER A O 1
ATOM 1439 N N . GLY A 1 190 ? 8.895 9.734 -29.260 1.00 76.50 190 GLY A N 1
ATOM 1440 C CA . GLY A 1 190 ? 7.463 10.004 -29.108 1.00 76.50 190 GLY A CA 1
ATOM 1441 C C . GLY A 1 190 ? 6.819 9.276 -27.921 1.00 76.50 190 GLY A C 1
ATOM 1442 O O . GLY A 1 190 ? 5.605 9.092 -27.912 1.00 76.50 190 GLY A O 1
ATOM 1443 N N . SER A 1 191 ? 7.613 8.847 -26.936 1.00 73.38 191 SER A N 1
ATOM 1444 C CA . SER A 1 191 ? 7.131 8.159 -25.732 1.00 73.38 191 SER A CA 1
ATOM 1445 C C . SER A 1 191 ? 6.877 9.143 -24.588 1.00 73.38 191 SER A C 1
ATOM 1447 O O . SER A 1 191 ? 7.634 10.102 -24.422 1.00 73.38 191 SER A O 1
ATOM 1449 N N . LEU A 1 192 ? 5.858 8.872 -23.772 1.00 73.38 192 LEU A N 1
ATOM 1450 C CA . LEU A 1 192 ? 5.502 9.631 -22.569 1.00 73.38 192 LEU A CA 1
ATOM 1451 C C . LEU A 1 192 ? 5.406 8.670 -21.384 1.00 73.38 192 LEU A C 1
ATOM 1453 O O . LEU A 1 192 ? 4.815 7.601 -21.536 1.00 73.38 192 LEU A O 1
ATOM 1457 N N . SER A 1 193 ? 5.960 9.041 -20.228 1.00 73.88 193 SER A N 1
ATOM 1458 C CA . SER A 1 193 ? 5.600 8.403 -18.957 1.00 73.88 193 SER A CA 1
ATOM 1459 C C . SER A 1 193 ? 4.246 8.911 -18.447 1.00 73.88 193 SER A C 1
ATOM 1461 O O . SER A 1 193 ? 3.693 9.880 -18.973 1.00 73.88 193 SER A O 1
ATOM 1463 N N . PHE A 1 194 ? 3.710 8.285 -17.397 1.00 77.38 194 PHE A N 1
ATOM 1464 C CA . PHE A 1 194 ? 2.529 8.806 -16.704 1.00 77.38 194 PHE A CA 1
ATOM 1465 C C . PHE A 1 194 ? 2.784 10.199 -16.110 1.00 77.38 194 PHE A C 1
ATOM 1467 O O . PHE A 1 194 ? 1.971 11.100 -16.315 1.00 77.38 194 PHE A O 1
ATOM 1474 N N . ASP A 1 195 ? 3.949 10.419 -15.496 1.00 78.69 195 ASP A N 1
ATOM 1475 C CA . ASP A 1 195 ? 4.327 11.738 -14.971 1.00 78.69 195 ASP A CA 1
ATOM 1476 C C . ASP A 1 195 ? 4.443 12.794 -16.079 1.00 78.69 195 ASP A C 1
ATOM 1478 O O . ASP A 1 195 ? 4.012 13.935 -15.900 1.00 78.69 195 ASP A O 1
ATOM 1482 N N . ASP A 1 196 ? 4.951 12.414 -17.262 1.00 79.44 196 ASP A N 1
ATOM 1483 C CA . ASP A 1 196 ? 5.035 13.310 -18.420 1.00 79.44 196 ASP A CA 1
ATOM 1484 C C . ASP A 1 196 ? 3.649 13.843 -18.820 1.00 79.44 196 ASP A C 1
ATOM 1486 O O . ASP A 1 196 ? 3.539 14.989 -19.260 1.00 79.44 196 ASP A O 1
ATOM 1490 N N . LEU A 1 197 ? 2.585 13.041 -18.675 1.00 85.38 197 LEU A N 1
ATOM 1491 C CA . LEU A 1 197 ? 1.217 13.479 -18.976 1.00 85.38 197 LEU A CA 1
ATOM 1492 C C . LEU A 1 197 ? 0.779 14.611 -18.042 1.00 85.38 197 LEU A C 1
ATOM 1494 O O . LEU A 1 197 ? 0.217 15.604 -18.510 1.00 85.38 197 LEU A O 1
ATOM 1498 N N . LEU A 1 198 ? 1.064 14.480 -16.745 1.00 87.12 198 LEU A N 1
ATOM 1499 C CA . LEU A 1 198 ? 0.697 15.464 -15.726 1.00 87.12 198 LEU A CA 1
ATOM 1500 C C . LEU A 1 198 ? 1.527 16.742 -15.875 1.00 87.12 198 LEU A C 1
ATOM 1502 O O . LEU A 1 198 ? 0.976 17.835 -16.010 1.00 87.12 198 LEU A O 1
ATOM 1506 N N . VAL A 1 199 ? 2.854 16.615 -15.942 1.00 85.19 199 VAL A N 1
ATOM 1507 C CA . VAL A 1 199 ? 3.774 17.761 -16.020 1.00 85.19 199 VAL A CA 1
ATOM 1508 C C . VAL A 1 199 ? 3.535 18.582 -17.284 1.00 85.19 199 VAL A C 1
ATOM 1510 O O . VAL A 1 199 ? 3.486 19.812 -17.228 1.00 85.19 199 VAL A O 1
ATOM 1513 N N . ARG A 1 200 ? 3.333 17.930 -18.435 1.00 87.12 200 ARG A N 1
ATOM 1514 C CA . ARG A 1 200 ? 3.078 18.642 -19.695 1.00 87.12 200 ARG A CA 1
ATOM 1515 C C . ARG A 1 200 ? 1.706 19.293 -19.725 1.00 87.12 200 ARG A C 1
ATOM 1517 O O . ARG A 1 200 ? 1.584 20.375 -20.293 1.00 87.12 200 ARG A O 1
ATOM 1524 N N . LEU A 1 201 ? 0.688 18.664 -19.132 1.00 91.19 201 LEU A N 1
ATOM 1525 C CA . LEU A 1 201 ? -0.625 19.290 -19.000 1.00 91.19 201 LEU A CA 1
ATOM 1526 C C . LEU A 1 201 ? -0.526 20.546 -18.135 1.00 91.19 201 LEU A C 1
ATOM 1528 O O . LEU A 1 201 ? -0.981 21.599 -18.571 1.00 91.19 201 LEU A O 1
ATOM 1532 N N . ARG A 1 202 ? 0.126 20.465 -16.970 1.00 90.44 202 ARG A N 1
ATOM 1533 C CA . ARG A 1 202 ? 0.387 21.631 -16.119 1.00 90.44 202 ARG A CA 1
ATOM 1534 C C . ARG A 1 202 ? 1.105 22.738 -16.893 1.00 90.44 202 ARG A C 1
ATOM 1536 O O . ARG A 1 202 ? 0.604 23.854 -16.950 1.00 90.44 202 ARG A O 1
ATOM 1543 N N . ALA A 1 203 ? 2.208 22.419 -17.570 1.00 88.81 203 ALA A N 1
ATOM 1544 C CA . ALA A 1 203 ? 2.955 23.394 -18.366 1.00 88.81 203 ALA A CA 1
ATOM 1545 C C . ALA A 1 203 ? 2.101 24.036 -19.476 1.00 88.81 203 ALA A C 1
ATOM 1547 O O . ALA A 1 203 ? 2.199 25.235 -19.713 1.00 88.81 203 ALA A O 1
ATOM 1548 N N . ALA A 1 204 ? 1.234 23.265 -20.141 1.00 91.19 204 ALA A N 1
ATOM 1549 C CA . ALA A 1 204 ? 0.323 23.791 -21.157 1.00 91.19 204 ALA A CA 1
ATOM 1550 C C . ALA A 1 204 ? -0.778 24.690 -20.572 1.00 91.19 204 ALA A C 1
ATOM 1552 O O . ALA A 1 204 ? -1.247 25.599 -21.255 1.00 91.19 204 ALA A O 1
ATOM 1553 N N . LEU A 1 205 ? -1.207 24.432 -19.334 1.00 90.81 205 LEU A N 1
ATOM 1554 C CA . LEU A 1 205 ? -2.171 25.263 -18.616 1.00 90.81 205 LEU A CA 1
ATOM 1555 C C . LEU A 1 205 ? -1.538 26.550 -18.088 1.00 90.81 205 LEU A C 1
ATOM 1557 O O . LEU A 1 205 ? -2.228 27.564 -18.075 1.00 90.81 205 LEU A O 1
ATOM 1561 N N . ASP A 1 206 ? -0.261 26.522 -17.712 1.00 88.62 206 ASP A N 1
ATOM 1562 C CA . ASP A 1 206 ? 0.499 27.679 -17.221 1.00 88.62 206 ASP A CA 1
ATOM 1563 C C . ASP A 1 206 ? 1.116 28.523 -18.357 1.00 88.62 206 ASP A C 1
ATOM 1565 O O . ASP A 1 206 ? 1.654 29.602 -18.108 1.00 88.62 206 ASP A O 1
ATOM 1569 N N . ASP A 1 207 ? 1.026 28.062 -19.611 1.00 91.00 207 ASP A N 1
ATOM 1570 C CA . ASP A 1 207 ? 1.567 28.760 -20.781 1.00 91.00 207 ASP A CA 1
ATOM 1571 C C . ASP A 1 207 ? 0.962 30.178 -20.915 1.00 91.00 207 ASP A C 1
ATOM 1573 O O . ASP A 1 207 ? -0.268 30.310 -20.992 1.00 91.00 207 ASP A O 1
ATOM 1577 N N . PRO A 1 208 ? 1.786 31.244 -20.972 1.00 88.88 208 PRO A N 1
ATOM 1578 C CA . PRO A 1 208 ? 1.291 32.621 -21.012 1.00 88.88 208 PRO A CA 1
ATOM 1579 C C . PRO A 1 208 ? 0.396 32.939 -22.215 1.00 88.88 208 PRO A C 1
ATOM 1581 O O . PRO A 1 208 ? -0.513 33.760 -22.098 1.00 88.88 208 PRO A O 1
ATOM 1584 N N . ASP A 1 209 ? 0.625 32.286 -23.358 1.00 89.81 209 ASP A N 1
ATOM 1585 C CA . ASP A 1 209 ? -0.066 32.585 -24.614 1.00 89.81 209 ASP A CA 1
ATOM 1586 C C . ASP A 1 209 ? -1.290 31.682 -24.830 1.00 89.81 209 ASP A C 1
ATOM 1588 O O . ASP A 1 209 ? -2.317 32.104 -25.368 1.00 89.81 209 ASP A O 1
ATOM 1592 N N . ARG A 1 210 ? -1.185 30.405 -24.447 1.00 89.25 210 ARG A N 1
ATOM 1593 C CA . ARG A 1 210 ? -2.163 29.348 -24.766 1.00 89.25 210 ARG A CA 1
ATOM 1594 C C . ARG A 1 210 ? -2.917 28.830 -23.549 1.00 89.25 210 ARG A C 1
ATOM 1596 O O . ARG A 1 210 ? -3.984 28.234 -23.721 1.00 89.25 210 ARG A O 1
ATOM 1603 N N . GLY A 1 211 ? -2.408 29.068 -22.342 1.00 89.25 211 GLY A N 1
ATOM 1604 C CA . GLY A 1 211 ? -2.955 28.533 -21.099 1.00 89.25 211 GLY A CA 1
ATOM 1605 C C . GLY A 1 211 ? -4.406 28.941 -20.872 1.00 89.25 211 GLY A C 1
ATOM 1606 O O . GLY A 1 211 ? -5.250 28.090 -20.599 1.00 89.25 211 GLY A O 1
ATOM 1607 N N . ALA A 1 212 ? -4.746 30.214 -21.097 1.00 85.81 212 ALA A N 1
ATOM 1608 C CA . ALA A 1 212 ? -6.120 30.705 -20.949 1.00 85.81 212 ALA A CA 1
ATOM 1609 C C . ALA A 1 212 ? -7.109 29.974 -21.879 1.00 85.81 212 ALA A C 1
ATOM 1611 O O . ALA A 1 212 ? -8.184 29.548 -21.448 1.00 85.81 212 ALA A O 1
ATOM 1612 N N . ALA A 1 213 ? -6.729 29.755 -23.142 1.00 87.94 213 ALA A N 1
ATOM 1613 C CA . ALA A 1 213 ? -7.549 29.018 -24.100 1.00 87.94 213 ALA A CA 1
ATOM 1614 C C . ALA A 1 213 ? -7.701 27.537 -23.707 1.00 87.94 213 ALA A C 1
ATOM 1616 O O . ALA A 1 213 ? -8.794 26.976 -23.826 1.00 87.94 213 ALA A O 1
ATOM 1617 N N . ALA A 1 214 ? -6.634 26.913 -23.197 1.00 90.06 214 ALA A N 1
ATOM 1618 C CA . ALA A 1 214 ? -6.661 25.538 -22.704 1.00 90.06 214 ALA A CA 1
ATOM 1619 C C . ALA A 1 214 ? -7.580 25.386 -21.478 1.00 90.06 214 ALA A C 1
ATOM 1621 O O . ALA A 1 214 ? -8.471 24.530 -21.479 1.00 90.06 214 ALA A O 1
ATOM 1622 N N . ARG A 1 215 ? -7.439 26.268 -20.476 1.00 89.31 215 ARG A N 1
ATOM 1623 C CA . ARG A 1 215 ? -8.320 26.332 -19.297 1.00 89.31 215 ARG A CA 1
ATOM 1624 C C . ARG A 1 215 ? -9.779 26.521 -19.711 1.00 89.31 215 ARG A C 1
ATOM 1626 O O . ARG A 1 215 ? -10.652 25.782 -19.256 1.00 89.31 215 ARG A O 1
ATOM 1633 N N . HIS A 1 216 ? -10.052 27.442 -20.637 1.00 84.44 216 HIS A N 1
ATOM 1634 C CA . HIS A 1 216 ? -11.400 27.676 -21.155 1.00 84.44 216 HIS A CA 1
ATOM 1635 C C . HIS A 1 216 ? -11.988 26.438 -21.854 1.00 84.44 216 HIS A C 1
ATOM 1637 O O . HIS A 1 216 ? -13.146 26.080 -21.621 1.00 84.44 216 HIS A O 1
ATOM 1643 N N . ALA A 1 217 ? -11.206 25.746 -22.688 1.00 88.44 217 ALA A N 1
ATOM 1644 C CA . ALA A 1 217 ? -11.650 24.530 -23.366 1.00 88.44 217 ALA A CA 1
ATOM 1645 C C . ALA A 1 217 ? -12.032 23.418 -22.372 1.00 88.44 217 ALA A C 1
ATOM 1647 O O . ALA A 1 217 ? -13.067 22.767 -22.549 1.00 88.44 217 ALA A O 1
ATOM 1648 N N . LEU A 1 218 ? -11.250 23.245 -21.301 1.00 89.44 218 LEU A N 1
ATOM 1649 C CA . LEU A 1 218 ? -11.553 22.292 -20.232 1.00 89.44 218 LEU A CA 1
ATOM 1650 C C . LEU A 1 218 ? -12.808 22.694 -19.450 1.00 89.44 218 LEU A C 1
ATOM 1652 O O . LEU A 1 218 ? -13.714 21.872 -19.321 1.00 89.44 218 LEU A O 1
ATOM 1656 N N . ARG A 1 219 ? -12.934 23.964 -19.037 1.00 87.62 219 ARG A N 1
ATOM 1657 C CA . ARG A 1 219 ? -14.122 24.505 -18.338 1.00 87.62 219 ARG A CA 1
ATOM 1658 C C . ARG A 1 219 ? -15.407 24.439 -19.172 1.00 87.62 219 ARG A C 1
ATOM 1660 O O . ARG A 1 219 ? -16.512 24.415 -18.627 1.00 87.62 219 ARG A O 1
ATOM 1667 N N . ARG A 1 220 ? -15.304 24.435 -20.508 1.00 85.94 220 ARG A N 1
ATOM 1668 C CA . ARG A 1 220 ? -16.456 24.216 -21.403 1.00 85.94 220 ARG A CA 1
ATOM 1669 C C . ARG A 1 220 ? -16.929 22.768 -21.401 1.00 85.94 220 ARG A C 1
ATOM 1671 O O . ARG A 1 220 ? -18.127 22.537 -21.551 1.00 85.94 220 ARG A O 1
ATOM 1678 N N . ARG A 1 221 ? -16.006 21.815 -21.274 1.00 88.94 221 ARG A N 1
ATOM 1679 C CA . ARG A 1 221 ? -16.308 20.379 -21.268 1.00 88.94 221 ARG A CA 1
ATOM 1680 C C . ARG A 1 221 ? -16.738 19.893 -19.886 1.00 88.94 221 ARG A C 1
ATOM 1682 O O . ARG A 1 221 ? -17.684 19.118 -19.792 1.00 88.94 221 ARG A O 1
ATOM 1689 N N . TYR A 1 222 ? -16.066 20.363 -18.841 1.00 89.94 222 TYR A N 1
ATOM 1690 C CA . TYR A 1 222 ? -16.276 19.955 -17.458 1.00 89.94 222 TYR A CA 1
ATOM 1691 C C . TYR A 1 222 ? -16.719 21.164 -16.636 1.00 89.94 222 TYR A C 1
ATOM 1693 O O . TYR A 1 222 ? -15.965 22.115 -16.455 1.00 89.94 222 TYR A O 1
ATOM 1701 N N . ARG A 1 223 ? -17.974 21.145 -16.177 1.00 84.12 223 ARG A N 1
ATOM 1702 C CA . ARG A 1 223 ? -18.543 22.210 -15.332 1.00 84.12 223 ARG A CA 1
ATOM 1703 C C . ARG A 1 223 ? -18.292 21.979 -13.846 1.00 84.12 223 ARG A C 1
ATOM 1705 O O . ARG A 1 223 ? -18.178 22.939 -13.093 1.00 84.12 223 ARG A O 1
ATOM 1712 N N . ILE A 1 224 ? -18.229 20.710 -13.460 1.00 90.00 224 ILE A N 1
ATOM 1713 C CA . ILE A 1 224 ? -18.019 20.253 -12.092 1.00 90.00 224 ILE A CA 1
ATOM 1714 C C . ILE A 1 224 ? -16.908 19.207 -12.146 1.00 90.00 224 ILE A C 1
ATOM 1716 O O . ILE A 1 224 ? -16.964 18.306 -12.988 1.00 90.00 224 ILE A O 1
ATOM 1720 N N . ALA A 1 225 ? -15.917 19.342 -11.272 1.00 92.12 225 ALA A N 1
ATOM 1721 C CA . ALA A 1 225 ? -14.884 18.346 -11.031 1.00 92.12 225 ALA A CA 1
ATOM 1722 C C . ALA A 1 225 ? -15.078 17.773 -9.623 1.00 92.12 225 ALA A C 1
ATOM 1724 O O . ALA A 1 225 ? -15.155 18.533 -8.660 1.00 92.12 225 ALA A O 1
ATOM 1725 N N . LEU A 1 226 ? -15.190 16.448 -9.525 1.00 94.56 226 LEU A N 1
ATOM 1726 C CA . LEU A 1 226 ? -15.264 15.720 -8.261 1.00 94.56 226 LEU A CA 1
ATOM 1727 C C . LEU A 1 226 ? -13.994 14.888 -8.144 1.00 94.56 226 LEU A C 1
ATOM 1729 O O . LEU A 1 226 ? -13.770 14.011 -8.979 1.00 94.56 226 LEU A O 1
ATOM 1733 N N . ILE A 1 227 ? -13.169 15.202 -7.153 1.00 93.75 227 ILE A N 1
ATOM 1734 C CA . ILE A 1 227 ? -11.914 14.504 -6.888 1.00 93.75 227 ILE A CA 1
ATOM 1735 C C . ILE A 1 227 ? -12.108 13.702 -5.607 1.00 93.75 227 ILE A C 1
ATOM 1737 O O . ILE A 1 227 ? -12.263 14.285 -4.536 1.00 93.75 227 ILE A O 1
ATOM 1741 N N . ASP A 1 228 ? -12.166 12.383 -5.748 1.00 92.88 228 ASP A N 1
ATOM 1742 C CA . ASP A 1 228 ? -12.181 11.445 -4.626 1.00 92.88 228 ASP A CA 1
ATOM 1743 C C . ASP A 1 228 ? -10.745 11.092 -4.213 1.00 92.88 228 ASP A C 1
ATOM 1745 O O . ASP A 1 228 ? -9.818 11.289 -5.001 1.00 92.88 228 ASP A O 1
ATOM 1749 N N . GLU A 1 229 ? -10.563 10.586 -2.993 1.00 91.62 229 GLU A N 1
ATOM 1750 C CA . GLU A 1 229 ? -9.250 10.270 -2.405 1.00 91.62 229 GLU A CA 1
ATOM 1751 C C . GLU A 1 229 ? -8.245 11.436 -2.518 1.00 91.62 229 GLU A C 1
ATOM 1753 O O . GLU A 1 229 ? -7.050 11.244 -2.747 1.00 91.62 229 GLU A O 1
ATOM 1758 N N . PHE A 1 230 ? -8.720 12.676 -2.352 1.00 92.94 230 PHE A N 1
ATOM 1759 C CA . PHE A 1 230 ? -7.924 13.883 -2.586 1.00 92.94 230 PHE A CA 1
ATOM 1760 C C . PHE A 1 230 ? -6.644 13.947 -1.732 1.00 92.94 230 PHE A C 1
ATOM 1762 O O . PHE A 1 230 ? -5.656 14.543 -2.150 1.00 92.94 230 PHE A O 1
ATOM 1769 N N . GLN A 1 231 ? -6.608 13.283 -0.577 1.00 89.44 231 GLN A N 1
ATOM 1770 C CA . GLN A 1 231 ? -5.408 13.167 0.255 1.00 89.44 231 GLN A CA 1
ATOM 1771 C C . GLN A 1 231 ? -4.247 12.392 -0.398 1.00 89.44 231 GLN A C 1
ATOM 1773 O O . GLN A 1 231 ? -3.127 12.465 0.100 1.00 89.44 231 GLN A O 1
ATOM 1778 N N . ASP A 1 232 ? -4.508 11.637 -1.471 1.00 88.38 232 ASP A N 1
ATOM 1779 C CA . ASP A 1 232 ? -3.488 10.931 -2.252 1.00 88.38 232 ASP A CA 1
ATOM 1780 C C . ASP A 1 232 ? -3.020 11.737 -3.481 1.00 88.38 232 ASP A C 1
ATOM 1782 O O . ASP A 1 232 ? -2.286 11.224 -4.327 1.00 88.38 232 ASP A O 1
ATOM 1786 N N . THR A 1 233 ? -3.446 12.996 -3.594 1.00 87.06 233 THR A N 1
ATOM 1787 C CA . THR A 1 233 ? -3.088 13.885 -4.705 1.00 87.06 233 THR A CA 1
ATOM 1788 C C . THR A 1 233 ? -1.670 14.423 -4.526 1.00 87.06 233 THR A C 1
ATOM 1790 O O . THR A 1 233 ? -1.252 14.748 -3.414 1.00 87.06 233 THR A O 1
ATOM 1793 N N . ASP A 1 234 ? -0.927 14.551 -5.624 1.00 83.56 234 ASP A N 1
ATOM 1794 C CA . ASP A 1 234 ? 0.390 15.195 -5.629 1.00 83.56 234 ASP A CA 1
ATOM 1795 C C . ASP A 1 234 ? 0.313 16.704 -5.990 1.00 83.56 234 ASP A C 1
ATOM 1797 O O . ASP A 1 234 ? -0.685 17.174 -6.556 1.00 83.56 234 ASP A O 1
ATOM 1801 N N . PRO A 1 235 ? 1.371 17.500 -5.729 1.00 82.44 235 PRO A N 1
ATOM 1802 C CA . PRO A 1 235 ? 1.362 18.938 -6.013 1.00 82.44 235 PRO A CA 1
ATOM 1803 C C . PRO A 1 235 ? 1.143 19.323 -7.491 1.00 82.44 235 PRO A C 1
ATOM 1805 O O . PRO A 1 235 ? 0.653 20.417 -7.778 1.00 82.44 235 PRO A O 1
ATOM 1808 N N . VAL A 1 236 ? 1.512 18.472 -8.459 1.00 85.75 236 VAL A N 1
ATOM 1809 C CA . VAL A 1 236 ? 1.261 18.704 -9.897 1.00 85.75 236 VAL A CA 1
ATOM 1810 C C . VAL A 1 236 ? -0.219 18.554 -10.197 1.00 85.75 236 VAL A C 1
ATOM 1812 O O . VAL A 1 236 ? -0.792 19.421 -10.858 1.00 85.75 236 VAL A O 1
ATOM 1815 N N . GLN A 1 237 ? -0.837 17.478 -9.713 1.00 89.38 237 GLN A N 1
ATOM 1816 C CA . GLN A 1 237 ? -2.270 17.245 -9.876 1.00 89.38 237 GLN A CA 1
ATOM 1817 C C . GLN A 1 237 ? -3.089 18.375 -9.251 1.00 89.38 237 GLN A C 1
ATOM 1819 O O . GLN A 1 237 ? -3.978 18.919 -9.908 1.00 89.38 237 GLN A O 1
ATOM 1824 N N . TRP A 1 238 ? -2.741 18.801 -8.033 1.00 88.25 238 TRP A N 1
ATOM 1825 C CA . TRP A 1 238 ? -3.389 19.950 -7.406 1.00 88.25 238 TRP A CA 1
ATOM 1826 C C . TRP A 1 238 ? -3.222 21.230 -8.225 1.00 88.25 238 TRP A C 1
ATOM 1828 O O . TRP A 1 238 ? -4.214 21.901 -8.498 1.00 88.25 238 TRP A O 1
ATOM 1838 N N . ALA A 1 239 ? -2.011 21.538 -8.703 1.00 87.44 239 ALA A N 1
ATOM 1839 C CA . ALA A 1 239 ? -1.785 22.706 -9.554 1.00 87.44 239 ALA A CA 1
ATOM 1840 C C . ALA A 1 239 ? -2.644 22.677 -10.833 1.00 87.44 239 ALA A C 1
ATOM 1842 O O . ALA A 1 239 ? -3.135 23.718 -11.263 1.00 87.44 239 ALA A O 1
ATOM 1843 N N . ILE A 1 240 ? -2.875 21.497 -11.421 1.00 91.06 240 ILE A N 1
ATOM 1844 C CA . ILE A 1 240 ? -3.785 21.328 -12.564 1.00 91.06 240 ILE A CA 1
ATOM 1845 C C . ILE A 1 240 ? -5.232 21.626 -12.154 1.00 91.06 240 ILE A C 1
ATOM 1847 O O . ILE A 1 240 ? -5.918 22.381 -12.849 1.00 91.06 240 ILE A O 1
ATOM 1851 N N . PHE A 1 241 ? -5.716 21.050 -11.050 1.00 91.06 241 PHE A N 1
ATOM 1852 C CA . PHE A 1 241 ? -7.090 21.269 -10.591 1.00 91.06 241 PHE A CA 1
ATOM 1853 C C . PHE A 1 241 ? -7.341 22.722 -10.199 1.00 91.06 241 PHE A C 1
ATOM 1855 O O . PHE A 1 241 ? -8.355 23.284 -10.607 1.00 91.06 241 PHE A O 1
ATOM 1862 N N . ASP A 1 242 ? -6.407 23.352 -9.494 1.00 86.94 242 ASP A N 1
ATOM 1863 C CA . ASP A 1 242 ? -6.479 24.759 -9.114 1.00 86.94 242 ASP A CA 1
ATOM 1864 C C . ASP A 1 242 ? -6.402 25.684 -10.341 1.00 86.94 242 ASP A C 1
ATOM 1866 O O . ASP A 1 242 ? -7.214 26.597 -10.483 1.00 86.94 242 ASP A O 1
ATOM 1870 N N . ALA A 1 243 ? -5.524 25.404 -11.311 1.00 87.12 243 ALA A N 1
ATOM 1871 C CA . ALA A 1 243 ? -5.479 26.177 -12.551 1.00 87.12 243 ALA A CA 1
ATOM 1872 C C . ALA A 1 243 ? -6.807 26.088 -13.324 1.00 87.12 243 ALA A C 1
ATOM 1874 O O . ALA A 1 243 ? -7.332 27.094 -13.806 1.00 87.12 243 ALA A O 1
ATOM 1875 N N . VAL A 1 244 ? -7.388 24.893 -13.457 1.00 88.56 244 VAL A N 1
ATOM 1876 C CA . VAL A 1 244 ? -8.594 24.696 -14.277 1.00 88.56 244 VAL A CA 1
ATOM 1877 C C . VAL A 1 244 ? -9.874 25.066 -13.533 1.00 88.56 244 VAL A C 1
ATOM 1879 O O . VAL A 1 244 ? -10.769 25.634 -14.151 1.00 88.56 244 VAL A O 1
ATOM 1882 N N . PHE A 1 245 ? -9.994 24.785 -12.243 1.00 87.19 245 PHE A N 1
ATOM 1883 C CA . PHE A 1 245 ? -11.252 24.898 -11.495 1.00 87.19 245 PHE A CA 1
ATOM 1884 C C . PHE A 1 245 ? -11.149 25.756 -10.226 1.00 87.19 245 PHE A C 1
ATOM 1886 O O . PHE A 1 245 ? -12.183 26.047 -9.629 1.00 87.19 245 PHE A O 1
ATOM 1893 N N . GLY A 1 246 ? -9.946 26.173 -9.830 1.00 77.00 246 GLY A N 1
ATOM 1894 C CA . GLY A 1 246 ? -9.708 27.005 -8.654 1.00 77.00 246 GLY A CA 1
ATOM 1895 C C . GLY A 1 246 ? -10.063 28.480 -8.847 1.00 77.00 246 GLY A C 1
ATOM 1896 O O . GLY A 1 246 ? -10.355 28.962 -9.947 1.00 77.00 246 GLY A O 1
ATOM 1897 N N . ALA A 1 247 ? -10.027 29.218 -7.736 1.00 63.00 247 ALA A N 1
ATOM 1898 C CA . ALA A 1 247 ? -10.470 30.612 -7.654 1.00 63.00 247 ALA A CA 1
ATOM 1899 C C . ALA A 1 247 ? -9.483 31.629 -8.263 1.00 63.00 247 ALA A C 1
ATOM 1901 O O . ALA A 1 247 ? -9.822 32.807 -8.381 1.00 63.00 247 ALA A O 1
ATOM 1902 N N . ARG A 1 248 ? -8.285 31.190 -8.684 1.00 56.03 248 ARG A N 1
ATOM 1903 C CA . ARG A 1 248 ? -7.200 32.040 -9.221 1.00 56.03 248 ARG A CA 1
ATOM 1904 C C . ARG A 1 248 ? -7.601 32.941 -10.394 1.00 56.03 248 ARG A C 1
ATOM 1906 O O . ARG A 1 248 ? -6.975 33.972 -10.602 1.00 56.03 248 ARG A O 1
ATOM 1913 N N . ASP A 1 249 ? -8.627 32.553 -11.144 1.00 51.75 249 ASP A N 1
ATOM 1914 C CA . ASP A 1 249 ? -9.089 33.227 -12.362 1.00 51.75 249 ASP A CA 1
ATOM 1915 C C . ASP A 1 249 ? -10.527 33.777 -12.215 1.00 51.75 249 ASP A C 1
ATOM 1917 O O . ASP A 1 249 ? -11.223 33.966 -13.208 1.00 51.75 249 ASP A O 1
ATOM 1921 N N . ALA A 1 250 ? -11.006 34.028 -10.987 1.00 50.59 250 ALA A N 1
ATOM 1922 C CA . ALA A 1 250 ? -12.351 34.576 -10.755 1.00 50.59 250 ALA A CA 1
ATOM 1923 C C . ALA A 1 250 ? -12.565 35.987 -11.350 1.00 50.59 250 ALA A C 1
ATOM 1925 O O . ALA A 1 250 ? -13.694 36.364 -11.661 1.00 50.59 250 ALA A O 1
ATOM 1926 N N . ASP A 1 251 ? -11.479 36.742 -11.546 1.00 46.66 251 ASP A N 1
ATOM 1927 C CA . ASP A 1 251 ? -11.497 38.101 -12.103 1.00 46.66 251 ASP A CA 1
ATOM 1928 C C . ASP A 1 251 ? -11.233 38.148 -13.623 1.00 46.66 251 ASP A C 1
ATOM 1930 O O . ASP A 1 251 ? -11.393 39.196 -14.249 1.00 46.66 251 ASP A O 1
ATOM 1934 N N . SER A 1 252 ? -10.867 37.021 -14.249 1.00 49.62 252 SER A N 1
ATOM 1935 C CA . SER A 1 252 ? -10.645 36.886 -15.700 1.00 49.62 252 SER A CA 1
ATOM 1936 C C . SER A 1 252 ? -11.863 36.288 -16.426 1.00 49.62 252 SER A C 1
ATOM 1938 O O . SER A 1 252 ? -11.754 35.703 -17.509 1.00 49.62 252 SER A O 1
ATOM 1940 N N . HIS A 1 253 ? -13.054 36.442 -15.833 1.00 51.00 253 HIS A N 1
ATOM 1941 C CA . HIS A 1 253 ? -14.314 35.901 -16.340 1.00 51.00 253 HIS A CA 1
ATOM 1942 C C . HIS A 1 253 ? -14.731 36.525 -17.676 1.00 51.00 253 HIS A C 1
ATOM 1944 O O . HIS A 1 253 ? -15.373 37.571 -17.739 1.00 51.00 253 HIS A O 1
ATOM 1950 N N . ASP A 1 254 ? -14.504 35.768 -18.745 1.00 51.28 254 ASP A N 1
ATOM 1951 C CA . ASP A 1 254 ? -15.060 35.940 -20.096 1.00 51.28 254 ASP A CA 1
ATOM 1952 C C . ASP A 1 254 ? -16.590 35.644 -20.154 1.00 51.28 254 ASP A C 1
ATOM 1954 O O . ASP A 1 254 ? -17.108 35.025 -21.084 1.00 51.28 254 ASP A O 1
ATOM 1958 N N . GLY A 1 255 ? -17.342 36.006 -19.102 1.00 54.50 255 GLY A N 1
ATOM 1959 C CA . GLY A 1 255 ? -18.801 35.829 -18.997 1.00 54.50 255 GLY A CA 1
ATOM 1960 C C . GLY A 1 255 ? -19.310 34.379 -18.893 1.00 54.50 255 GLY A C 1
ATOM 1961 O O . GLY A 1 255 ? -20.514 34.143 -19.012 1.00 54.50 255 GLY A O 1
ATOM 1962 N N . GLY A 1 256 ? -18.427 33.394 -18.695 1.00 57.97 256 GLY A N 1
ATOM 1963 C CA . GLY A 1 256 ? -18.786 31.981 -18.512 1.00 57.97 256 GLY A CA 1
ATOM 1964 C C . GLY A 1 256 ? -19.172 31.622 -17.066 1.00 57.97 256 GLY A C 1
ATOM 1965 O O . GLY A 1 256 ? -18.828 32.355 -16.142 1.00 57.97 256 GLY A O 1
ATOM 1966 N N . PRO A 1 257 ? -19.871 30.491 -16.837 1.00 56.66 257 PRO A N 1
ATOM 1967 C CA . PRO A 1 257 ? -20.192 30.042 -15.483 1.00 56.66 257 PRO A CA 1
ATOM 1968 C C . PRO A 1 257 ? -18.919 29.641 -14.727 1.00 56.66 257 PRO A C 1
ATOM 1970 O O . PRO A 1 257 ? -18.065 28.944 -15.283 1.00 56.66 257 PRO A O 1
ATOM 1973 N N . THR A 1 258 ? -18.825 30.058 -13.464 1.00 68.06 258 THR A N 1
ATOM 1974 C CA . THR A 1 258 ? -17.754 29.660 -12.543 1.00 68.06 258 THR A CA 1
ATOM 1975 C C . THR A 1 258 ? -17.748 28.133 -12.392 1.00 68.06 258 THR A C 1
ATOM 1977 O O . THR A 1 258 ? -18.812 27.557 -12.144 1.00 68.06 258 THR A O 1
ATOM 1980 N N . PRO A 1 259 ? -16.602 27.457 -12.581 1.00 79.06 259 PRO A N 1
ATOM 1981 C CA . PRO A 1 259 ? -16.508 26.022 -12.346 1.00 79.06 259 PRO A CA 1
ATOM 1982 C C . PRO A 1 259 ? -16.719 25.672 -10.868 1.00 79.06 259 PRO A C 1
ATOM 1984 O O . PRO A 1 259 ? -16.440 26.480 -9.988 1.00 79.06 259 PRO A O 1
ATOM 1987 N N . THR A 1 260 ? -17.169 24.447 -10.598 1.00 86.50 260 THR A N 1
ATOM 1988 C CA . THR A 1 260 ? -17.248 23.901 -9.235 1.00 86.50 260 THR A CA 1
ATOM 1989 C C . THR A 1 260 ? -16.203 22.805 -9.056 1.00 86.50 260 THR A C 1
ATOM 1991 O O . THR A 1 260 ? -16.173 21.853 -9.838 1.00 86.50 260 THR A O 1
ATOM 1994 N N . LEU A 1 261 ? -15.373 22.925 -8.021 1.00 90.62 261 LEU A N 1
ATOM 1995 C CA . LEU A 1 261 ? -14.422 21.900 -7.599 1.00 90.62 261 LEU A CA 1
ATOM 1996 C C . LEU A 1 261 ? -14.885 21.319 -6.260 1.00 90.62 261 LEU A C 1
ATOM 1998 O O . LEU A 1 261 ? -15.033 22.056 -5.291 1.00 90.62 261 LEU A O 1
ATOM 2002 N N . VAL A 1 262 ? -15.138 20.012 -6.224 1.00 93.00 262 VAL A N 1
ATOM 2003 C CA . VAL A 1 262 ? -15.491 19.269 -5.009 1.00 93.00 262 VAL A CA 1
ATOM 2004 C C . VAL A 1 262 ? -14.364 18.292 -4.718 1.00 93.00 262 VAL A C 1
ATOM 2006 O O . VAL A 1 262 ? -14.051 17.442 -5.551 1.00 93.00 262 VAL A O 1
ATOM 2009 N N . LEU A 1 263 ? -13.764 18.426 -3.540 1.00 93.62 263 LEU A N 1
ATOM 2010 C CA . LEU A 1 263 ? -12.665 17.591 -3.072 1.00 93.62 263 LEU A CA 1
ATOM 2011 C C . LEU A 1 263 ? -13.183 16.728 -1.924 1.00 93.62 263 LEU A C 1
ATOM 2013 O O . LEU A 1 263 ? -13.722 17.252 -0.950 1.00 93.62 263 LEU A O 1
ATOM 2017 N N . VAL A 1 264 ? -13.047 15.414 -2.054 1.00 94.62 264 VAL A N 1
ATOM 2018 C CA . VAL A 1 264 ? -13.431 14.435 -1.037 1.00 94.62 264 VAL A CA 1
ATOM 2019 C C . VAL A 1 264 ? -12.174 13.688 -0.627 1.00 94.62 264 VAL A C 1
ATOM 2021 O O . VAL A 1 264 ? -11.416 13.223 -1.474 1.00 94.62 264 VAL A O 1
ATOM 2024 N N . GLY A 1 265 ? -11.928 13.596 0.674 1.00 93.44 265 GLY A N 1
ATOM 2025 C CA . GLY A 1 265 ? -10.763 12.892 1.181 1.00 93.44 265 GLY A CA 1
ATOM 2026 C C . GLY A 1 265 ? -10.700 12.867 2.698 1.00 93.44 265 GLY A C 1
ATOM 2027 O O . GLY A 1 265 ? -11.490 13.510 3.388 1.00 93.44 265 GLY A O 1
ATOM 2028 N N . ASP A 1 266 ? -9.737 12.108 3.207 1.00 94.50 266 ASP A N 1
ATOM 2029 C CA . ASP A 1 266 ? -9.432 12.022 4.631 1.00 94.50 266 ASP A CA 1
ATOM 2030 C C . ASP A 1 266 ? -7.911 12.079 4.848 1.00 94.50 266 ASP A C 1
ATOM 2032 O O . ASP A 1 266 ? -7.223 11.095 4.559 1.00 94.50 266 ASP A O 1
ATOM 2036 N N . PRO A 1 267 ? -7.356 13.171 5.410 1.00 93.75 267 PRO A N 1
ATOM 2037 C CA . PRO A 1 267 ? -5.915 13.302 5.610 1.00 93.75 267 PRO A CA 1
ATOM 2038 C C . PRO A 1 267 ? -5.362 12.260 6.593 1.00 93.75 267 PRO A C 1
ATOM 2040 O O . PRO A 1 267 ? -4.177 11.938 6.531 1.00 93.75 267 PRO A O 1
ATOM 2043 N N . LYS A 1 268 ? -6.205 11.654 7.446 1.00 94.38 268 LYS A N 1
ATOM 2044 C CA . LYS A 1 268 ? -5.820 10.537 8.330 1.00 94.38 268 LYS A CA 1
ATOM 2045 C C . LYS A 1 268 ? -5.533 9.245 7.552 1.00 94.38 268 LYS A C 1
ATOM 2047 O O . LYS A 1 268 ? -4.924 8.330 8.097 1.00 94.38 268 LYS A O 1
ATOM 2052 N N . GLN A 1 269 ? -5.941 9.164 6.281 1.00 93.25 269 GLN A N 1
ATOM 2053 C CA . GLN A 1 269 ? -5.763 8.008 5.391 1.00 93.25 269 GLN A CA 1
ATOM 2054 C C . GLN A 1 269 ? -4.744 8.261 4.258 1.00 93.25 269 GLN A C 1
ATOM 2056 O O . GLN A 1 269 ? -4.705 7.506 3.282 1.00 93.25 269 GLN A O 1
ATOM 2061 N N . ALA A 1 270 ? -3.920 9.310 4.362 1.00 91.62 270 ALA A N 1
ATOM 2062 C CA . ALA A 1 270 ? -2.866 9.632 3.395 1.00 91.62 270 ALA A CA 1
ATOM 2063 C C . ALA A 1 270 ? -1.633 8.723 3.579 1.00 91.62 270 ALA A C 1
ATOM 2065 O O . ALA A 1 270 ? -0.726 9.028 4.361 1.00 91.62 270 ALA A O 1
ATOM 2066 N N . ILE A 1 271 ? -1.601 7.583 2.883 1.00 84.94 271 ILE A N 1
ATOM 2067 C CA . ILE A 1 271 ? -0.551 6.553 3.037 1.00 84.94 271 ILE A CA 1
ATOM 2068 C C . ILE A 1 271 ? 0.296 6.327 1.773 1.00 84.94 271 ILE A C 1
ATOM 2070 O O . ILE A 1 271 ? 1.236 5.543 1.801 1.00 84.94 271 ILE A O 1
ATOM 2074 N N . TYR A 1 272 ? 0.035 7.046 0.678 1.00 80.44 272 TYR A N 1
ATOM 2075 C CA . TYR A 1 272 ? 0.752 6.887 -0.597 1.00 80.44 272 TYR A CA 1
ATOM 2076 C C . TYR A 1 272 ? 1.918 7.869 -0.807 1.00 80.44 272 TYR A C 1
ATOM 2078 O O . TYR A 1 272 ? 2.288 8.161 -1.943 1.00 80.44 272 TYR A O 1
ATOM 2086 N N . ALA A 1 273 ? 2.549 8.350 0.269 1.00 74.06 273 ALA A N 1
ATOM 2087 C CA . ALA A 1 273 ? 3.665 9.305 0.183 1.00 74.06 273 ALA A CA 1
ATOM 2088 C C . ALA A 1 273 ? 4.829 8.805 -0.704 1.00 74.06 273 ALA A C 1
ATOM 2090 O O . ALA A 1 273 ? 5.448 9.580 -1.430 1.00 74.06 273 ALA A O 1
ATOM 2091 N N . PHE A 1 274 ? 5.073 7.489 -0.730 1.00 69.31 274 PHE A N 1
ATOM 2092 C CA . PHE A 1 274 ? 6.078 6.859 -1.597 1.00 69.31 274 PHE A CA 1
ATOM 2093 C C . PHE A 1 274 ? 5.769 6.976 -3.103 1.00 69.31 274 PHE A C 1
ATOM 2095 O O . PHE A 1 274 ? 6.678 6.841 -3.916 1.00 69.31 274 PHE A O 1
ATOM 2102 N N . ARG A 1 275 ? 4.510 7.248 -3.482 1.00 67.25 275 ARG A N 1
ATOM 2103 C CA . ARG A 1 275 ? 4.078 7.538 -4.864 1.00 67.25 275 ARG A CA 1
ATOM 2104 C C . ARG A 1 275 ? 4.044 9.036 -5.179 1.00 67.25 275 ARG A C 1
ATOM 2106 O O . ARG A 1 275 ? 3.595 9.423 -6.248 1.00 67.25 275 ARG A O 1
ATOM 2113 N N . GLY A 1 276 ? 4.497 9.878 -4.251 1.00 70.12 276 GLY A N 1
ATOM 2114 C CA . GLY A 1 276 ? 4.511 11.330 -4.407 1.00 70.12 276 GLY A CA 1
ATOM 2115 C C . GLY A 1 276 ? 3.235 12.049 -3.978 1.00 70.12 276 GLY A C 1
ATOM 2116 O O . GLY A 1 276 ? 3.203 13.274 -4.080 1.00 70.12 276 GLY A O 1
ATOM 2117 N N . ALA A 1 277 ? 2.240 11.320 -3.459 1.00 74.94 277 ALA A N 1
ATOM 2118 C CA . ALA A 1 277 ? 1.079 11.911 -2.806 1.00 74.94 277 ALA A CA 1
ATOM 2119 C C . ALA A 1 277 ? 1.499 12.797 -1.633 1.00 74.94 277 ALA A C 1
ATOM 2121 O O . ALA A 1 277 ? 2.417 12.453 -0.879 1.00 74.94 277 ALA A O 1
ATOM 2122 N N . ASP A 1 278 ? 0.791 13.906 -1.457 1.00 79.56 278 ASP A N 1
ATOM 2123 C CA . ASP A 1 278 ? 1.157 14.918 -0.488 1.00 79.56 278 ASP A CA 1
ATOM 2124 C C . ASP A 1 278 ? -0.023 15.352 0.390 1.00 79.56 278 ASP A C 1
ATOM 2126 O O . ASP A 1 278 ? -0.971 16.011 -0.042 1.00 79.56 278 ASP A O 1
ATOM 2130 N N . VAL A 1 279 ? 0.087 15.042 1.682 1.00 84.81 279 VAL A N 1
ATOM 2131 C CA . VAL A 1 279 ? -0.902 15.461 2.676 1.00 84.81 279 VAL A CA 1
ATOM 2132 C C . VAL A 1 279 ? -0.853 16.971 2.947 1.00 84.81 279 VAL A C 1
ATOM 2134 O O . VAL A 1 279 ? -1.867 17.546 3.335 1.00 84.81 279 VAL A O 1
ATOM 2137 N N . HIS A 1 280 ? 0.276 17.647 2.711 1.00 84.00 280 HIS A N 1
ATOM 2138 C CA . HIS A 1 280 ? 0.372 19.102 2.846 1.00 84.00 280 HIS A CA 1
ATOM 2139 C C . HIS A 1 280 ? -0.416 19.810 1.744 1.00 84.00 280 HIS A C 1
ATOM 2141 O O . HIS A 1 280 ? -1.172 20.724 2.051 1.00 84.00 280 HIS A O 1
ATOM 2147 N N . THR A 1 281 ? -0.372 19.312 0.505 1.00 84.56 281 THR A N 1
ATOM 2148 C CA . THR A 1 281 ? -1.246 19.750 -0.595 1.00 84.56 281 THR A CA 1
ATOM 2149 C C . THR A 1 281 ? -2.727 19.655 -0.215 1.00 84.56 281 THR A C 1
ATOM 2151 O O . THR A 1 281 ? -3.491 20.588 -0.474 1.00 84.56 281 THR A O 1
ATOM 2154 N N . TYR A 1 282 ? -3.139 18.574 0.461 1.00 89.56 282 TYR A N 1
ATOM 2155 C CA . TYR A 1 282 ? -4.496 18.472 1.005 1.00 89.56 282 TYR A CA 1
ATOM 2156 C C . TYR A 1 282 ? -4.787 19.597 2.009 1.00 89.56 282 TYR A C 1
ATOM 2158 O O . TYR A 1 282 ? -5.822 20.259 1.919 1.00 89.56 282 TYR A O 1
ATOM 2166 N N . LEU A 1 283 ? -3.883 19.821 2.969 1.00 88.88 283 LEU A N 1
ATOM 2167 C CA . LEU A 1 283 ? -4.063 20.828 4.016 1.00 88.88 283 LEU A CA 1
ATOM 2168 C C . LEU A 1 283 ? -4.096 22.249 3.445 1.00 88.88 283 LEU A C 1
ATOM 2170 O O . LEU A 1 283 ? -4.932 23.043 3.875 1.00 88.88 283 LEU A O 1
ATOM 2174 N N . ASP A 1 284 ? -3.245 22.555 2.472 1.00 85.25 284 ASP A N 1
ATOM 2175 C CA . ASP A 1 284 ? -3.195 23.852 1.801 1.00 85.25 284 ASP A CA 1
ATOM 2176 C C . ASP A 1 284 ? -4.503 24.134 1.057 1.00 85.25 284 ASP A C 1
ATOM 2178 O O . ASP A 1 284 ? -5.064 25.219 1.190 1.00 85.25 284 ASP A O 1
ATOM 2182 N N . ALA A 1 285 ? -5.040 23.147 0.334 1.00 86.88 285 ALA A N 1
ATOM 2183 C CA . ALA A 1 285 ? -6.322 23.275 -0.355 1.00 86.88 285 ALA A CA 1
ATOM 2184 C C . ALA A 1 285 ? -7.508 23.397 0.620 1.00 86.88 285 ALA A C 1
ATOM 2186 O O . ALA A 1 285 ? -8.384 24.246 0.432 1.00 86.88 285 ALA A O 1
ATOM 2187 N N . ALA A 1 286 ? -7.526 22.584 1.682 1.00 88.19 286 ALA A N 1
ATOM 2188 C CA . ALA A 1 286 ? -8.589 22.577 2.688 1.00 88.19 286 ALA A CA 1
ATOM 2189 C C . ALA A 1 286 ? -8.684 23.899 3.470 1.00 88.19 286 ALA A C 1
ATOM 2191 O O . ALA A 1 286 ? -9.777 24.289 3.875 1.00 88.19 286 ALA A O 1
ATOM 2192 N N . HIS A 1 287 ? -7.557 24.592 3.660 1.00 84.69 287 HIS A N 1
ATOM 2193 C CA . HIS A 1 287 ? -7.481 25.861 4.392 1.00 84.69 287 HIS A CA 1
ATOM 2194 C C . HIS A 1 287 ? -7.269 27.079 3.477 1.00 84.69 287 HIS A C 1
ATOM 2196 O O . HIS A 1 287 ? -7.037 28.187 3.970 1.00 84.69 287 HIS A O 1
ATOM 2202 N N . ALA A 1 288 ? -7.346 26.899 2.156 1.00 84.19 288 ALA A N 1
ATOM 2203 C CA . ALA A 1 288 ? -7.225 27.996 1.209 1.00 84.19 288 ALA A CA 1
ATOM 2204 C C . ALA A 1 288 ? -8.382 29.005 1.373 1.00 84.19 288 ALA A C 1
ATOM 2206 O O . ALA A 1 288 ? -9.520 28.622 1.669 1.00 84.19 288 ALA A O 1
ATOM 2207 N N . PRO A 1 289 ? -8.136 30.309 1.151 1.00 81.19 289 PRO A N 1
ATOM 2208 C CA . PRO A 1 289 ? -9.196 31.309 1.178 1.00 81.19 289 PRO A CA 1
ATOM 2209 C C . PRO A 1 289 ? -10.310 30.987 0.171 1.00 81.19 289 PRO A C 1
ATOM 2211 O O . PRO A 1 289 ? -10.051 30.847 -1.022 1.00 81.19 289 PRO A O 1
ATOM 2214 N N . GLY A 1 290 ? -11.556 30.926 0.648 1.00 79.12 290 GLY A N 1
ATOM 2215 C CA . GLY A 1 290 ? -12.727 30.631 -0.187 1.00 79.12 290 GLY A CA 1
ATOM 2216 C C . GLY A 1 290 ? -13.094 29.146 -0.288 1.00 79.12 290 GLY A C 1
ATOM 2217 O O . GLY A 1 290 ? -14.034 28.824 -1.010 1.00 79.12 290 GLY A O 1
ATOM 2218 N N . THR A 1 291 ? -12.399 28.259 0.431 1.00 86.00 291 THR A N 1
ATOM 2219 C CA . THR A 1 291 ? -12.776 26.845 0.557 1.00 86.00 291 THR A CA 1
ATOM 2220 C C . THR A 1 291 ? -13.833 26.650 1.652 1.00 86.00 291 THR A C 1
ATOM 2222 O O . THR A 1 291 ? -13.608 27.009 2.807 1.00 86.00 291 THR A O 1
ATOM 2225 N N . ASP A 1 292 ? -14.967 26.029 1.308 1.00 90.00 292 ASP A N 1
ATOM 2226 C CA . ASP A 1 292 ? -15.989 25.595 2.271 1.00 90.00 292 ASP A CA 1
ATOM 2227 C C . ASP A 1 292 ? -15.687 24.167 2.761 1.00 90.00 292 ASP A C 1
ATOM 2229 O O . ASP A 1 292 ? -15.924 23.185 2.053 1.00 90.00 292 ASP A O 1
ATOM 2233 N N . LEU A 1 293 ? -15.174 24.032 3.988 1.00 91.25 293 LEU A N 1
ATOM 2234 C CA . LEU A 1 293 ? -14.868 22.728 4.583 1.00 91.25 293 LEU A CA 1
ATOM 2235 C C . LEU A 1 293 ? -16.122 22.090 5.205 1.00 91.25 293 LEU A C 1
ATOM 2237 O O . LEU A 1 293 ? -16.720 22.639 6.130 1.00 91.25 293 LEU A O 1
ATOM 2241 N N . CYS A 1 294 ? -16.489 20.899 4.730 1.00 91.81 294 CYS A N 1
ATOM 2242 C CA . CYS A 1 294 ? -17.617 20.115 5.241 1.00 91.81 294 CYS A CA 1
ATOM 2243 C C . CYS A 1 294 ? -17.130 18.773 5.808 1.00 91.81 294 CYS A C 1
ATOM 2245 O O . CYS A 1 294 ? -16.370 18.066 5.152 1.00 91.81 294 CYS A O 1
ATOM 2247 N N . GLY A 1 295 ? -17.590 18.402 7.007 1.00 91.25 295 GLY A N 1
ATOM 2248 C CA . GLY A 1 295 ? -17.263 17.122 7.644 1.00 91.25 295 GLY A CA 1
ATOM 2249 C C . GLY A 1 295 ? -18.403 16.106 7.548 1.00 91.25 295 GLY A C 1
ATOM 2250 O O . GLY A 1 295 ? -19.566 16.455 7.743 1.00 91.25 295 GLY A O 1
ATOM 2251 N N . LEU A 1 296 ? -18.066 14.839 7.293 1.00 94.31 296 LEU A N 1
ATOM 2252 C CA . LEU A 1 296 ? -18.988 13.708 7.429 1.00 94.31 296 LEU A CA 1
ATOM 2253 C C . LEU A 1 296 ? -18.792 13.077 8.809 1.00 94.31 296 LEU A C 1
ATOM 2255 O O . LEU A 1 296 ? -17.757 12.468 9.068 1.00 94.31 296 LEU A O 1
ATOM 2259 N N . THR A 1 297 ? -19.770 13.242 9.698 1.00 95.00 297 THR A N 1
ATOM 2260 C CA . THR A 1 297 ? -19.622 12.878 11.117 1.00 95.00 297 THR A CA 1
ATOM 2261 C C . THR A 1 297 ? -20.181 11.506 11.472 1.00 95.00 297 THR A C 1
ATOM 2263 O O . THR A 1 297 ? -19.937 11.046 12.575 1.00 95.00 297 THR A O 1
ATOM 2266 N N . THR A 1 298 ? -20.905 10.830 10.575 1.00 96.81 298 THR A N 1
ATOM 2267 C CA . THR A 1 298 ? -21.517 9.518 10.852 1.00 96.81 298 THR A CA 1
ATOM 2268 C C . THR A 1 298 ? -20.813 8.399 10.088 1.00 96.81 298 THR A C 1
ATOM 2270 O O . THR A 1 298 ? -20.755 8.411 8.857 1.00 96.81 298 THR A O 1
ATOM 2273 N N . ASN A 1 299 ? -20.335 7.388 10.809 1.00 96.56 299 ASN A N 1
ATOM 2274 C CA . ASN A 1 299 ? -19.796 6.152 10.265 1.00 96.56 299 ASN A CA 1
ATOM 2275 C C . ASN A 1 299 ? -20.925 5.142 9.991 1.00 96.56 299 ASN A C 1
ATOM 2277 O O . ASN A 1 299 ? -21.675 4.742 10.881 1.00 96.56 299 ASN A O 1
ATOM 2281 N N . TRP A 1 300 ? -21.018 4.707 8.735 1.00 94.75 300 TRP A N 1
ATOM 2282 C CA . TRP A 1 300 ? -22.032 3.758 8.261 1.00 94.75 300 TRP A CA 1
ATOM 2283 C C . TRP A 1 300 ? -21.521 2.320 8.117 1.00 94.75 300 TRP A C 1
ATOM 2285 O O . TRP A 1 300 ? -22.290 1.447 7.699 1.00 94.75 300 TRP A O 1
ATOM 2295 N N . ARG A 1 301 ? -20.238 2.091 8.419 1.00 93.31 301 ARG A N 1
ATOM 2296 C CA . ARG A 1 301 ? -19.526 0.825 8.223 1.00 93.31 301 ARG A CA 1
ATOM 2297 C C . ARG A 1 301 ? -19.534 -0.002 9.498 1.00 93.31 301 ARG A C 1
ATOM 2299 O O . ARG A 1 301 ? -20.117 -1.081 9.506 1.00 93.31 301 ARG A O 1
ATOM 2306 N N . SER A 1 302 ? -18.905 0.516 10.545 1.00 95.31 302 SER A N 1
ATOM 2307 C CA . SER A 1 302 ? -18.499 -0.244 11.724 1.00 95.31 302 SER A CA 1
ATOM 2308 C C . SER A 1 302 ? -19.515 -0.167 12.858 1.00 95.31 302 SER A C 1
ATOM 2310 O O . SER A 1 302 ? -20.361 0.731 12.910 1.00 95.31 302 SER A O 1
ATOM 2312 N N . ASP A 1 303 ? -19.411 -1.130 13.765 1.00 94.94 303 ASP A N 1
ATOM 2313 C CA . ASP A 1 303 ? -20.224 -1.237 14.970 1.00 94.94 303 ASP A CA 1
ATOM 2314 C C . ASP A 1 303 ? -19.976 -0.096 15.960 1.00 94.94 303 ASP A C 1
ATOM 2316 O O . ASP A 1 303 ? -18.843 0.360 16.126 1.00 94.94 303 ASP A O 1
ATOM 2320 N N . ALA A 1 304 ? -21.006 0.283 16.723 1.00 95.56 304 ALA A N 1
ATOM 2321 C CA . ALA A 1 304 ? -20.888 1.338 17.729 1.00 95.56 304 ALA A CA 1
ATOM 2322 C C . ALA A 1 304 ? -19.755 1.103 18.751 1.00 95.56 304 ALA A C 1
ATOM 2324 O O . ALA A 1 304 ? -18.935 1.999 18.931 1.00 95.56 304 ALA A O 1
ATOM 2325 N N . ALA A 1 305 ? -19.621 -0.085 19.371 1.00 94.31 305 ALA A N 1
ATOM 2326 C CA . ALA A 1 305 ? -18.489 -0.287 20.300 1.00 94.31 305 ALA A CA 1
ATOM 2327 C C . ALA A 1 305 ? -17.159 -0.567 19.609 1.00 94.31 305 ALA A C 1
ATOM 2329 O O . ALA A 1 305 ? -16.125 -0.484 20.269 1.00 94.31 305 ALA A O 1
ATOM 2330 N N . TYR A 1 306 ? -17.147 -0.877 18.310 1.00 95.88 306 TYR A N 1
ATOM 2331 C CA . TYR A 1 306 ? -15.882 -0.867 17.586 1.00 95.88 306 TYR A CA 1
ATOM 2332 C C . TYR A 1 306 ? -15.353 0.568 17.497 1.00 95.88 306 TYR A C 1
ATOM 2334 O O . TYR A 1 306 ? -14.199 0.823 17.835 1.00 95.88 306 TYR A O 1
ATOM 2342 N N . LEU A 1 307 ? -16.222 1.529 17.163 1.00 96.25 307 LEU A N 1
ATOM 2343 C CA . LEU A 1 307 ? -15.870 2.951 17.160 1.00 96.25 307 LEU A CA 1
ATOM 2344 C C . LEU A 1 307 ? -15.483 3.458 18.554 1.00 96.25 307 LEU A C 1
ATOM 2346 O O . LEU A 1 307 ? -14.488 4.166 18.665 1.00 96.25 307 LEU A O 1
ATOM 2350 N N . THR A 1 308 ? -16.187 3.047 19.616 1.00 95.19 308 THR A N 1
ATOM 2351 C CA . THR A 1 308 ? -15.808 3.396 20.999 1.00 95.19 308 THR A CA 1
ATOM 2352 C C . THR A 1 308 ? -14.416 2.879 21.365 1.00 95.19 308 THR A C 1
ATOM 2354 O O . THR A 1 308 ? -13.618 3.621 21.931 1.00 95.19 308 THR A O 1
ATOM 2357 N N . ALA A 1 309 ? -14.086 1.634 21.012 1.00 94.62 309 ALA A N 1
ATOM 2358 C CA . ALA A 1 309 ? -12.754 1.084 21.269 1.00 94.62 309 ALA A CA 1
ATOM 2359 C C . ALA A 1 309 ? -11.661 1.829 20.485 1.00 94.62 309 ALA A C 1
ATOM 2361 O O . ALA A 1 309 ? -10.594 2.120 21.028 1.00 94.62 309 ALA A O 1
ATOM 2362 N N . LEU A 1 310 ? -11.933 2.188 19.225 1.00 95.62 310 LEU A N 1
ATOM 2363 C CA . LEU A 1 310 ? -11.022 3.017 18.433 1.00 95.62 310 LEU A CA 1
ATOM 2364 C C . LEU A 1 310 ? -10.844 4.414 19.023 1.00 95.62 310 LEU A C 1
ATOM 2366 O O . LEU A 1 310 ? -9.729 4.924 19.026 1.00 95.62 310 LEU A O 1
ATOM 2370 N N . GLU A 1 311 ? -11.913 5.024 19.524 1.00 95.56 311 GLU A N 1
ATOM 2371 C CA . GLU A 1 311 ? -11.859 6.328 20.175 1.00 95.56 311 GLU A CA 1
ATOM 2372 C C . GLU A 1 311 ? -11.018 6.280 21.452 1.00 95.56 311 GLU A C 1
ATOM 2374 O O . GLU A 1 311 ? -10.091 7.069 21.579 1.00 95.56 311 GLU A O 1
ATOM 2379 N N . LEU A 1 312 ? -11.223 5.304 22.341 1.00 94.38 312 LEU A N 1
ATOM 2380 C CA . LEU A 1 312 ? -10.382 5.132 23.536 1.00 94.38 312 LEU A CA 1
ATOM 2381 C C . LEU A 1 312 ? -8.891 4.979 23.192 1.00 94.38 312 LEU A C 1
ATOM 2383 O O . LEU A 1 312 ? -8.012 5.491 23.897 1.00 94.38 312 LEU A O 1
ATOM 2387 N N . LEU A 1 313 ? -8.606 4.289 22.087 1.00 94.88 313 LEU A N 1
ATOM 2388 C CA . LEU A 1 313 ? -7.252 4.091 21.597 1.00 94.88 313 LEU A CA 1
ATOM 2389 C C . LEU A 1 313 ? -6.666 5.374 20.976 1.00 94.88 313 LEU A C 1
ATOM 2391 O O . LEU A 1 313 ? -5.497 5.666 21.210 1.00 94.88 313 LEU A O 1
ATOM 2395 N N . LEU A 1 314 ? -7.434 6.141 20.202 1.00 95.75 314 LEU A N 1
ATOM 2396 C CA . LEU A 1 314 ? -6.918 7.217 19.339 1.00 95.75 314 LEU A CA 1
ATOM 2397 C C . LEU A 1 314 ? -7.259 8.642 19.804 1.00 95.75 314 LEU A C 1
ATOM 2399 O O . LEU A 1 314 ? -6.779 9.607 19.203 1.00 95.75 314 LEU A O 1
ATOM 2403 N N . GLU A 1 315 ? -8.058 8.811 20.852 1.00 94.56 315 GLU A N 1
ATOM 2404 C CA . GLU A 1 315 ? -8.389 10.116 21.424 1.00 94.56 315 GLU A CA 1
ATOM 2405 C C . GLU A 1 315 ? -7.109 10.880 21.808 1.00 94.56 315 GLU A C 1
ATOM 2407 O O . GLU A 1 315 ? -6.250 10.378 22.534 1.00 94.56 315 GLU A O 1
ATOM 2412 N N . GLY A 1 316 ? -6.977 12.109 21.299 1.00 91.94 316 GLY A N 1
ATOM 2413 C CA . GLY A 1 316 ? -5.802 12.960 21.513 1.00 91.94 316 GLY A CA 1
ATOM 2414 C C . GLY A 1 316 ? -4.639 12.718 20.545 1.00 91.94 316 GLY A C 1
ATOM 2415 O O . GLY A 1 316 ? -3.625 13.405 20.644 1.00 91.94 316 GLY A O 1
ATOM 2416 N N . THR A 1 317 ? -4.764 11.785 19.594 1.00 94.25 317 THR A N 1
ATOM 2417 C CA . THR A 1 317 ? -3.724 11.555 18.579 1.00 94.25 317 THR A CA 1
ATOM 2418 C C . THR A 1 317 ? -3.753 12.596 17.457 1.00 94.25 317 THR A C 1
ATOM 2420 O O . THR A 1 317 ? -4.812 13.048 17.009 1.00 94.25 317 THR A O 1
ATOM 2423 N N . THR A 1 318 ? -2.562 12.930 16.962 1.00 94.06 318 THR A N 1
ATOM 2424 C CA . THR A 1 318 ? -2.340 13.653 15.704 1.00 94.06 318 THR A CA 1
ATOM 2425 C C . THR A 1 318 ? -1.583 12.758 14.727 1.00 94.06 318 THR A C 1
ATOM 2427 O O . THR A 1 318 ? -0.805 11.889 15.121 1.00 94.06 318 THR A O 1
ATOM 2430 N N . PHE A 1 319 ? -1.804 12.944 13.430 1.00 91.94 319 PHE A N 1
ATOM 2431 C CA . PHE A 1 319 ? -1.276 12.067 12.386 1.00 91.94 319 PHE A CA 1
ATOM 2432 C C . PHE A 1 319 ? -0.187 12.769 11.571 1.00 91.94 319 PHE A C 1
ATOM 2434 O O . PHE A 1 319 ? -0.277 12.861 10.348 1.00 91.94 319 PHE A O 1
ATOM 2441 N N . GLY A 1 320 ? 0.846 13.265 12.259 1.00 85.12 320 GLY A N 1
ATOM 2442 C CA . GLY A 1 320 ? 2.020 13.929 11.671 1.00 85.12 320 GLY A CA 1
ATOM 2443 C C . GLY A 1 320 ? 1.943 15.455 11.582 1.00 85.12 320 GLY A C 1
ATOM 2444 O O . GLY A 1 320 ? 2.979 16.096 11.477 1.00 85.12 320 GLY A O 1
ATOM 2445 N N . ASP A 1 321 ? 0.747 16.032 11.669 1.00 87.25 321 ASP A N 1
ATOM 2446 C CA . ASP A 1 321 ? 0.504 17.478 11.714 1.00 87.25 321 ASP A CA 1
ATOM 2447 C C . ASP A 1 321 ? -0.648 17.733 12.698 1.00 87.25 321 ASP A C 1
ATOM 2449 O O . ASP A 1 321 ? -1.590 16.939 12.760 1.00 87.25 321 ASP A O 1
ATOM 2453 N N . GLU A 1 322 ? -0.587 18.814 13.479 1.00 88.38 322 GLU A N 1
ATOM 2454 C CA . GLU A 1 322 ? -1.619 19.162 14.471 1.00 88.38 322 GLU A CA 1
ATOM 2455 C C . GLU A 1 322 ? -3.001 19.380 13.840 1.00 88.38 322 GLU A C 1
ATOM 2457 O O . GLU A 1 322 ? -4.025 19.141 14.479 1.00 88.38 322 GLU A O 1
ATOM 2462 N N . ARG A 1 323 ? -3.042 19.780 12.563 1.00 89.69 323 ARG A N 1
ATOM 2463 C CA . ARG A 1 323 ? -4.278 19.945 11.783 1.00 89.69 323 ARG A CA 1
ATOM 2464 C C . ARG A 1 323 ? -4.904 18.609 11.385 1.00 89.69 323 ARG A C 1
ATOM 2466 O O . ARG A 1 323 ? -6.061 18.579 10.975 1.00 89.69 323 ARG A O 1
ATOM 2473 N N . ILE A 1 324 ? -4.161 17.507 11.491 1.00 93.31 324 ILE A N 1
ATOM 2474 C CA . ILE A 1 324 ? -4.644 16.151 11.227 1.00 93.31 324 ILE A CA 1
ATOM 2475 C C . ILE A 1 324 ? -4.842 15.451 12.572 1.00 93.31 324 ILE A C 1
ATOM 2477 O O . ILE A 1 324 ? -4.049 14.598 12.971 1.00 93.31 324 ILE A O 1
ATOM 2481 N N . ALA A 1 325 ? -5.895 15.829 13.289 1.00 94.12 325 ALA A N 1
ATOM 2482 C CA . ALA A 1 325 ? -6.246 15.238 14.576 1.00 94.12 325 ALA A CA 1
ATOM 2483 C C . ALA A 1 325 ? -7.259 14.093 14.422 1.00 94.12 325 ALA A C 1
ATOM 2485 O O . ALA A 1 325 ? -8.005 14.012 13.440 1.00 94.12 325 ALA A O 1
ATOM 2486 N N . PHE A 1 326 ? -7.311 13.200 15.410 1.00 94.94 326 PHE A N 1
ATOM 2487 C CA . PHE A 1 326 ? -8.442 12.289 15.548 1.00 94.94 326 PHE A CA 1
ATOM 2488 C C . PHE A 1 326 ? -9.711 13.074 15.906 1.00 94.94 326 PHE A C 1
ATOM 2490 O O . PHE A 1 326 ? -9.699 13.939 16.781 1.00 94.94 326 PHE A O 1
ATOM 2497 N N . HIS A 1 327 ? -10.816 12.746 15.239 1.00 92.38 327 HIS A N 1
ATOM 2498 C CA . HIS A 1 327 ? -12.119 13.349 15.488 1.00 92.38 327 HIS A CA 1
ATOM 2499 C C . HIS A 1 327 ? -13.140 12.260 15.785 1.00 92.38 327 HIS A C 1
ATOM 2501 O O . HIS A 1 327 ? -13.184 11.244 15.087 1.00 92.38 327 HIS A O 1
ATOM 2507 N N . HIS A 1 328 ? -13.970 12.514 16.794 1.00 93.94 328 HIS A N 1
ATOM 2508 C CA . HIS A 1 328 ? -15.124 11.685 17.104 1.00 93.94 328 HIS A CA 1
ATOM 2509 C C . HIS A 1 328 ? -16.067 11.588 15.895 1.00 93.94 328 HIS A C 1
ATOM 2511 O O . HIS A 1 328 ? -16.275 12.571 15.175 1.00 93.94 328 HIS A O 1
ATOM 2517 N N . VAL A 1 329 ? -16.648 10.404 15.701 1.00 95.06 329 VAL A N 1
ATOM 2518 C CA . VAL A 1 329 ? -17.682 10.138 14.699 1.00 95.06 329 VAL A CA 1
ATOM 2519 C C . VAL A 1 329 ? -18.822 9.348 15.333 1.00 95.06 329 VAL A C 1
ATOM 2521 O O . VAL A 1 329 ? -18.595 8.395 16.077 1.00 95.06 329 VAL A O 1
ATOM 2524 N N . ASP A 1 330 ? -20.049 9.716 14.986 1.00 96.56 330 ASP A N 1
ATOM 2525 C CA . ASP A 1 330 ? -21.252 8.980 15.350 1.00 96.56 330 ASP A CA 1
ATOM 2526 C C . ASP A 1 330 ? -21.318 7.644 14.598 1.00 96.56 330 ASP A C 1
ATOM 2528 O O . ASP A 1 330 ? -20.716 7.466 13.536 1.00 96.56 330 ASP A O 1
ATOM 2532 N N . HIS A 1 331 ? -22.121 6.710 15.097 1.00 95.44 331 HIS A N 1
ATOM 2533 C CA . HIS A 1 331 ? -22.475 5.487 14.378 1.00 95.44 331 HIS A CA 1
ATOM 2534 C C . HIS A 1 331 ? -23.847 5.625 13.715 1.00 95.44 331 HIS A C 1
ATOM 2536 O O . HIS A 1 331 ? -24.741 6.304 14.220 1.00 95.44 331 HIS A O 1
ATOM 2542 N N . ALA A 1 332 ? -24.047 4.933 12.597 1.00 94.88 332 ALA A N 1
ATOM 2543 C CA . ALA A 1 332 ? -25.381 4.749 12.042 1.00 94.88 332 ALA A CA 1
ATOM 2544 C C . ALA A 1 332 ? -26.258 3.910 12.992 1.00 94.88 332 ALA A C 1
ATOM 2546 O O . ALA A 1 332 ? -25.793 2.918 13.552 1.00 94.88 332 ALA A O 1
ATOM 2547 N N . GLU A 1 333 ? -27.546 4.247 13.110 1.00 91.81 333 GLU A N 1
ATOM 2548 C CA . GLU A 1 333 ? -28.498 3.580 14.021 1.00 91.81 333 GLU A CA 1
ATOM 2549 C C . GLU A 1 333 ? -28.557 2.055 13.813 1.00 91.81 333 GLU A C 1
ATOM 2551 O O . GLU A 1 333 ? -28.568 1.288 14.773 1.00 91.81 333 GLU A O 1
ATOM 2556 N N . ARG A 1 334 ? -28.459 1.598 12.557 1.00 89.38 334 ARG A N 1
ATOM 2557 C CA . ARG A 1 334 ? -28.406 0.168 12.197 1.00 89.38 334 ARG A CA 1
ATOM 2558 C C . ARG A 1 334 ? -27.201 -0.598 12.772 1.00 89.38 334 ARG A C 1
ATOM 2560 O O . ARG A 1 334 ? -27.238 -1.819 12.820 1.00 89.38 334 ARG A O 1
ATOM 2567 N N . ASN A 1 335 ? -26.146 0.103 13.190 1.00 92.00 335 ASN A N 1
ATOM 2568 C CA . ASN A 1 335 ? -24.915 -0.474 13.741 1.00 92.00 335 ASN A CA 1
ATOM 2569 C C . ASN A 1 335 ? -24.823 -0.312 15.275 1.00 92.00 335 ASN A C 1
ATOM 2571 O O . ASN A 1 335 ? -23.785 -0.608 15.875 1.00 92.00 335 ASN A O 1
ATOM 2575 N N . ALA A 1 336 ? -25.881 0.184 15.931 1.00 91.12 336 ALA A N 1
ATOM 2576 C CA . ALA A 1 336 ? -25.871 0.454 17.370 1.00 91.12 336 ALA A CA 1
ATOM 2577 C C . ALA A 1 336 ? -25.637 -0.820 18.205 1.00 91.12 336 ALA A C 1
ATOM 2579 O O . ALA A 1 336 ? -24.858 -0.815 19.161 1.00 91.12 336 ALA A O 1
ATOM 2580 N N . ALA A 1 337 ? -26.273 -1.929 17.811 1.00 86.69 337 ALA A N 1
ATOM 2581 C CA . ALA A 1 337 ? -26.272 -3.192 18.554 1.00 86.69 337 ALA A CA 1
ATOM 2582 C C . ALA A 1 337 ? -25.629 -4.373 17.802 1.00 86.69 337 ALA A C 1
ATOM 2584 O O . ALA A 1 337 ? -25.640 -5.493 18.309 1.00 86.69 337 ALA A O 1
ATOM 2585 N N . THR A 1 338 ? -25.069 -4.159 16.609 1.00 88.38 338 THR A N 1
ATOM 2586 C CA . THR A 1 338 ? -24.388 -5.220 15.853 1.00 88.38 338 THR A CA 1
ATOM 2587 C C . THR A 1 338 ? -23.067 -5.590 16.526 1.00 88.38 338 THR A C 1
ATOM 2589 O O . THR A 1 338 ? -22.324 -4.700 16.943 1.00 88.38 338 THR A O 1
ATOM 2592 N N . ARG A 1 339 ? -22.806 -6.895 16.678 1.00 91.00 339 ARG A N 1
ATOM 2593 C CA . ARG A 1 339 ? -21.553 -7.479 17.187 1.00 91.00 339 ARG A CA 1
ATOM 2594 C C . ARG A 1 339 ? -21.375 -8.891 16.645 1.00 91.00 339 ARG A C 1
ATOM 2596 O O . ARG A 1 339 ? -22.366 -9.591 16.442 1.00 91.00 339 ARG A O 1
ATOM 2603 N N . ILE A 1 340 ? -20.122 -9.313 16.491 1.00 93.94 340 ILE A N 1
ATOM 2604 C CA . ILE A 1 340 ? -19.795 -10.741 16.431 1.00 93.94 340 ILE A CA 1
ATOM 2605 C C . ILE A 1 340 ? -19.991 -11.337 17.825 1.00 93.94 340 ILE A C 1
ATOM 2607 O O . ILE A 1 340 ? -19.603 -10.724 18.823 1.00 93.94 340 ILE A O 1
ATOM 2611 N N . VAL A 1 341 ? -20.577 -12.528 17.874 1.00 94.62 341 VAL A N 1
ATOM 2612 C CA . VAL A 1 341 ? -20.761 -13.307 19.103 1.00 94.62 341 VAL A CA 1
ATOM 2613 C C . VAL A 1 341 ? -20.053 -14.652 18.996 1.00 94.62 341 VAL A C 1
ATOM 2615 O O . VAL A 1 341 ? -19.788 -15.124 17.891 1.00 94.62 341 VAL A O 1
ATOM 2618 N N . ASP A 1 342 ? -19.732 -15.249 20.134 1.00 93.69 342 ASP A N 1
ATOM 2619 C CA . ASP A 1 342 ? -19.211 -16.612 20.238 1.00 93.69 342 ASP A CA 1
ATOM 2620 C C . ASP A 1 342 ? -20.338 -17.666 20.114 1.00 93.69 342 ASP A C 1
ATOM 2622 O O . ASP A 1 342 ? -21.515 -17.330 19.914 1.00 93.69 342 ASP A O 1
ATOM 2626 N N . GLY A 1 343 ? -20.010 -18.953 20.260 1.00 87.75 343 GLY A N 1
ATOM 2627 C CA . GLY A 1 343 ? -20.987 -20.044 20.183 1.00 87.75 343 GLY A CA 1
ATOM 2628 C C . GLY A 1 343 ? -22.024 -20.054 21.314 1.00 87.75 343 GLY A C 1
ATOM 2629 O O . GLY A 1 343 ? -23.058 -20.722 21.197 1.00 87.75 343 GLY A O 1
ATOM 2630 N N . ASN A 1 344 ? -21.787 -19.301 22.393 1.00 89.62 344 ASN A N 1
ATOM 2631 C CA . ASN A 1 344 ? -22.705 -19.121 23.519 1.00 89.62 344 ASN A CA 1
ATOM 2632 C C . ASN A 1 344 ? -23.618 -17.896 23.341 1.00 89.62 344 ASN A C 1
ATOM 2634 O O . ASN A 1 344 ? -24.599 -17.752 24.075 1.00 89.62 344 ASN A O 1
ATOM 2638 N N . GLY A 1 345 ? -23.342 -17.052 22.343 1.00 89.50 345 GLY A N 1
ATOM 2639 C CA . GLY A 1 345 ? -24.041 -15.794 22.098 1.00 89.50 345 GLY A CA 1
ATOM 2640 C C . GLY A 1 345 ? -23.455 -14.605 22.862 1.00 89.50 345 GLY A C 1
ATOM 2641 O O . GLY A 1 345 ? -24.070 -13.536 22.858 1.00 89.50 345 GLY A O 1
ATOM 2642 N N . ASP A 1 346 ? -22.290 -14.768 23.490 1.00 92.44 346 ASP A N 1
ATOM 2643 C CA . ASP A 1 346 ? -21.590 -13.691 24.179 1.00 92.44 346 ASP A CA 1
ATOM 2644 C C . ASP A 1 346 ? -20.812 -12.834 23.159 1.00 92.44 346 ASP A C 1
ATOM 2646 O O . ASP A 1 346 ? -20.160 -13.376 22.262 1.00 92.44 346 ASP A O 1
ATOM 2650 N N . PRO A 1 347 ? -20.870 -11.489 23.236 1.00 92.12 347 PRO A N 1
ATOM 2651 C CA . PRO A 1 347 ? -20.136 -10.626 22.314 1.00 92.12 347 PRO A CA 1
ATOM 2652 C C . PRO A 1 347 ? -18.622 -10.836 22.404 1.00 92.12 347 PRO A C 1
ATOM 2654 O O . PRO A 1 347 ? -18.047 -10.792 23.492 1.00 92.12 347 PRO A O 1
ATOM 2657 N N . LEU A 1 348 ? -17.961 -10.971 21.253 1.00 92.00 348 LEU A N 1
ATOM 2658 C CA . LEU A 1 348 ? -16.501 -10.944 21.203 1.00 92.00 348 LEU A CA 1
ATOM 2659 C C . LEU A 1 348 ? -15.968 -9.528 21.501 1.00 92.00 348 LEU A C 1
ATOM 2661 O O . LEU A 1 348 ? -16.648 -8.535 21.207 1.00 92.00 348 LEU A O 1
ATOM 2665 N N . PRO A 1 349 ? -14.730 -9.402 22.021 1.00 91.56 349 PRO A N 1
ATOM 2666 C CA . PRO A 1 349 ? -14.056 -8.110 22.140 1.00 91.56 349 PRO A CA 1
ATOM 2667 C C . PRO A 1 349 ? -14.024 -7.390 20.791 1.00 91.56 349 PRO A C 1
ATOM 2669 O O . PRO A 1 349 ? -13.802 -8.028 19.769 1.00 91.56 349 PRO A O 1
ATOM 2672 N N . THR A 1 350 ? -14.202 -6.072 20.746 1.00 93.12 350 THR A N 1
ATOM 2673 C CA . THR A 1 350 ? -14.171 -5.323 19.475 1.00 93.12 350 THR A CA 1
ATOM 2674 C C . THR A 1 350 ? -12.741 -5.075 18.982 1.00 93.12 350 THR A C 1
ATOM 2676 O O . THR A 1 350 ? -12.469 -5.162 17.785 1.00 93.12 350 THR A O 1
ATOM 2679 N N . LEU A 1 351 ? -11.800 -4.835 19.898 1.00 94.81 351 LEU A N 1
ATOM 2680 C CA . LEU A 1 351 ? -10.369 -4.700 19.627 1.00 94.81 351 LEU A CA 1
ATOM 2681 C C . LEU A 1 351 ? -9.579 -5.616 20.574 1.00 94.81 351 LEU A C 1
ATOM 2683 O O . LEU A 1 351 ? -9.593 -5.410 21.784 1.00 94.81 351 LEU A O 1
ATOM 2687 N N . ALA A 1 352 ? -8.879 -6.612 20.035 1.00 94.94 352 ALA A N 1
ATOM 2688 C CA . ALA A 1 352 ? -8.026 -7.515 20.803 1.00 94.94 352 ALA A CA 1
ATOM 2689 C C . ALA A 1 352 ? -6.547 -7.148 20.629 1.00 94.94 352 ALA A C 1
ATOM 2691 O O . ALA A 1 352 ? -6.009 -7.228 19.525 1.00 94.94 352 ALA A O 1
ATOM 2692 N N . LEU A 1 353 ? -5.872 -6.791 21.723 1.00 92.94 353 LEU A N 1
ATOM 2693 C CA . LEU A 1 353 ? -4.420 -6.617 21.752 1.00 92.94 353 LEU A CA 1
ATOM 2694 C C . LEU A 1 353 ? -3.756 -7.894 22.274 1.00 92.94 353 LEU A C 1
ATOM 2696 O O . LEU A 1 353 ? -4.044 -8.346 23.380 1.00 92.94 353 LEU A O 1
ATOM 2700 N N . ARG A 1 354 ? -2.851 -8.467 21.481 1.00 92.25 354 ARG A N 1
ATOM 2701 C CA . ARG A 1 354 ? -2.150 -9.715 21.792 1.00 92.25 354 ARG A CA 1
ATOM 2702 C C . ARG A 1 354 ? -0.663 -9.434 21.963 1.00 92.25 354 ARG A C 1
ATOM 2704 O O . ARG A 1 354 ? 0.001 -8.963 21.042 1.00 92.25 354 ARG A O 1
ATOM 2711 N N . LEU A 1 355 ? -0.149 -9.684 23.164 1.00 87.31 355 LEU A N 1
ATOM 2712 C CA . LEU A 1 355 ? 1.233 -9.382 23.529 1.00 87.31 355 LEU A CA 1
ATOM 2713 C C . LEU A 1 355 ? 2.084 -10.650 23.457 1.00 87.31 355 LEU A C 1
ATOM 2715 O O . LEU A 1 355 ? 1.803 -11.631 24.145 1.00 87.31 355 LEU A O 1
ATOM 2719 N N . ALA A 1 356 ? 3.155 -10.620 22.669 1.00 79.75 356 ALA A N 1
ATOM 2720 C CA . ALA A 1 356 ? 4.179 -11.657 22.713 1.00 79.75 356 ALA A CA 1
ATOM 2721 C C . ALA A 1 356 ? 5.103 -11.398 23.917 1.00 79.75 356 ALA A C 1
ATOM 2723 O O . ALA A 1 356 ? 6.119 -10.711 23.803 1.00 79.75 356 ALA A O 1
ATOM 2724 N N . ALA A 1 357 ? 4.717 -11.913 25.086 1.00 66.00 357 ALA A N 1
ATOM 2725 C CA . ALA A 1 357 ? 5.491 -11.822 26.323 1.00 66.00 357 ALA A CA 1
ATOM 2726 C C . ALA A 1 357 ? 6.294 -13.114 26.572 1.00 66.00 357 ALA A C 1
ATOM 2728 O O . ALA A 1 357 ? 5.756 -14.215 26.461 1.00 66.00 357 ALA A O 1
ATOM 2729 N N . GLY A 1 358 ? 7.579 -12.992 26.925 1.00 59.41 358 GLY A N 1
ATOM 2730 C CA . GLY A 1 358 ? 8.415 -14.123 27.346 1.00 59.41 358 GLY A CA 1
ATOM 2731 C C . GLY A 1 358 ? 9.923 -13.858 27.271 1.00 59.41 358 GLY A C 1
ATOM 2732 O O . GLY A 1 358 ? 10.373 -12.987 26.526 1.00 59.41 358 GLY A O 1
ATOM 2733 N N . ASP A 1 359 ? 10.705 -14.638 28.026 1.00 53.97 359 ASP A N 1
ATOM 2734 C CA . ASP A 1 359 ? 12.172 -14.667 27.953 1.00 53.97 359 ASP A CA 1
ATOM 2735 C C . ASP A 1 359 ? 12.608 -15.287 26.618 1.00 53.97 359 ASP A C 1
ATOM 2737 O O . ASP A 1 359 ? 12.836 -16.493 26.505 1.00 53.97 359 ASP A O 1
ATOM 2741 N N . ILE A 1 360 ? 12.694 -14.474 25.565 1.00 55.03 360 ILE A N 1
ATOM 2742 C CA . ILE A 1 360 ? 13.211 -14.942 24.280 1.00 55.03 360 ILE A CA 1
ATOM 2743 C C . ILE A 1 360 ? 14.718 -15.230 24.459 1.00 55.03 360 ILE A C 1
ATOM 2745 O O . ILE A 1 360 ? 15.540 -14.322 24.621 1.00 55.03 360 ILE A O 1
ATOM 2749 N N . ASP A 1 361 ? 15.068 -16.518 24.496 1.00 48.72 361 ASP A N 1
ATOM 2750 C CA . ASP A 1 361 ? 16.364 -17.012 24.964 1.00 48.72 361 ASP A CA 1
ATOM 2751 C C . ASP A 1 361 ? 17.533 -16.581 24.047 1.00 48.72 361 ASP A C 1
ATOM 2753 O O . ASP A 1 361 ? 17.610 -16.911 22.858 1.00 48.72 361 ASP A O 1
ATOM 2757 N N . ARG A 1 362 ? 18.478 -15.806 24.595 1.00 50.22 362 ARG A N 1
ATOM 2758 C CA . ARG A 1 362 ? 19.543 -15.108 23.846 1.00 50.22 362 ARG A CA 1
ATOM 2759 C C . ARG A 1 362 ? 20.753 -16.009 23.568 1.00 50.22 362 ARG A C 1
ATOM 2761 O O . ARG A 1 362 ? 21.864 -15.714 23.999 1.00 50.22 362 ARG A O 1
ATOM 2768 N N . HIS A 1 363 ? 20.583 -17.083 22.801 1.00 44.53 363 HIS A N 1
ATOM 2769 C CA . HIS A 1 363 ? 21.670 -18.042 22.527 1.00 44.53 363 HIS A CA 1
ATOM 2770 C C . HIS A 1 363 ? 22.581 -17.705 21.319 1.00 44.53 363 HIS A C 1
ATOM 2772 O O . HIS A 1 363 ? 23.444 -18.498 20.942 1.00 44.53 363 HIS A O 1
ATOM 2778 N N . SER A 1 364 ? 22.458 -16.519 20.707 1.00 49.38 364 SER A N 1
ATOM 2779 C CA . SER A 1 364 ? 23.199 -16.142 19.489 1.00 49.38 364 SER A CA 1
ATOM 2780 C C . SER A 1 364 ? 24.215 -15.012 19.706 1.00 49.38 364 SER A C 1
ATOM 2782 O O . SER A 1 364 ? 23.909 -13.981 20.302 1.00 49.38 364 SER A O 1
ATOM 2784 N N . ARG A 1 365 ? 25.409 -15.140 19.096 1.00 51.34 365 ARG A N 1
ATOM 2785 C CA . ARG A 1 365 ? 26.412 -14.054 18.961 1.00 51.34 365 ARG A CA 1
ATOM 2786 C C . ARG A 1 365 ? 25.895 -12.843 18.158 1.00 51.34 365 ARG A C 1
ATOM 2788 O O . ARG A 1 365 ? 26.559 -11.811 18.129 1.00 51.34 365 ARG A O 1
ATOM 2795 N N . ARG A 1 366 ? 24.724 -12.955 17.515 1.00 49.66 366 ARG A N 1
ATOM 2796 C CA . ARG A 1 366 ? 23.931 -11.856 16.936 1.00 49.66 366 ARG A CA 1
ATOM 2797 C C . ARG A 1 366 ? 22.572 -11.781 17.652 1.00 49.66 366 ARG A C 1
ATOM 2799 O O . ARG A 1 366 ? 21.586 -12.290 17.125 1.00 49.66 366 ARG A O 1
ATOM 2806 N N . PRO A 1 367 ? 22.506 -11.171 18.846 1.00 53.50 367 PRO A N 1
ATOM 2807 C CA . PRO A 1 367 ? 21.357 -11.325 19.730 1.00 53.50 367 PRO A CA 1
ATOM 2808 C C . PRO A 1 367 ? 20.080 -10.641 19.229 1.00 53.50 367 PRO A C 1
ATOM 2810 O O . PRO A 1 367 ? 19.020 -11.151 19.510 1.00 53.50 367 PRO A O 1
ATOM 2813 N N . LYS A 1 368 ? 20.116 -9.537 18.470 1.00 55.97 368 LYS A N 1
ATOM 2814 C CA . LYS A 1 368 ? 18.877 -8.800 18.123 1.00 55.97 368 LYS A CA 1
ATOM 2815 C C . LYS A 1 368 ? 18.030 -9.422 16.999 1.00 55.97 368 LYS A C 1
ATOM 2817 O O . LYS A 1 368 ? 16.807 -9.398 17.067 1.00 55.97 368 LYS A O 1
ATOM 2822 N N . ILE A 1 369 ? 18.677 -9.977 15.972 1.00 55.50 369 ILE A N 1
ATOM 2823 C CA . ILE A 1 369 ? 17.993 -10.486 14.765 1.00 55.50 369 ILE A CA 1
ATOM 2824 C C . ILE A 1 369 ? 17.218 -11.769 15.086 1.00 55.50 369 ILE A C 1
ATOM 2826 O O . ILE A 1 369 ? 16.049 -11.881 14.746 1.00 55.50 369 ILE A O 1
ATOM 2830 N N . VAL A 1 370 ? 17.846 -12.687 15.827 1.00 52.69 370 VAL A N 1
ATOM 2831 C CA . VAL A 1 370 ? 17.247 -13.981 16.194 1.00 52.69 370 VAL A CA 1
ATOM 2832 C C . VAL A 1 370 ? 15.995 -13.809 17.062 1.00 52.69 370 VAL A C 1
ATOM 2834 O O . VAL A 1 370 ? 15.035 -14.552 16.901 1.00 52.69 370 VAL A O 1
ATOM 2837 N N . LEU A 1 371 ? 15.964 -12.801 17.941 1.00 66.38 371 LEU A N 1
ATOM 2838 C CA . LEU A 1 371 ? 14.781 -12.520 18.766 1.00 66.38 371 LEU A CA 1
ATOM 2839 C C . LEU A 1 371 ? 13.620 -11.966 17.932 1.00 66.38 371 LEU A C 1
ATOM 2841 O O . LEU A 1 371 ? 12.466 -12.232 18.242 1.00 66.38 371 LEU A O 1
ATOM 2845 N N . THR A 1 372 ? 13.929 -11.215 16.871 1.00 74.12 372 THR A N 1
ATOM 2846 C CA . THR A 1 372 ? 12.917 -10.645 15.972 1.00 74.12 372 THR A CA 1
ATOM 2847 C C . THR A 1 372 ? 12.254 -11.739 15.134 1.00 74.12 372 THR A C 1
ATOM 2849 O O . THR A 1 372 ? 11.034 -11.756 15.028 1.00 74.12 372 THR A O 1
ATOM 2852 N N . GLU A 1 373 ? 13.032 -12.688 14.602 1.00 78.19 373 GLU A N 1
ATOM 2853 C CA . GLU A 1 373 ? 12.494 -13.854 13.881 1.00 78.19 373 GLU A CA 1
ATOM 2854 C C . GLU A 1 373 ? 11.657 -14.752 14.801 1.00 78.19 373 GLU A C 1
ATOM 2856 O O . GLU A 1 373 ? 10.526 -15.081 14.462 1.00 78.19 373 GLU A O 1
ATOM 2861 N N . ALA A 1 374 ? 12.150 -15.069 16.003 1.00 81.06 374 ALA A N 1
ATOM 2862 C CA . ALA A 1 374 ? 11.408 -15.894 16.958 1.00 81.06 374 ALA A CA 1
ATOM 2863 C C . ALA A 1 374 ? 10.084 -15.247 17.406 1.00 81.06 374 ALA A C 1
ATOM 2865 O O . ALA A 1 374 ? 9.064 -15.929 17.504 1.00 81.06 374 ALA A O 1
ATOM 2866 N N . ALA A 1 375 ? 10.082 -13.933 17.661 1.00 82.31 375 ALA A N 1
ATOM 2867 C CA . ALA A 1 375 ? 8.861 -13.198 17.982 1.00 82.31 375 ALA A CA 1
ATOM 2868 C C . ALA A 1 375 ? 7.873 -13.207 16.807 1.00 82.31 375 ALA A C 1
ATOM 2870 O O . ALA A 1 375 ? 6.681 -13.416 17.014 1.00 82.31 375 ALA A O 1
ATOM 2871 N N . ARG A 1 376 ? 8.368 -13.035 15.577 1.00 85.81 376 ARG A N 1
ATOM 2872 C CA . ARG A 1 376 ? 7.555 -13.083 14.358 1.00 85.81 376 ARG A CA 1
ATOM 2873 C C . ARG A 1 376 ? 6.920 -14.457 14.147 1.00 85.81 376 ARG A C 1
ATOM 2875 O O . ARG A 1 376 ? 5.716 -14.527 13.925 1.00 85.81 376 ARG A O 1
ATOM 2882 N N . ASP A 1 377 ? 7.687 -15.533 14.307 1.00 87.50 377 ASP A N 1
ATOM 2883 C CA . ASP A 1 377 ? 7.177 -16.907 14.225 1.00 87.50 377 ASP A CA 1
ATOM 2884 C C . ASP A 1 377 ? 6.099 -17.178 15.285 1.00 87.50 377 ASP A C 1
ATOM 2886 O O . ASP A 1 377 ? 5.071 -17.791 14.987 1.00 87.50 377 ASP A O 1
ATOM 2890 N N . ALA A 1 378 ? 6.304 -16.692 16.515 1.00 88.69 378 ALA A N 1
ATOM 2891 C CA . ALA A 1 378 ? 5.325 -16.806 17.593 1.00 88.69 378 ALA A CA 1
ATOM 2892 C C . ALA A 1 378 ? 4.036 -16.028 17.282 1.00 88.69 378 ALA A C 1
ATOM 2894 O O . ALA A 1 378 ? 2.945 -16.570 17.453 1.00 88.69 378 ALA A O 1
ATOM 2895 N N . VAL A 1 379 ? 4.154 -14.798 16.769 1.00 92.19 379 VAL A N 1
ATOM 2896 C CA . VAL A 1 379 ? 3.015 -13.978 16.325 1.00 92.19 379 VAL A CA 1
ATOM 2897 C C . VAL A 1 379 ? 2.258 -14.662 15.189 1.00 92.19 379 VAL A C 1
ATOM 2899 O O . VAL A 1 379 ? 1.038 -14.752 15.247 1.00 92.19 379 VAL A O 1
ATOM 2902 N N . HIS A 1 380 ? 2.945 -15.189 14.171 1.00 94.19 380 HIS A N 1
ATOM 2903 C CA . HIS A 1 380 ? 2.295 -15.889 13.056 1.00 94.19 380 HIS A CA 1
ATOM 2904 C C . HIS A 1 380 ? 1.609 -17.181 13.505 1.00 94.19 380 HIS A C 1
ATOM 2906 O O . HIS A 1 380 ? 0.537 -17.514 13.000 1.00 94.19 380 HIS A O 1
ATOM 2912 N N . HIS A 1 381 ? 2.204 -17.912 14.450 1.00 94.06 381 HIS A N 1
ATOM 2913 C CA . HIS A 1 381 ? 1.589 -19.107 15.020 1.00 94.06 381 HIS A CA 1
ATOM 2914 C C . HIS A 1 381 ? 0.324 -18.773 15.819 1.00 94.06 381 HIS A C 1
ATOM 2916 O O . HIS A 1 381 ? -0.717 -19.387 15.589 1.00 94.06 381 HIS A O 1
ATOM 2922 N N . ASP A 1 382 ? 0.403 -17.790 16.716 1.00 96.12 382 ASP A N 1
ATOM 2923 C CA . ASP A 1 382 ? -0.732 -17.349 17.528 1.00 96.12 382 ASP A CA 1
ATOM 2924 C C . ASP A 1 382 ? -1.843 -16.732 16.665 1.00 96.12 382 ASP A C 1
ATOM 2926 O O . ASP A 1 382 ? -3.006 -17.056 16.865 1.00 96.12 382 ASP A O 1
ATOM 2930 N N . LEU A 1 383 ? -1.500 -15.950 15.635 1.00 97.50 383 LEU A N 1
ATOM 2931 C CA . LEU A 1 383 ? -2.436 -15.475 14.610 1.00 97.50 383 LEU A CA 1
ATOM 2932 C C . LEU A 1 383 ? -3.199 -16.628 13.954 1.00 97.50 383 LEU A C 1
ATOM 2934 O O . LEU A 1 383 ? -4.420 -16.564 13.819 1.00 97.50 383 LEU A O 1
ATOM 2938 N N . ALA A 1 384 ? -2.486 -17.666 13.517 1.00 98.00 384 ALA A N 1
ATOM 2939 C CA . ALA A 1 384 ? -3.099 -18.789 12.824 1.00 98.00 384 ALA A CA 1
ATOM 2940 C C . ALA A 1 384 ? -4.055 -19.565 13.742 1.00 98.00 384 ALA A C 1
ATOM 2942 O O . ALA A 1 384 ? -5.167 -19.903 13.336 1.00 98.00 384 ALA A O 1
ATOM 2943 N N . VAL A 1 385 ? -3.643 -19.795 14.991 1.00 97.69 385 VAL A N 1
ATOM 2944 C CA . VAL A 1 385 ? -4.486 -20.396 16.034 1.00 97.69 385 VAL A CA 1
ATOM 2945 C C . VAL A 1 385 ? -5.708 -19.524 16.322 1.00 97.69 385 VAL A C 1
ATOM 2947 O O . VAL A 1 385 ? -6.823 -20.030 16.312 1.00 97.69 385 VAL A O 1
ATOM 2950 N N . TYR A 1 386 ? -5.517 -18.215 16.479 1.00 97.69 386 TYR A N 1
ATOM 2951 C CA . TYR A 1 386 ? -6.587 -17.260 16.749 1.00 97.69 386 TYR A CA 1
ATOM 2952 C C . TYR A 1 386 ? -7.644 -17.241 15.640 1.00 97.69 386 TYR A C 1
ATOM 2954 O O . TYR A 1 386 ? -8.837 -17.308 15.916 1.00 97.69 386 TYR A O 1
ATOM 2962 N N . ILE A 1 387 ? -7.215 -17.202 14.375 1.00 98.12 387 ILE A N 1
ATOM 2963 C CA . ILE A 1 387 ? -8.129 -17.234 13.227 1.00 98.12 387 ILE A CA 1
ATOM 2964 C C . ILE A 1 387 ? -8.875 -18.568 13.148 1.00 98.12 387 ILE A C 1
ATOM 2966 O O . ILE A 1 387 ? -10.071 -18.570 12.866 1.00 98.12 387 ILE A O 1
ATOM 2970 N N . ARG A 1 388 ? -8.201 -19.698 13.400 1.00 97.69 388 ARG A N 1
ATOM 2971 C CA . ARG A 1 388 ? -8.866 -21.007 13.455 1.00 97.69 388 ARG A CA 1
ATOM 2972 C C . ARG A 1 388 ? -9.966 -21.007 14.518 1.00 97.69 388 ARG A C 1
ATOM 2974 O O . ARG A 1 388 ? -11.088 -21.382 14.204 1.00 97.69 388 ARG A O 1
ATOM 2981 N N . ASP A 1 389 ? -9.659 -20.549 15.728 1.00 96.62 389 ASP A N 1
ATOM 2982 C CA . ASP A 1 389 ? -10.610 -20.546 16.843 1.00 96.62 389 ASP A CA 1
ATOM 2983 C C . ASP A 1 389 ? -11.806 -19.613 16.553 1.00 96.62 389 ASP A C 1
ATOM 2985 O O . ASP A 1 389 ? -12.954 -19.975 16.808 1.00 96.62 389 ASP A O 1
ATOM 2989 N N . LEU A 1 390 ? -11.570 -18.456 15.915 1.00 96.44 390 LEU A N 1
ATOM 2990 C CA . LEU A 1 390 ? -12.647 -17.586 15.426 1.00 96.44 390 LEU A CA 1
ATOM 2991 C C . LEU A 1 390 ? -13.535 -18.280 14.384 1.00 96.44 390 LEU A C 1
ATOM 2993 O O . LEU A 1 390 ? -14.753 -18.149 14.436 1.00 96.44 390 LEU A O 1
ATOM 2997 N N . LEU A 1 391 ? -12.955 -19.008 13.429 1.00 96.62 391 LEU A N 1
ATOM 2998 C CA . LEU A 1 391 ? -13.723 -19.720 12.400 1.00 96.62 391 LEU A CA 1
ATOM 2999 C C . LEU A 1 391 ? -14.531 -20.899 12.963 1.00 96.62 391 LEU A C 1
ATOM 3001 O O . LEU A 1 391 ? -15.519 -21.303 12.349 1.00 96.62 391 LEU A O 1
ATOM 3005 N N . GLU A 1 392 ? -14.114 -21.461 14.097 1.00 95.38 392 GLU A N 1
ATOM 3006 C CA . GLU A 1 392 ? -14.820 -22.556 14.764 1.00 95.38 392 GLU A CA 1
ATOM 3007 C C . GLU A 1 392 ? -16.042 -22.072 15.557 1.00 95.38 392 GLU A C 1
ATOM 3009 O O . GLU A 1 392 ? -17.064 -22.762 15.553 1.00 95.38 392 GLU A O 1
ATOM 3014 N N . ASP A 1 393 ? -15.958 -20.902 16.201 1.00 94.62 393 ASP A N 1
ATOM 3015 C CA . ASP A 1 393 ? -16.940 -20.494 17.215 1.00 94.62 393 ASP A CA 1
ATOM 3016 C C . ASP A 1 393 ? -17.653 -19.158 16.941 1.00 94.62 393 ASP A C 1
ATOM 3018 O O . ASP A 1 393 ? -18.730 -18.918 17.481 1.00 94.62 393 ASP A O 1
ATOM 3022 N N . ALA A 1 394 ? -17.117 -18.281 16.084 1.00 96.31 394 ALA A N 1
ATOM 3023 C CA . ALA A 1 394 ? -17.663 -16.936 15.904 1.00 96.31 394 ALA A CA 1
ATOM 3024 C C . ALA A 1 394 ? -18.838 -16.869 14.911 1.00 96.31 394 ALA A C 1
ATOM 3026 O O . ALA A 1 394 ? -18.826 -17.460 13.825 1.00 96.31 394 ALA A O 1
ATOM 3027 N N . TRP A 1 395 ? -19.834 -16.049 15.249 1.00 96.06 395 TRP A N 1
ATOM 3028 C CA . TRP A 1 395 ? -21.031 -15.797 14.450 1.00 96.06 395 TRP A CA 1
ATOM 3029 C C . TRP A 1 395 ? -21.180 -14.318 14.111 1.00 96.06 395 TRP A C 1
ATOM 3031 O O . TRP A 1 395 ? -21.168 -13.446 14.980 1.00 96.06 395 TRP A O 1
ATOM 3041 N N . LEU A 1 396 ? -21.383 -14.045 12.824 1.00 94.38 396 LEU A N 1
ATOM 3042 C CA . LEU A 1 396 ? -21.687 -12.719 12.311 1.00 94.38 396 LEU A CA 1
ATOM 3043 C C . LEU A 1 396 ? -23.178 -12.399 12.465 1.00 94.38 396 LEU A C 1
ATOM 3045 O O . LEU A 1 396 ? -24.019 -13.268 12.198 1.00 94.38 396 LEU A O 1
ATOM 3049 N N . PRO A 1 397 ? -23.524 -11.149 12.821 1.00 91.56 397 PRO A N 1
ATOM 3050 C CA . PRO A 1 397 ? -24.907 -10.701 12.835 1.00 91.56 397 PRO A CA 1
ATOM 3051 C C . PRO A 1 397 ? -25.454 -10.574 11.403 1.00 91.56 397 PRO A C 1
ATOM 3053 O O . PRO A 1 397 ? -24.703 -10.453 10.431 1.00 91.56 397 PRO A O 1
ATOM 3056 N N . GLY A 1 398 ? -26.782 -10.569 11.264 1.00 84.50 398 GLY A N 1
ATOM 3057 C CA . GLY A 1 398 ? -27.429 -10.227 9.996 1.00 84.50 398 GLY A CA 1
ATOM 3058 C C . GLY A 1 398 ? -27.045 -8.815 9.532 1.00 84.50 398 GLY A C 1
ATOM 3059 O O . GLY A 1 398 ? -26.867 -7.913 10.351 1.00 84.50 398 GLY A O 1
ATOM 3060 N N . ARG A 1 399 ? -26.893 -8.599 8.216 1.00 75.75 399 ARG A N 1
ATOM 3061 C CA . ARG A 1 399 ? -26.596 -7.257 7.667 1.00 75.75 399 ARG A CA 1
ATOM 3062 C C . ARG A 1 399 ? -27.830 -6.356 7.649 1.00 75.75 399 ARG A C 1
ATOM 3064 O O . ARG A 1 399 ? -27.691 -5.134 7.658 1.00 75.75 399 ARG A O 1
ATOM 3071 N N . THR A 1 400 ? -29.010 -6.960 7.610 1.00 74.50 400 THR A N 1
ATOM 3072 C CA . THR A 1 400 ? -30.324 -6.321 7.692 1.00 74.50 400 THR A CA 1
ATOM 3073 C C . THR A 1 400 ? -31.175 -7.027 8.748 1.00 74.50 400 THR A C 1
ATOM 3075 O O . THR A 1 400 ? -30.850 -8.146 9.141 1.00 74.50 400 THR A O 1
ATOM 3078 N N . ASP A 1 401 ? -32.276 -6.408 9.182 1.00 69.12 401 ASP A N 1
ATOM 3079 C CA . ASP A 1 401 ? -33.201 -7.010 10.160 1.00 69.12 401 ASP A CA 1
ATOM 3080 C C . ASP A 1 401 ? -33.796 -8.352 9.681 1.00 69.12 401 ASP A C 1
ATOM 3082 O O . ASP A 1 401 ? -34.204 -9.183 10.493 1.00 69.12 401 ASP A O 1
ATOM 3086 N N . ASP A 1 402 ? -33.820 -8.576 8.363 1.00 71.94 402 ASP A N 1
ATOM 3087 C CA . ASP A 1 402 ? -34.302 -9.807 7.731 1.00 71.94 402 ASP A CA 1
ATOM 3088 C C . ASP A 1 402 ? -33.214 -10.894 7.616 1.00 71.94 402 ASP A C 1
ATOM 3090 O O . ASP A 1 402 ? -33.527 -12.075 7.408 1.00 71.94 402 ASP A O 1
ATOM 3094 N N . ASP A 1 403 ? -31.937 -10.524 7.755 1.00 82.25 403 ASP A N 1
ATOM 3095 C CA . ASP A 1 403 ? -30.817 -11.454 7.655 1.00 82.25 403 ASP A CA 1
ATOM 3096 C C . ASP A 1 403 ? -30.619 -12.214 8.963 1.00 82.25 403 ASP A C 1
ATOM 3098 O O . ASP A 1 403 ? -30.571 -11.660 10.062 1.00 82.25 403 ASP A O 1
ATOM 3102 N N . ARG A 1 404 ? -30.434 -13.527 8.842 1.00 85.12 404 ARG A N 1
ATOM 3103 C CA . ARG A 1 404 ? -30.127 -14.368 9.998 1.00 85.12 404 ARG A CA 1
ATOM 3104 C C . ARG A 1 404 ? -28.633 -14.317 10.311 1.00 85.12 404 ARG A C 1
ATOM 3106 O O . ARG A 1 404 ? -27.834 -14.273 9.373 1.00 85.12 404 ARG A O 1
ATOM 3113 N N . PRO A 1 405 ? -28.251 -14.417 11.597 1.00 90.62 405 PRO A N 1
ATOM 3114 C CA . PRO A 1 405 ? -26.868 -14.658 11.969 1.00 90.62 405 PRO A CA 1
ATOM 3115 C C . PRO A 1 405 ? -26.305 -15.888 11.254 1.00 90.62 405 PRO A C 1
ATOM 3117 O O . PRO A 1 405 ? -27.017 -16.877 11.037 1.00 90.62 405 PRO A O 1
ATOM 3120 N N . ARG A 1 406 ? -25.026 -15.828 10.892 1.00 94.19 406 ARG A N 1
ATOM 3121 C CA . ARG A 1 406 ? -24.322 -16.909 10.190 1.00 94.19 406 ARG A CA 1
ATOM 3122 C C . ARG A 1 406 ? -22.941 -17.140 10.800 1.00 94.19 406 ARG A C 1
ATOM 3124 O O . ARG A 1 406 ? -22.371 -16.188 11.326 1.00 94.19 406 ARG A O 1
ATOM 3131 N N . PRO A 1 407 ? -22.372 -18.351 10.688 1.00 95.56 407 PRO A N 1
ATOM 3132 C CA . PRO A 1 407 ? -20.993 -18.572 11.102 1.00 95.56 407 PRO A CA 1
ATOM 3133 C C . PRO A 1 407 ? -20.036 -17.701 10.278 1.00 95.56 407 PRO A C 1
ATOM 3135 O O . PRO A 1 407 ? -20.294 -17.418 9.094 1.00 95.56 407 PRO A O 1
ATOM 3138 N N . LEU A 1 408 ? -18.947 -17.286 10.919 1.00 95.69 408 LEU A N 1
ATOM 3139 C CA . LEU A 1 408 ? -17.825 -16.608 10.281 1.00 95.69 408 LEU A CA 1
ATOM 3140 C C . LEU A 1 408 ? -17.191 -17.533 9.231 1.00 95.69 408 LEU A C 1
ATOM 3142 O O . LEU A 1 408 ? -17.044 -18.735 9.450 1.00 95.69 408 LEU A O 1
ATOM 3146 N N . GLN A 1 409 ? -16.846 -16.989 8.068 1.00 94.88 409 GLN A N 1
ATOM 3147 C CA . GLN A 1 409 ? -16.203 -17.728 6.982 1.00 94.88 409 GLN A CA 1
ATOM 3148 C C . GLN A 1 409 ? -14.801 -17.173 6.706 1.00 94.88 409 GLN A C 1
ATOM 3150 O O . GLN A 1 409 ? -14.521 -16.024 7.043 1.00 94.88 409 GLN A O 1
ATOM 3155 N N . PRO A 1 410 ? -13.891 -17.960 6.097 1.00 94.81 410 PRO A N 1
ATOM 3156 C CA . PRO A 1 410 ? -12.528 -17.501 5.835 1.00 94.81 410 PRO A CA 1
ATOM 3157 C C . PRO A 1 410 ? -12.451 -16.190 5.037 1.00 94.81 410 PRO A C 1
ATOM 3159 O O . PRO A 1 410 ? -11.606 -15.354 5.328 1.00 94.81 410 PRO A O 1
ATOM 3162 N N . ASP A 1 411 ? -13.343 -15.984 4.069 1.00 92.12 411 ASP A N 1
ATOM 3163 C CA . ASP A 1 411 ? -13.421 -14.787 3.221 1.00 92.12 411 ASP A CA 1
ATOM 3164 C C . ASP A 1 411 ? -13.933 -13.526 3.940 1.00 92.12 411 ASP A C 1
ATOM 3166 O O . ASP A 1 411 ? -13.790 -12.424 3.412 1.00 92.12 411 ASP A O 1
ATOM 3170 N N . ASP A 1 412 ? -14.448 -13.657 5.166 1.00 95.50 412 ASP A N 1
ATOM 3171 C CA . ASP A 1 412 ? -14.807 -12.526 6.030 1.00 95.50 412 ASP A CA 1
ATOM 3172 C C . ASP A 1 412 ? -13.595 -11.908 6.750 1.00 95.50 412 ASP A C 1
ATOM 3174 O O . ASP A 1 412 ? -13.706 -10.830 7.348 1.00 95.50 412 ASP A O 1
ATOM 3178 N N . ILE A 1 413 ? -12.451 -12.604 6.725 1.00 97.62 413 ILE A N 1
ATOM 3179 C CA . ILE A 1 413 ? -11.245 -12.266 7.479 1.00 97.62 413 ILE A CA 1
ATOM 3180 C C . ILE A 1 413 ? -10.165 -11.748 6.528 1.00 97.62 413 ILE A C 1
ATOM 3182 O O . ILE A 1 413 ? -9.725 -12.447 5.608 1.00 97.62 413 ILE A O 1
ATOM 3186 N N . ALA A 1 414 ? -9.667 -10.545 6.811 1.00 97.19 414 ALA A N 1
ATOM 3187 C CA . ALA A 1 414 ? -8.451 -10.022 6.200 1.00 97.19 414 ALA A CA 1
ATOM 3188 C C . ALA A 1 414 ? -7.277 -10.034 7.177 1.00 97.19 414 ALA A C 1
ATOM 3190 O O . ALA A 1 414 ? -7.408 -9.646 8.337 1.00 97.19 414 ALA A O 1
ATOM 3191 N N . VAL A 1 415 ? -6.100 -10.411 6.681 1.00 97.94 415 VAL A N 1
ATOM 3192 C CA . VAL A 1 415 ? -4.836 -10.289 7.407 1.00 97.94 415 VAL A CA 1
ATOM 3193 C C . VAL A 1 415 ? -3.985 -9.206 6.759 1.00 97.94 415 VAL A C 1
ATOM 3195 O O . VAL A 1 415 ? -3.574 -9.338 5.604 1.00 97.94 415 VAL A O 1
ATOM 3198 N N . LEU A 1 416 ? -3.714 -8.140 7.513 1.00 95.44 416 LEU A N 1
ATOM 3199 C CA . LEU A 1 416 ? -2.936 -6.992 7.059 1.00 95.44 416 LEU A CA 1
ATOM 3200 C C . LEU A 1 416 ? -1.472 -7.132 7.473 1.00 95.44 416 LEU A C 1
ATOM 3202 O O . LEU A 1 416 ? -1.123 -6.991 8.647 1.00 95.44 416 LEU A O 1
ATOM 3206 N N . VAL A 1 417 ? -0.615 -7.397 6.490 1.00 91.62 417 VAL A N 1
ATOM 3207 C CA . VAL A 1 417 ? 0.835 -7.537 6.669 1.00 91.62 417 VAL A CA 1
ATOM 3208 C C . VAL A 1 417 ? 1.575 -6.250 6.307 1.00 91.62 417 VAL A C 1
ATOM 3210 O O . VAL A 1 417 ? 1.096 -5.437 5.514 1.00 91.62 417 VAL A O 1
ATOM 3213 N N . ALA A 1 418 ? 2.771 -6.052 6.865 1.00 82.00 418 ALA A N 1
ATOM 3214 C CA . ALA A 1 418 ? 3.552 -4.842 6.599 1.00 82.00 418 ALA A CA 1
ATOM 3215 C C . ALA A 1 418 ? 4.136 -4.827 5.176 1.00 82.00 418 ALA A C 1
ATOM 3217 O O . ALA A 1 418 ? 4.213 -3.774 4.546 1.00 82.00 418 ALA A O 1
ATOM 3218 N N . THR A 1 419 ? 4.543 -5.993 4.661 1.00 80.75 419 THR A N 1
ATOM 3219 C CA . THR A 1 419 ? 5.211 -6.130 3.356 1.00 80.75 419 THR A CA 1
ATOM 3220 C C . THR A 1 419 ? 4.669 -7.321 2.573 1.00 80.75 419 THR A C 1
ATOM 3222 O O . THR A 1 419 ? 4.195 -8.293 3.162 1.00 80.75 419 THR A O 1
ATOM 3225 N N . GLY A 1 420 ? 4.791 -7.287 1.242 1.00 75.00 420 GLY A N 1
ATOM 3226 C CA . GLY A 1 420 ? 4.415 -8.425 0.395 1.00 75.00 420 GLY A CA 1
ATOM 3227 C C . GLY A 1 420 ? 5.221 -9.695 0.701 1.00 75.00 420 GLY A C 1
ATOM 3228 O O . GLY A 1 420 ? 4.683 -10.795 0.618 1.00 75.00 420 GLY A O 1
ATOM 3229 N N . ALA A 1 421 ? 6.476 -9.546 1.139 1.00 79.50 421 ALA A N 1
ATOM 3230 C CA . ALA A 1 421 ? 7.349 -10.661 1.509 1.00 79.50 421 ALA A CA 1
ATOM 3231 C C . ALA A 1 421 ? 6.884 -11.416 2.768 1.00 79.50 421 ALA A C 1
ATOM 3233 O O . ALA A 1 421 ? 7.201 -12.590 2.926 1.00 79.50 421 ALA A O 1
ATOM 3234 N N . GLU A 1 422 ? 6.119 -10.768 3.653 1.00 84.56 422 GLU A N 1
ATOM 3235 C CA . GLU A 1 422 ? 5.572 -11.409 4.851 1.00 84.56 422 GLU A CA 1
ATOM 3236 C C . GLU A 1 422 ? 4.349 -12.283 4.567 1.00 84.56 422 GLU A C 1
ATOM 3238 O O . GLU A 1 422 ? 4.115 -13.267 5.269 1.00 84.56 422 GLU A O 1
ATOM 3243 N N . GLY A 1 423 ? 3.592 -11.962 3.518 1.00 87.00 423 GLY A N 1
ATOM 3244 C CA . GLY A 1 423 ? 2.371 -12.680 3.167 1.00 87.00 423 GLY A CA 1
ATOM 3245 C C . GLY A 1 423 ? 2.541 -14.200 3.023 1.00 87.00 423 GLY A C 1
ATOM 3246 O O . GLY A 1 423 ? 1.762 -14.940 3.624 1.00 87.00 423 GLY A O 1
ATOM 3247 N N . PRO A 1 424 ? 3.567 -14.701 2.305 1.00 85.19 424 PRO A N 1
ATOM 3248 C CA . PRO A 1 424 ? 3.838 -16.134 2.198 1.00 85.19 424 PRO A CA 1
ATOM 3249 C C . PRO A 1 424 ? 4.101 -16.839 3.536 1.00 85.19 424 PRO A C 1
ATOM 3251 O O . PRO A 1 424 ? 3.709 -17.994 3.697 1.00 85.19 424 PRO A O 1
ATOM 3254 N N . GLU A 1 425 ? 4.741 -16.169 4.498 1.00 90.00 425 GLU A N 1
ATOM 3255 C CA . GLU A 1 425 ? 5.021 -16.743 5.822 1.00 90.00 425 GLU A CA 1
ATOM 3256 C C . GLU A 1 425 ? 3.733 -16.897 6.640 1.00 90.00 425 GLU A C 1
ATOM 3258 O O . GLU A 1 425 ? 3.463 -17.971 7.187 1.00 90.00 425 GLU A O 1
ATOM 3263 N N . VAL A 1 426 ? 2.891 -15.858 6.631 1.00 93.75 426 VAL A N 1
ATOM 3264 C CA . VAL A 1 426 ? 1.557 -15.868 7.247 1.00 93.75 426 VAL A CA 1
ATOM 3265 C C . VAL A 1 426 ? 0.664 -16.927 6.599 1.00 93.75 426 VAL A C 1
ATOM 3267 O O . VAL A 1 426 ? 0.016 -17.701 7.305 1.00 93.75 426 VAL A O 1
ATOM 3270 N N . ARG A 1 427 ? 0.669 -17.022 5.262 1.00 92.38 427 ARG A N 1
ATOM 3271 C CA . ARG A 1 427 ? -0.070 -18.057 4.524 1.00 92.38 427 ARG A CA 1
ATOM 3272 C C . ARG A 1 427 ? 0.349 -19.451 4.979 1.00 92.38 427 ARG A C 1
ATOM 3274 O O . ARG A 1 427 ? -0.502 -20.257 5.337 1.00 92.38 427 ARG A O 1
ATOM 3281 N N . ALA A 1 428 ? 1.655 -19.711 5.040 1.00 90.62 428 ALA A N 1
ATOM 3282 C CA . ALA A 1 428 ? 2.176 -20.996 5.493 1.00 90.62 428 ALA A CA 1
ATOM 3283 C C . ALA A 1 428 ? 1.794 -21.307 6.953 1.00 90.62 428 ALA A C 1
ATOM 3285 O O . ALA A 1 428 ? 1.646 -22.477 7.308 1.00 90.62 428 ALA A O 1
ATOM 3286 N N . ALA A 1 429 ? 1.654 -20.294 7.815 1.00 95.94 429 ALA A N 1
ATOM 3287 C CA . ALA A 1 429 ? 1.186 -20.475 9.189 1.00 95.94 429 ALA A CA 1
ATOM 3288 C C . ALA A 1 429 ? -0.298 -20.859 9.262 1.00 95.94 429 ALA A C 1
ATOM 3290 O O . ALA A 1 429 ? -0.641 -21.784 9.998 1.00 95.94 429 ALA A O 1
ATOM 3291 N N . LEU A 1 430 ? -1.150 -20.220 8.456 1.00 95.81 430 LEU A N 1
ATOM 3292 C CA . LEU A 1 430 ? -2.576 -20.549 8.342 1.00 95.81 430 LEU A CA 1
ATOM 3293 C C . LEU A 1 430 ? -2.796 -21.948 7.748 1.00 95.81 430 LEU A C 1
ATOM 3295 O O . LEU A 1 430 ? -3.548 -22.751 8.300 1.00 95.81 430 LEU A O 1
ATOM 3299 N N . GLU A 1 431 ? -2.059 -22.296 6.692 1.00 92.38 431 GLU A N 1
ATOM 3300 C CA . GLU A 1 431 ? -2.120 -23.623 6.066 1.00 92.38 431 GLU A CA 1
ATOM 3301 C C . GLU A 1 431 ? -1.738 -24.743 7.050 1.00 92.38 431 GLU A C 1
ATOM 3303 O O . GLU A 1 431 ? -2.357 -25.808 7.052 1.00 92.38 431 GLU A O 1
ATOM 3308 N N . ARG A 1 432 ? -0.765 -24.499 7.943 1.00 94.31 432 ARG A N 1
ATOM 3309 C CA . ARG A 1 432 ? -0.339 -25.461 8.979 1.00 94.31 432 ARG A CA 1
ATOM 3310 C C . ARG A 1 432 ? -1.441 -25.821 9.976 1.00 94.31 432 ARG A C 1
ATOM 3312 O O . ARG A 1 432 ? -1.396 -26.914 10.537 1.00 94.31 432 ARG A O 1
ATOM 3319 N N . VAL A 1 433 ? -2.405 -24.931 10.199 1.00 96.44 433 VAL A N 1
ATOM 3320 C CA . VAL A 1 433 ? -3.568 -25.175 11.070 1.00 96.44 433 VAL A CA 1
ATOM 3321 C C . VAL A 1 433 ? -4.839 -25.505 10.280 1.00 96.44 433 VAL A C 1
ATOM 3323 O O . VAL A 1 433 ? -5.910 -25.606 10.869 1.00 96.44 433 VAL A O 1
ATOM 3326 N N . GLY A 1 434 ? -4.727 -25.708 8.962 1.00 91.62 434 GLY A N 1
ATOM 3327 C CA . GLY A 1 434 ? -5.841 -26.088 8.093 1.00 91.62 434 GLY A CA 1
ATOM 3328 C C . GLY A 1 434 ? -6.739 -24.930 7.648 1.00 91.62 434 GLY A C 1
ATOM 3329 O O . GLY A 1 434 ? -7.816 -25.186 7.112 1.00 91.62 434 GLY A O 1
ATOM 3330 N N . VAL A 1 435 ? -6.322 -23.675 7.840 1.00 94.81 435 VAL A N 1
ATOM 3331 C CA . VAL A 1 435 ? -7.084 -22.498 7.403 1.00 94.81 435 VAL A CA 1
ATOM 3332 C C . VAL A 1 435 ? -6.683 -22.126 5.968 1.00 94.81 435 VAL A C 1
ATOM 3334 O O . VAL A 1 435 ? -5.507 -21.846 5.723 1.00 94.81 435 VAL A O 1
ATOM 3337 N N . PRO A 1 436 ? -7.624 -22.102 5.002 1.00 89.88 436 PRO A N 1
ATOM 3338 C CA . PRO A 1 436 ? -7.325 -21.692 3.635 1.00 89.88 436 PRO A CA 1
ATOM 3339 C C . PRO A 1 436 ? -7.033 -20.190 3.584 1.00 89.88 436 PRO A C 1
ATOM 3341 O O . PRO A 1 436 ? -7.810 -19.384 4.099 1.00 89.88 436 PRO A O 1
ATOM 3344 N N . ALA A 1 437 ? -5.936 -19.807 2.933 1.00 90.06 437 ALA A N 1
ATOM 3345 C CA . ALA A 1 437 ? -5.515 -18.415 2.824 1.00 90.06 437 ALA A CA 1
ATOM 3346 C C . ALA A 1 437 ? -4.939 -18.101 1.438 1.00 90.06 437 ALA A C 1
ATOM 3348 O O . ALA A 1 437 ? -4.246 -18.920 0.831 1.00 90.06 437 ALA A O 1
ATOM 3349 N N . VAL A 1 438 ? -5.216 -16.897 0.944 1.00 85.44 438 VAL A N 1
ATOM 3350 C CA . VAL A 1 438 ? -4.775 -16.407 -0.366 1.00 85.44 438 VAL A CA 1
ATOM 3351 C C . VAL A 1 438 ? -4.210 -14.998 -0.247 1.00 85.44 438 VAL A C 1
ATOM 3353 O O . VAL A 1 438 ? -4.582 -14.239 0.642 1.00 85.44 438 VAL A O 1
ATOM 3356 N N . MET A 1 439 ? -3.306 -14.635 -1.154 1.00 83.69 439 MET A N 1
ATOM 3357 C CA . MET A 1 439 ? -2.854 -13.250 -1.287 1.00 83.69 439 MET A CA 1
ATOM 3358 C C . MET A 1 439 ? -3.885 -12.480 -2.123 1.00 83.69 439 MET A C 1
ATOM 3360 O O . MET A 1 439 ? -4.202 -12.919 -3.227 1.00 83.69 439 MET A O 1
ATOM 3364 N N . ALA A 1 440 ? -4.400 -11.349 -1.629 1.00 71.25 440 ALA A N 1
ATOM 3365 C CA . ALA A 1 440 ? -5.427 -10.574 -2.343 1.00 71.25 440 ALA A CA 1
ATOM 3366 C C . ALA A 1 440 ? -4.903 -9.976 -3.662 1.00 71.25 440 ALA A C 1
ATOM 3368 O O . ALA A 1 440 ? -5.638 -9.865 -4.640 1.00 71.25 440 ALA A O 1
ATOM 3369 N N . ARG A 1 441 ? -3.605 -9.648 -3.703 1.00 65.25 441 ARG A N 1
ATOM 3370 C CA . ARG A 1 441 ? -2.834 -9.499 -4.944 1.00 65.25 441 ARG A CA 1
ATOM 3371 C C . ARG A 1 441 ? -2.066 -10.799 -5.152 1.00 65.25 441 ARG A C 1
ATOM 3373 O O . ARG A 1 441 ? -1.272 -11.164 -4.288 1.00 65.25 441 ARG A O 1
ATOM 3380 N N . GLY A 1 442 ? -2.288 -11.497 -6.264 1.00 57.84 442 GLY A N 1
ATOM 3381 C CA . GLY A 1 442 ? -1.493 -12.682 -6.579 1.00 57.84 442 GLY A CA 1
ATOM 3382 C C . GLY A 1 442 ? -0.010 -12.333 -6.721 1.00 57.84 442 GLY A C 1
ATOM 3383 O O . GLY A 1 442 ? 0.329 -11.226 -7.142 1.00 57.84 442 GLY A O 1
ATOM 3384 N N . ASP A 1 443 ? 0.870 -13.279 -6.378 1.00 62.75 443 ASP A N 1
ATOM 3385 C CA . ASP A 1 443 ? 2.317 -13.145 -6.593 1.00 62.75 443 ASP A CA 1
ATOM 3386 C C . ASP A 1 443 ? 2.594 -12.658 -8.023 1.00 62.75 443 ASP A C 1
ATOM 3388 O O . ASP A 1 443 ? 1.878 -13.044 -8.945 1.00 62.75 443 ASP A O 1
ATOM 3392 N N . ASN A 1 444 ? 3.628 -11.844 -8.242 1.00 73.25 444 ASN A N 1
ATOM 3393 C CA . ASN A 1 444 ? 3.970 -11.397 -9.593 1.00 73.25 444 ASN A CA 1
ATOM 3394 C C . ASN A 1 444 ? 4.203 -12.625 -10.503 1.00 73.25 444 ASN A C 1
ATOM 3396 O O . ASN A 1 444 ? 5.023 -13.499 -10.212 1.00 73.25 444 ASN A O 1
ATOM 3400 N N . VAL A 1 445 ? 3.469 -12.729 -11.610 1.00 83.25 445 VAL A N 1
ATOM 3401 C CA . VAL A 1 445 ? 3.609 -13.837 -12.560 1.00 83.25 445 VAL A CA 1
ATOM 3402 C C . VAL A 1 445 ? 5.011 -13.868 -13.172 1.00 83.25 445 VAL A C 1
ATOM 3404 O O . VAL A 1 445 ? 5.497 -14.939 -13.529 1.00 83.25 445 VAL A O 1
ATOM 3407 N N . LEU A 1 446 ? 5.717 -12.734 -13.203 1.00 84.31 446 LEU A N 1
ATOM 3408 C CA . LEU A 1 446 ? 7.092 -12.594 -13.689 1.00 84.31 446 LEU A CA 1
ATOM 3409 C C . LEU A 1 446 ? 8.145 -13.178 -12.733 1.00 84.31 446 LEU A C 1
ATOM 3411 O O . LEU A 1 446 ? 9.287 -13.376 -13.141 1.00 84.31 446 LEU A O 1
ATOM 3415 N N . THR A 1 447 ? 7.769 -13.533 -11.499 1.00 81.62 447 THR A N 1
ATOM 3416 C CA . THR A 1 447 ? 8.618 -14.304 -10.569 1.00 81.62 447 THR A CA 1
ATOM 3417 C C . THR A 1 447 ? 8.227 -15.785 -10.511 1.00 81.62 447 THR A C 1
ATOM 3419 O O . THR A 1 447 ? 8.790 -16.561 -9.739 1.00 81.62 447 THR A O 1
ATOM 3422 N N . SER A 1 448 ? 7.263 -16.214 -11.335 1.00 86.62 448 SER A N 1
ATOM 3423 C CA . SER A 1 448 ? 6.782 -17.595 -11.368 1.00 86.62 448 SER A CA 1
ATOM 3424 C C . SER A 1 448 ? 7.766 -18.578 -12.010 1.00 86.62 448 SER A C 1
ATOM 3426 O O . SER A 1 448 ? 8.697 -18.223 -12.743 1.00 86.62 448 SER A O 1
ATOM 3428 N N . ALA A 1 449 ? 7.495 -19.870 -11.807 1.00 89.50 449 ALA A N 1
ATOM 3429 C CA . ALA A 1 449 ? 8.165 -20.929 -12.553 1.00 89.50 449 ALA A CA 1
ATOM 3430 C C . ALA A 1 449 ? 7.969 -20.764 -14.073 1.00 89.50 449 ALA A C 1
ATOM 3432 O O . ALA A 1 449 ? 8.913 -21.005 -14.827 1.00 89.50 449 ALA A O 1
ATOM 3433 N N . ALA A 1 450 ? 6.796 -20.291 -14.519 1.00 93.06 450 ALA A N 1
ATOM 3434 C CA . ALA A 1 450 ? 6.518 -20.016 -15.927 1.00 93.06 450 ALA A CA 1
ATOM 3435 C C . ALA A 1 450 ? 7.398 -18.886 -16.478 1.00 93.06 450 ALA A C 1
ATOM 3437 O O . ALA A 1 450 ? 7.950 -19.014 -17.570 1.00 93.06 450 ALA A O 1
ATOM 3438 N N . ALA A 1 451 ? 7.609 -17.816 -15.710 1.00 92.50 451 ALA A N 1
ATOM 3439 C CA . ALA A 1 451 ? 8.507 -16.730 -16.095 1.00 92.50 451 ALA A CA 1
ATOM 3440 C C . ALA A 1 451 ? 9.959 -17.201 -16.235 1.00 92.50 451 ALA A C 1
ATOM 3442 O O . ALA A 1 451 ? 10.646 -16.831 -17.185 1.00 92.50 451 ALA A O 1
ATOM 3443 N N . THR A 1 452 ? 10.402 -18.114 -15.365 1.00 93.94 452 THR A N 1
ATOM 3444 C CA . THR A 1 452 ? 11.714 -18.763 -15.518 1.00 93.94 452 THR A CA 1
ATOM 3445 C C . THR A 1 452 ? 11.809 -19.524 -16.846 1.00 93.94 452 THR A C 1
ATOM 3447 O O . THR A 1 452 ? 12.827 -19.439 -17.536 1.00 93.94 452 THR A O 1
ATOM 3450 N N . GLN A 1 453 ? 10.748 -20.230 -17.258 1.00 95.94 453 GLN A N 1
ATOM 3451 C CA . GLN A 1 453 ? 10.726 -20.907 -18.561 1.00 95.94 453 GLN A CA 1
ATOM 3452 C C . GLN A 1 453 ? 10.764 -19.925 -19.732 1.00 95.94 453 GLN A C 1
ATOM 3454 O O . GLN A 1 453 ? 11.472 -20.163 -20.712 1.00 95.94 453 GLN A O 1
ATOM 3459 N N . TRP A 1 454 ? 10.026 -18.818 -19.635 1.00 96.00 454 TRP A N 1
ATOM 3460 C CA . TRP A 1 454 ? 10.048 -17.755 -20.637 1.00 96.00 454 TRP A CA 1
ATOM 3461 C C . TRP A 1 454 ? 11.434 -17.141 -20.776 1.00 96.00 454 TRP A C 1
ATOM 3463 O O . TRP A 1 454 ? 11.923 -16.995 -21.894 1.00 96.00 454 TRP A O 1
ATOM 3473 N N . HIS A 1 455 ? 12.109 -16.870 -19.661 1.00 95.56 455 HIS A N 1
ATOM 3474 C CA . HIS A 1 455 ? 13.478 -16.376 -19.669 1.00 95.56 455 HIS A CA 1
ATOM 3475 C C . HIS A 1 455 ? 14.436 -17.340 -20.387 1.00 95.56 455 HIS A C 1
ATOM 3477 O O . HIS A 1 455 ? 15.251 -16.899 -21.200 1.00 95.56 455 HIS A O 1
ATOM 3483 N N . LEU A 1 456 ? 14.325 -18.654 -20.138 1.00 96.56 456 LEU A N 1
ATOM 3484 C CA . LEU A 1 456 ? 15.125 -19.678 -20.828 1.00 96.56 456 LEU A CA 1
ATOM 3485 C C . LEU A 1 456 ? 14.880 -19.666 -22.342 1.00 96.56 456 LEU A C 1
ATOM 3487 O O . LEU A 1 456 ? 15.839 -19.649 -23.119 1.00 96.56 456 LEU A O 1
ATOM 3491 N N . LEU A 1 457 ? 13.612 -19.626 -22.760 1.00 97.19 457 LEU A N 1
ATOM 3492 C CA . LEU A 1 457 ? 13.232 -19.578 -24.170 1.00 97.19 457 LEU A CA 1
ATOM 3493 C C . LEU A 1 457 ? 13.740 -18.302 -24.848 1.00 97.19 457 LEU A C 1
ATOM 3495 O O . LEU A 1 457 ? 14.461 -18.382 -25.840 1.00 97.19 457 LEU A O 1
ATOM 3499 N N . LEU A 1 458 ? 13.418 -17.128 -24.304 1.00 95.88 458 LEU A N 1
ATOM 3500 C CA . LEU A 1 458 ? 13.811 -15.837 -24.874 1.00 95.88 458 LEU A CA 1
ATOM 3501 C C . LEU A 1 458 ? 15.333 -15.673 -24.906 1.00 95.88 458 LEU A C 1
ATOM 3503 O O . LEU A 1 458 ? 15.883 -15.196 -25.900 1.00 95.88 458 LEU A O 1
ATOM 3507 N N . SER A 1 459 ? 16.032 -16.150 -23.871 1.00 95.31 459 SER A N 1
ATOM 3508 C CA . SER A 1 459 ? 17.493 -16.201 -23.853 1.00 95.31 459 SER A CA 1
ATOM 3509 C C . SER A 1 459 ? 18.045 -17.011 -25.022 1.00 95.31 459 SER A C 1
ATOM 3511 O O . SER A 1 459 ? 18.973 -16.544 -25.690 1.00 95.31 459 SER A O 1
ATOM 3513 N N . ALA A 1 460 ? 17.491 -18.195 -25.288 1.00 96.75 460 ALA A N 1
ATOM 3514 C CA . ALA A 1 460 ? 17.912 -19.043 -26.398 1.00 96.75 460 ALA A CA 1
ATOM 3515 C C . ALA A 1 460 ? 17.569 -18.429 -27.764 1.00 96.75 460 ALA A C 1
ATOM 3517 O O . ALA A 1 460 ? 18.428 -18.389 -28.640 1.00 96.75 460 ALA A O 1
ATOM 3518 N N . LEU A 1 461 ? 16.374 -17.855 -27.932 1.00 96.69 461 LEU A N 1
ATOM 3519 C CA . LEU A 1 461 ? 15.974 -17.199 -29.183 1.00 96.69 461 LEU A CA 1
ATOM 3520 C C . LEU A 1 461 ? 16.789 -15.931 -29.485 1.00 96.69 461 LEU A C 1
ATOM 3522 O O . LEU A 1 461 ? 17.020 -15.611 -30.648 1.00 96.69 461 LEU A O 1
ATOM 3526 N N . ALA A 1 462 ? 17.258 -15.210 -28.461 1.00 92.62 462 ALA A N 1
ATOM 3527 C CA . ALA A 1 462 ? 18.130 -14.046 -28.635 1.00 92.62 462 ALA A CA 1
ATOM 3528 C C . ALA A 1 462 ? 19.517 -14.412 -29.183 1.00 92.62 462 ALA A C 1
ATOM 3530 O O . ALA A 1 462 ? 20.157 -13.584 -29.833 1.00 92.62 462 ALA A O 1
ATOM 3531 N N . ARG A 1 463 ? 19.995 -15.637 -28.921 1.00 92.25 463 ARG A N 1
ATOM 3532 C CA . ARG A 1 463 ? 21.272 -16.162 -29.430 1.00 92.25 463 ARG A CA 1
ATOM 3533 C C . ARG A 1 463 ? 21.141 -17.651 -29.790 1.00 92.25 463 ARG A C 1
ATOM 3535 O O . ARG A 1 463 ? 21.684 -18.485 -29.064 1.00 92.25 463 ARG A O 1
ATOM 3542 N N . PRO A 1 464 ? 20.477 -17.995 -30.912 1.00 91.12 464 PRO A N 1
ATOM 3543 C CA . PRO A 1 464 ? 20.146 -19.386 -31.237 1.00 91.12 464 PRO A CA 1
ATOM 3544 C C . PRO A 1 464 ? 21.355 -20.301 -31.467 1.00 91.12 464 PRO A C 1
ATOM 3546 O O . PRO A 1 464 ? 21.225 -21.507 -31.325 1.00 91.12 464 PRO A O 1
ATOM 3549 N N . ALA A 1 465 ? 22.526 -19.738 -31.788 1.00 88.25 465 ALA A N 1
ATOM 3550 C CA . ALA A 1 465 ? 23.773 -20.481 -31.995 1.00 88.25 465 ALA A CA 1
ATOM 3551 C C . ALA A 1 465 ? 24.586 -20.728 -30.701 1.00 88.25 465 ALA A C 1
ATOM 3553 O O . ALA A 1 465 ? 25.670 -21.310 -30.750 1.00 88.25 465 ALA A O 1
ATOM 3554 N N . ASP A 1 466 ? 24.123 -20.242 -29.544 1.00 91.88 466 ASP A N 1
ATOM 3555 C CA . ASP A 1 466 ? 24.809 -20.433 -28.263 1.00 91.88 466 ASP A CA 1
ATOM 3556 C C . ASP A 1 466 ? 24.433 -21.787 -27.643 1.00 91.88 466 ASP A C 1
ATOM 3558 O O . ASP A 1 466 ? 23.342 -21.965 -27.093 1.00 91.88 466 ASP A O 1
ATOM 3562 N N . VAL A 1 467 ? 25.387 -22.722 -27.663 1.00 91.12 467 VAL A N 1
ATOM 3563 C CA . VAL A 1 467 ? 25.225 -24.095 -27.154 1.00 91.12 467 VAL A CA 1
ATOM 3564 C C . VAL A 1 467 ? 24.736 -24.129 -25.705 1.00 91.12 467 VAL A C 1
ATOM 3566 O O . VAL A 1 467 ? 23.941 -24.994 -25.337 1.00 91.12 467 VAL A O 1
ATOM 3569 N N . ARG A 1 468 ? 25.190 -23.203 -24.847 1.00 92.38 468 ARG A N 1
ATOM 3570 C CA . ARG A 1 468 ? 24.790 -23.205 -23.429 1.00 92.38 468 ARG A CA 1
ATOM 3571 C C . ARG A 1 468 ? 23.315 -22.860 -23.286 1.00 92.38 468 ARG A C 1
ATOM 3573 O O . ARG A 1 468 ? 22.616 -23.490 -22.498 1.00 92.38 468 ARG A O 1
ATOM 3580 N N . ARG A 1 469 ? 22.842 -21.882 -24.059 1.00 93.44 469 ARG A N 1
ATOM 3581 C CA . ARG A 1 469 ? 21.441 -21.443 -24.045 1.00 93.44 469 ARG A CA 1
ATOM 3582 C C . ARG A 1 469 ? 20.527 -22.480 -24.690 1.00 93.44 469 ARG A C 1
ATOM 3584 O O . ARG A 1 469 ? 19.464 -22.751 -24.142 1.00 93.44 469 ARG A O 1
ATOM 3591 N N . ALA A 1 470 ? 20.974 -23.112 -25.775 1.00 93.56 470 ALA A N 1
ATOM 3592 C CA . ALA A 1 470 ? 20.263 -24.218 -26.408 1.00 93.56 470 ALA A CA 1
ATOM 3593 C C . ALA A 1 470 ? 20.061 -25.392 -25.436 1.00 93.56 470 ALA A C 1
ATOM 3595 O O . ALA A 1 470 ? 18.941 -25.852 -25.234 1.00 93.56 470 ALA A O 1
ATOM 3596 N N . ARG A 1 471 ? 21.116 -25.815 -24.729 1.00 93.38 471 ARG A N 1
ATOM 3597 C CA . ARG A 1 471 ? 21.006 -26.870 -23.706 1.00 93.38 471 ARG A CA 1
ATOM 3598 C C . ARG A 1 471 ? 20.112 -26.475 -22.529 1.00 93.38 471 ARG A C 1
ATOM 3600 O O . ARG A 1 471 ? 19.390 -27.317 -22.010 1.00 93.38 471 ARG A O 1
ATOM 3607 N N . ALA A 1 472 ? 20.134 -25.207 -22.119 1.00 93.56 472 ALA A N 1
ATOM 3608 C CA . ALA A 1 472 ? 19.287 -24.721 -21.033 1.00 93.56 472 ALA A CA 1
ATOM 3609 C C . ALA A 1 472 ? 17.793 -24.726 -21.408 1.00 93.56 472 ALA A C 1
ATOM 3611 O O . ALA A 1 472 ? 16.963 -25.143 -20.603 1.00 93.56 472 ALA A O 1
ATOM 3612 N N . VAL A 1 473 ? 17.440 -24.312 -22.632 1.00 96.56 473 VAL A N 1
ATOM 3613 C CA . VAL A 1 473 ? 16.044 -24.356 -23.098 1.00 96.56 473 VAL A CA 1
ATOM 3614 C C . VAL A 1 473 ? 15.585 -25.778 -23.437 1.00 96.56 473 VAL A C 1
ATOM 3616 O O . VAL A 1 473 ? 14.392 -26.052 -23.335 1.00 96.56 473 VAL A O 1
ATOM 3619 N N . ALA A 1 474 ? 16.494 -26.701 -23.768 1.00 96.31 474 ALA A N 1
ATOM 3620 C CA . ALA A 1 474 ? 16.154 -28.091 -24.083 1.00 96.31 474 ALA A CA 1
ATOM 3621 C C . ALA A 1 474 ? 15.339 -28.776 -22.972 1.00 96.31 474 ALA A C 1
ATOM 3623 O O . ALA A 1 474 ? 14.348 -29.443 -23.251 1.00 96.31 474 ALA A O 1
ATOM 3624 N N . VAL A 1 475 ? 15.704 -28.540 -21.709 1.00 95.25 475 VAL A N 1
ATOM 3625 C CA . VAL A 1 475 ? 15.021 -29.099 -20.526 1.00 95.25 475 VAL A CA 1
ATOM 3626 C C . VAL A 1 475 ? 13.878 -28.219 -19.999 1.00 95.25 475 VAL A C 1
ATOM 3628 O O . VAL A 1 475 ? 13.292 -28.511 -18.958 1.00 95.25 475 VAL A O 1
ATOM 3631 N N . SER A 1 476 ? 13.556 -27.123 -20.695 1.00 95.19 476 SER A N 1
ATOM 3632 C CA . SER A 1 476 ? 12.442 -26.239 -20.332 1.00 95.19 476 SER A CA 1
ATOM 3633 C C . SER A 1 476 ? 11.086 -26.859 -20.677 1.00 95.19 476 SER A C 1
ATOM 3635 O O . SER A 1 476 ? 11.002 -27.805 -21.461 1.00 95.19 476 SER A O 1
ATOM 3637 N N . TRP A 1 477 ? 9.994 -26.278 -20.174 1.00 95.31 477 TRP A N 1
ATOM 3638 C CA . TRP A 1 477 ? 8.633 -26.706 -20.532 1.00 95.31 477 TRP A CA 1
ATOM 3639 C C . TRP A 1 477 ? 8.351 -26.609 -22.037 1.00 95.31 477 TRP A C 1
ATOM 3641 O O . TRP A 1 477 ? 7.575 -27.407 -22.565 1.00 95.31 477 TRP A O 1
ATOM 3651 N N . PHE A 1 478 ? 8.993 -25.659 -22.725 1.00 95.75 478 PHE A N 1
ATOM 3652 C CA . PHE A 1 478 ? 8.761 -25.400 -24.142 1.00 95.75 478 PHE A CA 1
ATOM 3653 C C . PHE A 1 478 ? 9.380 -26.448 -25.062 1.00 95.75 478 PHE A C 1
ATOM 3655 O O . PHE A 1 478 ? 8.809 -26.675 -26.117 1.00 95.75 478 PHE A O 1
ATOM 3662 N N . VAL A 1 479 ? 10.497 -27.085 -24.691 1.00 95.69 479 VAL A N 1
ATOM 3663 C CA . VAL A 1 479 ? 11.147 -28.136 -25.507 1.00 95.69 479 VAL A CA 1
ATOM 3664 C C . VAL A 1 479 ? 10.905 -29.517 -24.899 1.00 95.69 479 VAL A C 1
ATOM 3666 O O . VAL A 1 479 ? 10.419 -30.416 -25.580 1.00 95.69 479 VAL A O 1
ATOM 3669 N N . GLY A 1 480 ? 11.151 -29.662 -23.595 1.00 94.06 480 GLY A N 1
ATOM 3670 C CA . GLY A 1 480 ? 10.710 -30.810 -22.811 1.00 94.06 480 GLY A CA 1
ATOM 3671 C C . GLY A 1 480 ? 11.618 -32.035 -22.825 1.00 94.06 480 GLY A C 1
ATOM 3672 O O . GLY A 1 480 ? 11.113 -33.117 -22.528 1.00 94.06 480 GLY A O 1
ATOM 3673 N N . TRP A 1 481 ? 12.906 -31.889 -23.149 1.00 95.31 481 TRP A N 1
ATOM 3674 C CA . TRP A 1 481 ? 13.878 -32.967 -22.964 1.00 95.31 481 TRP A CA 1
ATOM 3675 C C . TRP A 1 481 ? 14.044 -33.286 -21.478 1.00 95.31 481 TRP A C 1
ATOM 3677 O O . TRP A 1 481 ? 14.029 -32.410 -20.611 1.00 95.31 481 TRP A O 1
ATOM 3687 N N . THR A 1 482 ? 14.240 -34.560 -21.185 1.00 93.44 482 THR A N 1
ATOM 3688 C CA . THR A 1 482 ? 14.659 -35.049 -19.875 1.00 93.44 482 THR A CA 1
ATOM 3689 C C . THR A 1 482 ? 16.157 -34.819 -19.662 1.00 93.44 482 THR A C 1
ATOM 3691 O O . THR A 1 482 ? 16.918 -34.587 -20.604 1.00 93.44 482 THR A O 1
ATOM 3694 N N . GLY A 1 483 ? 16.606 -34.903 -18.406 1.00 91.38 483 GLY A N 1
ATOM 3695 C CA . GLY A 1 483 ? 18.037 -34.841 -18.091 1.00 91.38 483 GLY A CA 1
ATOM 3696 C C . GLY A 1 483 ? 18.840 -35.948 -18.785 1.00 91.38 483 GLY A C 1
ATOM 3697 O O . GLY A 1 483 ? 19.950 -35.690 -19.243 1.00 91.38 483 GLY A O 1
ATOM 3698 N N . ASP A 1 484 ? 18.250 -37.138 -18.926 1.00 93.94 484 ASP A N 1
ATOM 3699 C CA . ASP A 1 484 ? 18.871 -38.279 -19.602 1.00 93.94 484 ASP A CA 1
ATOM 3700 C C . ASP A 1 484 ? 18.965 -38.058 -21.118 1.00 93.94 484 ASP A C 1
ATOM 3702 O O . ASP A 1 484 ? 20.013 -38.314 -21.709 1.00 93.94 484 ASP A O 1
ATOM 3706 N N . GLU A 1 485 ? 17.918 -37.514 -21.749 1.00 94.00 485 GLU A N 1
ATOM 3707 C CA . GLU A 1 485 ? 17.945 -37.143 -23.172 1.00 94.00 485 GLU A CA 1
ATOM 3708 C C . GLU A 1 485 ? 18.978 -36.048 -23.448 1.00 94.00 485 GLU A C 1
ATOM 3710 O O . GLU A 1 485 ? 19.738 -36.152 -24.406 1.00 94.00 485 GLU A O 1
ATOM 3715 N N . LEU A 1 486 ? 19.077 -35.034 -22.581 1.00 93.88 486 LEU A N 1
ATOM 3716 C CA . LEU A 1 486 ? 20.105 -34.000 -22.708 1.00 93.88 486 LEU A CA 1
ATOM 3717 C C . LEU A 1 486 ? 21.522 -34.569 -22.528 1.00 93.88 486 LEU A C 1
ATOM 3719 O O . LEU A 1 486 ? 22.445 -34.133 -23.214 1.00 93.88 486 LEU A O 1
ATOM 3723 N N . ALA A 1 487 ? 21.708 -35.517 -21.607 1.00 92.81 487 ALA A N 1
ATOM 3724 C CA . ALA A 1 487 ? 22.999 -36.160 -21.369 1.00 92.81 487 ALA A CA 1
ATOM 3725 C C . ALA A 1 487 ? 23.416 -37.088 -22.522 1.00 92.81 487 ALA A C 1
ATOM 3727 O O . ALA A 1 487 ? 24.610 -37.228 -22.788 1.00 92.81 487 ALA A O 1
ATOM 3728 N N . ALA A 1 488 ? 22.444 -37.705 -23.196 1.00 93.69 488 ALA A N 1
ATOM 3729 C CA . ALA A 1 488 ? 22.653 -38.581 -24.344 1.00 93.69 488 ALA A CA 1
ATOM 3730 C C . ALA A 1 488 ? 22.676 -37.841 -25.696 1.00 93.69 488 ALA A C 1
ATOM 3732 O O . ALA A 1 488 ? 22.998 -38.467 -26.704 1.00 93.69 488 ALA A O 1
ATOM 3733 N N . ALA A 1 489 ? 22.339 -36.546 -25.729 1.00 92.88 489 ALA A N 1
ATOM 3734 C CA . ALA A 1 489 ? 22.268 -35.758 -26.954 1.00 92.88 489 ALA A CA 1
ATOM 3735 C C . ALA A 1 489 ? 23.637 -35.653 -27.643 1.00 92.88 489 ALA A C 1
ATOM 3737 O O . ALA A 1 489 ? 24.611 -35.159 -27.063 1.00 92.88 489 ALA A O 1
ATOM 3738 N N . ASP A 1 490 ? 23.687 -36.094 -28.897 1.00 92.19 490 ASP A N 1
ATOM 3739 C CA . ASP A 1 490 ? 24.840 -35.953 -29.777 1.00 92.19 490 ASP A CA 1
ATOM 3740 C C . ASP A 1 490 ? 24.854 -34.585 -30.485 1.00 92.19 490 ASP A C 1
ATOM 3742 O O . ASP A 1 490 ? 23.9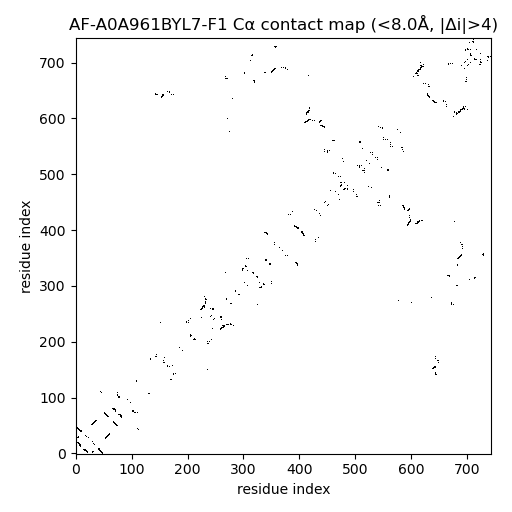73 -33.738 -30.298 1.00 92.19 490 ASP A O 1
ATOM 3746 N N . ASP A 1 491 ? 25.905 -34.335 -31.269 1.00 90.50 491 ASP A N 1
ATOM 3747 C CA . ASP A 1 491 ? 26.075 -33.063 -31.976 1.00 90.50 491 ASP A CA 1
ATOM 3748 C C . ASP A 1 491 ? 24.945 -32.810 -32.990 1.00 90.50 491 ASP A C 1
ATOM 3750 O O . ASP A 1 491 ? 24.545 -31.658 -33.173 1.00 90.50 491 ASP A O 1
ATOM 3754 N N . ASP A 1 492 ? 24.390 -33.870 -33.588 1.00 93.19 492 ASP A N 1
ATOM 3755 C CA . ASP A 1 492 ? 23.285 -33.788 -34.547 1.00 93.19 492 ASP A CA 1
ATOM 3756 C C . ASP A 1 492 ? 21.984 -33.358 -33.849 1.00 93.19 492 ASP A C 1
ATOM 3758 O O . ASP A 1 492 ? 21.332 -32.409 -34.288 1.00 93.19 492 ASP A O 1
ATOM 3762 N N . ALA A 1 493 ? 21.651 -33.948 -32.695 1.00 92.31 493 ALA A N 1
ATOM 3763 C CA . ALA A 1 493 ? 20.489 -33.543 -31.902 1.00 92.31 493 ALA A CA 1
ATOM 3764 C C . ALA A 1 493 ? 20.575 -32.075 -31.438 1.00 92.31 493 ALA A C 1
ATOM 3766 O O . ALA A 1 493 ? 19.575 -31.349 -31.422 1.00 92.31 493 ALA A O 1
ATOM 3767 N N . ILE A 1 494 ? 21.773 -31.606 -31.073 1.00 91.62 494 ILE A N 1
ATOM 3768 C CA . ILE A 1 494 ? 21.998 -30.200 -30.708 1.00 91.62 494 ILE A CA 1
ATOM 3769 C C . ILE A 1 494 ? 21.912 -29.283 -31.938 1.00 91.62 494 ILE A C 1
ATOM 3771 O O . ILE A 1 494 ? 21.380 -28.174 -31.835 1.00 91.62 494 ILE A O 1
ATOM 3775 N N . ALA A 1 495 ? 22.392 -29.723 -33.104 1.00 92.00 495 ALA A N 1
ATOM 3776 C CA . ALA A 1 495 ? 22.261 -28.979 -34.354 1.00 92.00 495 ALA A CA 1
ATOM 3777 C C . ALA A 1 495 ? 20.790 -28.821 -34.778 1.00 92.00 495 ALA A C 1
ATOM 3779 O O . ALA A 1 495 ? 20.378 -27.716 -35.146 1.00 92.00 495 ALA A O 1
ATOM 3780 N N . ASP A 1 496 ? 19.979 -29.871 -34.642 1.00 94.25 496 ASP A N 1
ATOM 3781 C CA . ASP A 1 496 ? 18.535 -29.832 -34.903 1.00 94.25 496 ASP A CA 1
ATOM 3782 C C . ASP A 1 496 ? 17.801 -28.880 -33.948 1.00 94.25 496 ASP A C 1
ATOM 3784 O O . ASP A 1 496 ? 16.902 -28.126 -34.353 1.00 94.25 496 ASP A O 1
ATOM 3788 N N . LEU A 1 497 ? 18.220 -28.849 -32.678 1.00 94.75 497 LEU A N 1
ATOM 3789 C CA . LEU A 1 497 ? 17.711 -27.883 -31.711 1.00 94.75 497 LEU A CA 1
ATOM 3790 C C . LEU A 1 497 ? 18.082 -26.448 -32.108 1.00 94.75 497 LEU A C 1
ATOM 3792 O O . LEU A 1 497 ? 17.208 -25.582 -32.111 1.00 94.75 497 LEU A O 1
ATOM 3796 N N . HIS A 1 498 ? 19.328 -26.179 -32.511 1.00 95.31 498 HIS A N 1
ATOM 3797 C CA . HIS A 1 498 ? 19.718 -24.857 -33.018 1.00 95.31 498 HIS A CA 1
ATOM 3798 C C . HIS A 1 498 ? 18.900 -24.447 -34.249 1.00 95.31 498 HIS A C 1
ATOM 3800 O O . HIS A 1 498 ? 18.440 -23.306 -34.325 1.00 95.31 498 HIS A O 1
ATOM 3806 N N . ALA A 1 499 ? 18.674 -25.362 -35.197 1.00 95.75 499 ALA A N 1
ATOM 3807 C CA . ALA A 1 499 ? 17.852 -25.100 -36.377 1.00 95.75 499 ALA A CA 1
ATOM 3808 C C . ALA A 1 499 ? 16.404 -24.748 -35.994 1.00 95.75 499 ALA A C 1
ATOM 3810 O O . ALA A 1 499 ? 15.803 -23.830 -36.559 1.00 95.75 499 ALA A O 1
ATOM 3811 N N . THR A 1 500 ? 15.857 -25.433 -34.988 1.00 96.38 500 THR A N 1
ATOM 3812 C CA . THR A 1 500 ? 14.533 -25.138 -34.430 1.00 96.38 500 THR A CA 1
ATOM 3813 C C . THR A 1 500 ? 14.491 -23.770 -33.749 1.00 96.38 500 THR A C 1
ATOM 3815 O O . THR A 1 500 ? 13.584 -22.985 -34.021 1.00 96.38 500 THR A O 1
ATOM 3818 N N . LEU A 1 501 ? 15.500 -23.425 -32.945 1.00 96.88 501 LEU A N 1
ATOM 3819 C CA . LEU A 1 501 ? 15.594 -22.115 -32.291 1.00 96.88 501 LEU A CA 1
ATOM 3820 C C . LEU A 1 501 ? 15.739 -20.969 -33.300 1.00 96.88 501 LEU A C 1
ATOM 3822 O O . LEU A 1 501 ? 15.109 -19.928 -33.125 1.00 96.88 501 LEU A O 1
ATOM 3826 N N . HIS A 1 502 ? 16.508 -21.161 -34.375 1.00 96.31 502 HIS A N 1
ATOM 3827 C CA . HIS A 1 502 ? 16.586 -20.200 -35.477 1.00 96.31 502 HIS A CA 1
ATOM 3828 C C . HIS A 1 502 ? 15.220 -19.989 -36.136 1.00 96.31 502 HIS A C 1
ATOM 3830 O O . HIS A 1 502 ? 14.776 -18.851 -36.276 1.00 96.31 502 HIS A O 1
ATOM 3836 N N . ARG A 1 503 ? 14.505 -21.076 -36.450 1.00 96.50 503 ARG A N 1
ATOM 3837 C CA . ARG A 1 503 ? 13.155 -21.005 -37.026 1.00 96.50 503 ARG A CA 1
ATOM 3838 C C . ARG A 1 503 ? 12.180 -20.268 -36.106 1.00 96.50 503 ARG A C 1
ATOM 3840 O O . ARG A 1 503 ? 11.420 -19.423 -36.569 1.00 96.50 503 ARG A O 1
ATOM 3847 N N . TRP A 1 504 ? 12.191 -20.558 -34.808 1.00 96.81 504 TRP A N 1
ATOM 3848 C CA . TRP A 1 504 ? 11.330 -19.874 -33.838 1.00 96.81 504 TRP A CA 1
ATOM 3849 C C . TRP A 1 504 ? 11.686 -18.391 -33.676 1.00 96.81 504 TRP A C 1
ATOM 3851 O O . TRP A 1 504 ? 10.785 -17.558 -33.570 1.00 96.81 504 TRP A O 1
ATOM 3861 N N . ALA A 1 505 ? 12.974 -18.040 -33.714 1.00 95.19 505 ALA A N 1
ATOM 3862 C CA . ALA A 1 505 ? 13.424 -16.651 -33.703 1.00 95.19 505 ALA A CA 1
ATOM 3863 C C . ALA A 1 505 ? 12.922 -15.883 -34.940 1.00 95.19 505 ALA A C 1
ATOM 3865 O O . ALA A 1 505 ? 12.449 -14.751 -34.805 1.00 95.19 505 ALA A O 1
ATOM 3866 N N . ASP A 1 506 ? 12.945 -16.515 -36.117 1.00 94.25 506 ASP A N 1
ATOM 3867 C CA . ASP A 1 506 ? 12.418 -15.944 -37.362 1.00 94.25 506 ASP A CA 1
ATOM 3868 C C . ASP A 1 506 ? 10.893 -15.776 -37.319 1.00 94.25 506 ASP A C 1
ATOM 3870 O O . ASP A 1 506 ? 10.370 -14.740 -37.739 1.00 94.25 506 ASP A O 1
ATOM 3874 N N . VAL A 1 507 ? 10.165 -16.754 -36.764 1.00 94.12 507 VAL A N 1
ATOM 3875 C CA . VAL A 1 507 ? 8.711 -16.651 -36.545 1.00 94.12 507 VAL A CA 1
ATOM 3876 C C . VAL A 1 507 ? 8.392 -15.476 -35.626 1.00 94.12 507 VAL A C 1
ATOM 3878 O O . VAL A 1 507 ? 7.526 -14.666 -35.957 1.00 94.12 507 VAL A O 1
ATOM 3881 N N . LEU A 1 508 ? 9.115 -15.327 -34.514 1.00 92.62 508 LEU A N 1
ATOM 3882 C CA . LEU A 1 508 ? 8.914 -14.206 -33.599 1.00 92.62 508 LEU A CA 1
ATOM 3883 C C . LEU A 1 508 ? 9.165 -12.859 -34.292 1.00 92.62 508 LEU A C 1
ATOM 3885 O O . LEU A 1 508 ? 8.316 -11.969 -34.232 1.00 92.62 508 LEU A O 1
ATOM 3889 N N . ALA A 1 509 ? 10.298 -12.724 -34.984 1.00 89.56 509 ALA A N 1
ATOM 3890 C CA . ALA A 1 509 ? 10.683 -11.481 -35.646 1.00 89.56 509 ALA A CA 1
ATOM 3891 C C . ALA A 1 509 ? 9.755 -11.114 -36.819 1.00 89.56 509 ALA A C 1
ATOM 3893 O O . ALA A 1 509 ? 9.467 -9.936 -37.046 1.00 89.56 509 ALA A O 1
ATOM 3894 N N . GLY A 1 510 ? 9.283 -12.112 -37.573 1.00 89.38 510 GLY A N 1
ATOM 3895 C CA . GLY A 1 510 ? 8.460 -11.916 -38.765 1.00 89.38 510 GLY A CA 1
ATOM 3896 C C . GLY A 1 510 ? 6.955 -11.833 -38.497 1.00 89.38 510 GLY A C 1
ATOM 3897 O O . GLY A 1 510 ? 6.258 -11.070 -39.171 1.00 89.38 510 GLY A O 1
ATOM 3898 N N . GLN A 1 511 ? 6.451 -12.615 -37.538 1.00 89.56 511 GLN A N 1
ATOM 3899 C CA . GLN A 1 511 ? 5.019 -12.885 -37.336 1.00 89.56 511 GLN A CA 1
ATOM 3900 C C . GLN A 1 511 ? 4.527 -12.597 -35.907 1.00 89.56 511 GLN A C 1
ATOM 3902 O O . GLN A 1 511 ? 3.318 -12.622 -35.668 1.00 89.56 511 GLN A O 1
ATOM 3907 N N . GLY A 1 512 ? 5.429 -12.287 -34.972 1.00 89.31 512 GLY A N 1
ATOM 3908 C CA . GLY A 1 512 ? 5.101 -11.862 -33.613 1.00 89.31 512 GLY A CA 1
ATOM 3909 C C . GLY A 1 512 ? 4.858 -12.999 -32.613 1.00 89.31 512 GLY A C 1
ATOM 3910 O O . GLY A 1 512 ? 4.823 -14.184 -32.952 1.00 89.31 512 GLY A O 1
ATOM 3911 N N . LEU A 1 513 ? 4.684 -12.607 -31.347 1.00 90.50 513 LEU A N 1
ATOM 3912 C CA . LEU A 1 513 ? 4.638 -13.513 -30.193 1.00 90.50 513 LEU A CA 1
ATOM 3913 C C . LEU A 1 513 ? 3.441 -14.473 -30.212 1.00 90.50 513 LEU A C 1
ATOM 3915 O O . LEU A 1 513 ? 3.606 -15.657 -29.936 1.00 90.50 513 LEU A O 1
ATOM 3919 N N . ALA A 1 514 ? 2.254 -13.995 -30.592 1.00 89.00 514 ALA A N 1
ATOM 3920 C CA . ALA A 1 514 ? 1.059 -14.838 -30.673 1.00 89.00 514 ALA A CA 1
ATOM 3921 C C . ALA A 1 514 ? 1.242 -16.011 -31.653 1.00 89.00 514 ALA A C 1
ATOM 3923 O O . ALA A 1 514 ? 0.816 -17.133 -31.379 1.00 89.00 514 ALA A O 1
ATOM 3924 N N . THR A 1 515 ? 1.928 -15.769 -32.773 1.00 92.12 515 THR A N 1
ATOM 3925 C CA . THR A 1 515 ? 2.218 -16.817 -33.755 1.00 92.12 515 THR A CA 1
ATOM 3926 C C . THR A 1 515 ? 3.260 -17.797 -33.229 1.00 92.12 515 THR A C 1
ATOM 3928 O O . THR A 1 515 ? 3.066 -19.003 -33.349 1.00 92.12 515 THR A O 1
ATOM 3931 N N . LEU A 1 516 ? 4.315 -17.303 -32.567 1.00 93.56 516 LEU A N 1
ATOM 3932 C CA . LEU A 1 516 ? 5.295 -18.157 -31.891 1.00 93.56 516 LEU A CA 1
ATOM 3933 C C . LEU A 1 516 ? 4.621 -19.087 -30.867 1.00 93.56 516 LEU A C 1
ATOM 3935 O O . LEU A 1 516 ? 4.900 -20.281 -30.862 1.00 93.56 516 LEU A O 1
ATOM 3939 N N . LEU A 1 517 ? 3.711 -18.570 -30.038 1.00 91.50 517 LEU A N 1
ATOM 3940 C CA . LEU A 1 517 ? 2.952 -19.372 -29.070 1.00 91.50 517 LEU A CA 1
ATOM 3941 C C . LEU A 1 517 ? 2.140 -20.482 -29.733 1.00 91.50 517 LEU A C 1
ATOM 3943 O O . LEU A 1 517 ? 2.148 -21.618 -29.258 1.00 91.50 517 LEU A O 1
ATOM 3947 N N . GLY A 1 518 ? 1.457 -20.162 -30.835 1.00 92.75 518 GLY A N 1
ATOM 3948 C CA . GLY A 1 518 ? 0.740 -21.149 -31.639 1.00 92.75 518 GLY A CA 1
ATOM 3949 C C . GLY A 1 518 ? 1.670 -22.254 -32.144 1.00 92.75 518 GLY A C 1
ATOM 3950 O O . GLY A 1 518 ? 1.359 -23.433 -31.980 1.00 92.75 518 GLY A O 1
ATOM 3951 N N . THR A 1 519 ? 2.838 -21.878 -32.676 1.00 94.75 519 THR A N 1
ATOM 3952 C CA . THR A 1 519 ? 3.872 -22.818 -33.134 1.00 94.75 519 THR A CA 1
ATOM 3953 C C . THR A 1 519 ? 4.378 -23.705 -31.998 1.00 94.75 519 THR A C 1
ATOM 3955 O O . THR A 1 519 ? 4.412 -24.922 -32.147 1.00 94.75 519 THR A O 1
ATOM 3958 N N . LEU A 1 520 ? 4.707 -23.132 -30.836 1.00 94.38 520 LEU A N 1
ATOM 3959 C CA . LEU A 1 520 ? 5.187 -23.889 -29.675 1.00 94.38 520 LEU A CA 1
ATOM 3960 C C . LEU A 1 520 ? 4.144 -24.909 -29.200 1.00 94.38 520 LEU A C 1
ATOM 3962 O O . LEU A 1 520 ? 4.459 -26.080 -29.004 1.00 94.38 520 LEU A O 1
ATOM 3966 N N . ARG A 1 521 ? 2.876 -24.497 -29.078 1.00 91.94 521 ARG A N 1
ATOM 3967 C CA . ARG A 1 521 ? 1.781 -25.394 -28.673 1.00 91.94 521 ARG A CA 1
ATOM 3968 C C . ARG A 1 521 ? 1.563 -26.544 -29.655 1.00 91.94 521 ARG A C 1
ATOM 3970 O O . ARG A 1 521 ? 1.233 -27.643 -29.216 1.00 91.94 521 ARG A O 1
ATOM 3977 N N . ALA A 1 522 ? 1.749 -26.298 -30.951 1.00 92.19 522 ALA A N 1
ATOM 3978 C CA . ALA A 1 522 ? 1.579 -27.305 -31.992 1.00 92.19 522 ALA A CA 1
ATOM 3979 C C . ALA A 1 522 ? 2.774 -28.269 -32.108 1.00 92.19 522 ALA A C 1
ATOM 3981 O O . ALA A 1 522 ? 2.567 -29.456 -32.349 1.00 92.19 522 ALA A O 1
ATOM 3982 N N . GLU A 1 523 ? 4.008 -27.778 -31.945 1.00 91.50 523 GLU A N 1
ATOM 3983 C CA . GLU A 1 523 ? 5.227 -28.547 -32.241 1.00 91.50 523 GLU A CA 1
ATOM 3984 C C . GLU A 1 523 ? 5.800 -29.304 -31.031 1.00 91.50 523 GLU A C 1
ATOM 3986 O O . GLU A 1 523 ? 6.466 -30.318 -31.227 1.00 91.50 523 GLU A O 1
ATOM 3991 N N . THR A 1 524 ? 5.575 -28.852 -29.789 1.00 90.69 524 THR A N 1
ATOM 3992 C CA . THR A 1 524 ? 6.391 -29.320 -28.643 1.00 90.69 524 THR A CA 1
ATOM 3993 C C . THR A 1 524 ? 5.626 -30.065 -27.549 1.00 90.69 524 THR A C 1
ATOM 3995 O O . THR A 1 524 ? 6.223 -30.628 -26.624 1.00 90.69 524 THR A O 1
ATOM 3998 N N . GLY A 1 525 ? 4.292 -30.068 -27.617 1.00 91.56 525 GLY A N 1
ATOM 3999 C CA . GLY A 1 525 ? 3.442 -30.670 -26.587 1.00 91.56 525 GLY A CA 1
ATOM 4000 C C . GLY A 1 525 ? 3.490 -29.945 -25.235 1.00 91.56 525 GLY A C 1
ATOM 4001 O O . GLY A 1 525 ? 3.119 -30.539 -24.222 1.00 91.56 525 GLY A O 1
ATOM 4002 N N . VAL A 1 526 ? 3.931 -28.678 -25.202 1.00 94.12 526 VAL A N 1
ATOM 4003 C CA . VAL A 1 526 ? 4.061 -27.872 -23.972 1.00 94.12 526 VAL A CA 1
ATOM 4004 C C . VAL A 1 526 ? 2.792 -27.885 -23.112 1.00 94.12 526 VAL A C 1
ATOM 4006 O O . VAL A 1 526 ? 2.891 -28.094 -21.910 1.00 94.12 526 VAL A O 1
ATOM 4009 N N . ALA A 1 527 ? 1.599 -27.768 -23.706 1.00 92.06 527 ALA A N 1
ATOM 4010 C CA . ALA A 1 527 ? 0.345 -27.746 -22.949 1.00 92.06 527 ALA A CA 1
ATOM 4011 C C . ALA A 1 527 ? 0.112 -29.051 -22.170 1.00 92.06 527 ALA A C 1
ATOM 4013 O O . ALA A 1 527 ? -0.117 -29.019 -20.966 1.00 92.06 527 ALA A O 1
ATOM 4014 N N . ALA A 1 528 ? 0.246 -30.206 -22.829 1.00 93.00 528 ALA A N 1
ATOM 4015 C CA . ALA A 1 528 ? 0.093 -31.504 -22.172 1.00 93.00 528 ALA A CA 1
ATOM 4016 C C . ALA A 1 528 ? 1.148 -31.712 -21.074 1.00 93.00 528 ALA A C 1
ATOM 4018 O O . ALA A 1 528 ? 0.846 -32.245 -20.010 1.00 93.00 528 ALA A O 1
ATOM 4019 N N . ARG A 1 529 ? 2.381 -31.255 -21.317 1.00 93.38 529 ARG A N 1
ATOM 4020 C CA . ARG A 1 529 ? 3.501 -31.373 -20.376 1.00 93.38 529 ARG A CA 1
ATOM 4021 C C . ARG A 1 529 ? 3.307 -30.528 -19.122 1.00 93.38 529 ARG A C 1
ATOM 4023 O O . ARG A 1 529 ? 3.601 -31.000 -18.028 1.00 93.38 529 ARG A O 1
ATOM 4030 N N . VAL A 1 530 ? 2.832 -29.295 -19.282 1.00 93.56 530 VAL A N 1
ATOM 4031 C CA . VAL A 1 530 ? 2.570 -28.378 -18.168 1.00 93.56 530 VAL A CA 1
ATOM 4032 C C . VAL A 1 530 ? 1.344 -28.843 -17.381 1.00 93.56 530 VAL A C 1
ATOM 4034 O O . VAL A 1 530 ? 1.439 -28.974 -16.165 1.00 93.56 530 VAL A O 1
ATOM 4037 N N . LEU A 1 531 ? 0.247 -29.204 -18.057 1.00 91.12 531 LEU A N 1
ATOM 4038 C CA . LEU A 1 531 ? -0.989 -29.678 -17.416 1.00 91.12 531 LEU A CA 1
ATOM 4039 C C . LEU A 1 531 ? -0.830 -31.015 -16.675 1.00 91.12 531 LEU A C 1
ATOM 4041 O O . LEU A 1 531 ? -1.558 -31.274 -15.726 1.00 91.12 531 LEU A O 1
ATOM 4045 N N . ALA A 1 532 ? 0.129 -31.863 -17.062 1.00 91.00 532 ALA A N 1
ATOM 4046 C CA . ALA A 1 532 ? 0.406 -33.124 -16.367 1.00 91.00 532 ALA A CA 1
ATOM 4047 C C . ALA A 1 532 ? 1.072 -32.949 -14.985 1.00 91.00 532 ALA A C 1
ATOM 4049 O O . ALA A 1 532 ? 1.281 -33.932 -14.271 1.00 91.00 532 ALA A O 1
ATOM 4050 N N . ARG A 1 533 ? 1.454 -31.724 -14.611 1.00 88.88 533 ARG A N 1
ATOM 4051 C CA . ARG A 1 533 ? 2.050 -31.414 -13.306 1.00 88.88 533 ARG A CA 1
ATOM 4052 C C . ARG A 1 533 ? 0.977 -31.276 -12.225 1.00 88.88 533 ARG A C 1
ATOM 4054 O O . ARG A 1 533 ? -0.174 -30.974 -12.514 1.00 88.88 533 ARG A O 1
ATOM 4061 N N . SER A 1 534 ? 1.375 -31.411 -10.959 1.00 75.06 534 SER A N 1
ATOM 4062 C CA . SER A 1 534 ? 0.481 -31.217 -9.805 1.00 75.06 534 SER A CA 1
ATOM 4063 C C . SER A 1 534 ? -0.105 -29.803 -9.707 1.00 75.06 534 SER A C 1
ATOM 4065 O O . SER A 1 534 ? -1.165 -29.627 -9.125 1.00 75.06 534 SER A O 1
ATOM 4067 N N . ASP A 1 535 ? 0.586 -28.807 -10.266 1.00 76.88 535 ASP A N 1
ATOM 4068 C CA . ASP A 1 535 ? 0.196 -27.396 -10.351 1.00 76.88 535 ASP A CA 1
ATOM 4069 C C . ASP A 1 535 ? -0.178 -26.977 -11.786 1.00 76.88 535 ASP A C 1
ATOM 4071 O O . ASP A 1 535 ? -0.091 -25.799 -12.136 1.00 76.88 535 ASP A O 1
ATOM 4075 N N . GLY A 1 536 ? -0.543 -27.941 -12.640 1.00 83.50 536 GLY A N 1
ATOM 4076 C CA . GLY A 1 536 ? -0.578 -27.775 -14.092 1.00 83.50 536 GLY A CA 1
ATOM 4077 C C . GLY A 1 536 ? -1.525 -26.691 -14.606 1.00 83.50 536 GLY A C 1
ATOM 4078 O O . GLY A 1 536 ? -1.127 -25.908 -15.469 1.00 83.50 536 GLY A O 1
ATOM 4079 N N . ASP A 1 537 ? -2.737 -26.593 -14.054 1.00 78.38 537 ASP A N 1
ATOM 4080 C CA . ASP A 1 537 ? -3.722 -25.576 -14.456 1.00 78.38 537 ASP A CA 1
ATOM 4081 C C . ASP A 1 537 ? -3.213 -24.152 -14.172 1.00 78.38 537 ASP A C 1
ATOM 4083 O O . ASP A 1 537 ? -3.289 -23.258 -15.025 1.00 78.38 537 ASP A O 1
ATOM 4087 N N . ARG A 1 538 ? -2.595 -23.951 -13.000 1.00 81.81 538 ARG A N 1
ATOM 4088 C CA . ARG A 1 538 ? -1.978 -22.675 -12.618 1.00 81.81 538 ARG A CA 1
ATOM 4089 C C . ARG A 1 538 ? -0.743 -22.376 -13.457 1.00 81.81 538 ARG A C 1
ATOM 4091 O O . ARG A 1 538 ? -0.617 -21.278 -13.984 1.00 81.81 538 ARG A O 1
ATOM 4098 N N . ALA A 1 539 ? 0.147 -23.350 -13.624 1.00 87.69 539 ALA A N 1
ATOM 4099 C CA . ALA A 1 539 ? 1.362 -23.181 -14.410 1.00 87.69 539 ALA A CA 1
ATOM 4100 C C . ALA A 1 539 ? 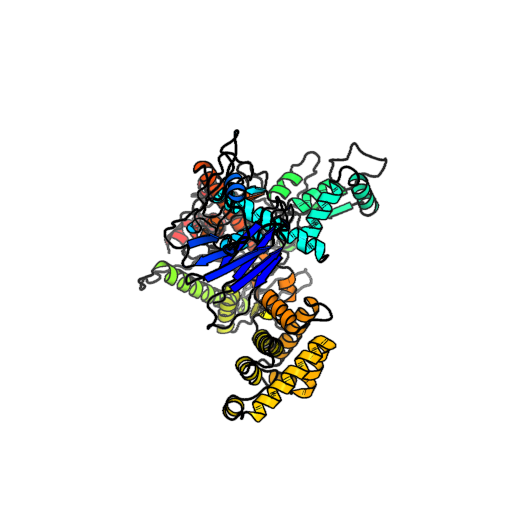1.054 -22.826 -15.875 1.00 87.69 539 ALA A C 1
ATOM 4102 O O . ALA A 1 539 ? 1.746 -21.995 -16.459 1.00 87.69 539 ALA A O 1
ATOM 4103 N N . MET A 1 540 ? 0.004 -23.411 -16.460 1.00 91.12 540 MET A N 1
ATOM 4104 C CA . MET A 1 540 ? -0.430 -23.084 -17.819 1.00 91.12 540 MET A CA 1
ATOM 4105 C C . MET A 1 540 ? -1.031 -21.674 -17.901 1.00 91.12 540 MET A C 1
ATOM 4107 O O . MET A 1 540 ? -0.730 -20.933 -18.836 1.00 91.12 540 MET A O 1
ATOM 4111 N N . THR A 1 541 ? -1.817 -21.277 -16.896 1.00 87.38 541 THR A N 1
ATOM 4112 C CA . THR A 1 541 ? -2.342 -19.907 -16.787 1.00 87.38 541 THR A CA 1
ATOM 4113 C C . THR A 1 541 ? -1.207 -18.885 -16.674 1.00 87.38 541 THR A C 1
ATOM 4115 O O . THR A 1 541 ? -1.221 -17.882 -17.383 1.00 87.38 541 THR A O 1
ATOM 4118 N N . ASP A 1 542 ? -0.188 -19.168 -15.858 1.00 89.50 542 ASP A N 1
ATOM 4119 C CA . ASP A 1 542 ? 0.989 -18.307 -15.696 1.00 89.50 542 ASP A CA 1
ATOM 4120 C C . ASP A 1 542 ? 1.802 -18.204 -17.007 1.00 89.50 542 ASP A C 1
ATOM 4122 O O . ASP A 1 542 ? 2.277 -17.122 -17.354 1.00 89.50 542 ASP A O 1
ATOM 4126 N N . VAL A 1 543 ? 1.942 -19.296 -17.778 1.00 92.44 543 VAL A N 1
ATOM 4127 C CA . VAL A 1 543 ? 2.604 -19.275 -19.103 1.00 92.44 543 VAL A CA 1
ATOM 4128 C C . VAL A 1 543 ? 1.908 -18.304 -20.051 1.00 92.44 543 VAL A C 1
ATOM 4130 O O . VAL A 1 543 ? 2.588 -17.516 -20.714 1.00 92.44 543 VAL A O 1
ATOM 4133 N N . ASP A 1 544 ? 0.581 -18.357 -20.105 1.00 91.38 544 ASP A N 1
ATOM 4134 C CA . ASP A 1 544 ? -0.224 -17.521 -20.995 1.00 91.38 544 ASP A CA 1
ATOM 4135 C C . ASP A 1 544 ? -0.215 -16.064 -20.550 1.00 91.38 544 ASP A C 1
ATOM 4137 O O . ASP A 1 544 ? -0.044 -15.161 -21.368 1.00 91.38 544 ASP A O 1
ATOM 4141 N N . HIS A 1 545 ? -0.298 -15.838 -19.243 1.00 87.75 545 HIS A N 1
ATOM 4142 C CA . HIS A 1 545 ? -0.289 -14.508 -18.655 1.00 87.75 545 HIS A CA 1
ATOM 4143 C C . HIS A 1 545 ? 1.046 -13.780 -18.876 1.00 87.75 545 HIS A C 1
ATOM 4145 O O . HIS A 1 545 ? 1.042 -12.624 -19.297 1.00 87.75 545 HIS A O 1
ATOM 4151 N N . VAL A 1 546 ? 2.197 -14.452 -18.722 1.00 91.31 546 VAL A N 1
ATOM 4152 C CA . VAL A 1 546 ? 3.497 -13.852 -19.096 1.00 91.31 546 VAL A CA 1
ATOM 4153 C C . VAL A 1 546 ? 3.522 -13.475 -20.581 1.00 91.31 546 VAL A C 1
ATOM 4155 O O . VAL A 1 546 ? 4.051 -12.426 -20.949 1.00 91.31 546 VAL A O 1
ATOM 4158 N N . ALA A 1 547 ? 2.932 -14.298 -21.448 1.00 91.38 547 ALA A N 1
ATOM 4159 C CA . ALA A 1 547 ? 2.867 -14.015 -22.877 1.00 91.38 547 ALA A CA 1
ATOM 4160 C C . ALA A 1 547 ? 1.997 -12.786 -23.199 1.00 91.38 547 ALA A C 1
ATOM 4162 O O . ALA A 1 547 ? 2.380 -11.972 -24.042 1.00 91.38 547 ALA A O 1
ATOM 4163 N N . GLU A 1 548 ? 0.860 -12.627 -22.517 1.00 88.12 548 GLU A N 1
ATOM 4164 C CA . GLU A 1 548 ? -0.004 -11.444 -22.619 1.00 88.12 548 GLU A CA 1
ATOM 4165 C C . GLU A 1 548 ? 0.739 -10.169 -22.192 1.00 88.12 548 GLU A C 1
ATOM 4167 O O . GLU A 1 548 ? 0.721 -9.180 -22.926 1.00 88.12 548 GLU A O 1
ATOM 4172 N N . LEU A 1 549 ? 1.459 -10.206 -21.063 1.00 87.25 549 LEU A N 1
ATOM 4173 C CA . LEU A 1 549 ? 2.269 -9.077 -20.585 1.00 87.25 549 LEU A CA 1
ATOM 4174 C C . LEU A 1 549 ? 3.337 -8.674 -21.599 1.00 87.25 549 LEU A C 1
ATOM 4176 O O . LEU A 1 549 ? 3.469 -7.501 -21.945 1.00 87.25 549 LEU A O 1
ATOM 4180 N N . LEU A 1 550 ? 4.061 -9.656 -22.136 1.00 88.31 550 LEU A N 1
ATOM 4181 C CA . LEU A 1 550 ? 5.054 -9.418 -23.178 1.00 88.31 550 LEU A CA 1
ATOM 4182 C C . LEU A 1 550 ? 4.427 -8.837 -24.448 1.00 88.31 550 LEU A C 1
ATOM 4184 O O . LEU A 1 550 ? 5.046 -8.005 -25.106 1.00 88.31 550 LEU A O 1
ATOM 4188 N N . GLN A 1 551 ? 3.206 -9.241 -24.796 1.00 86.62 551 GLN A N 1
ATOM 4189 C CA . GLN A 1 551 ? 2.500 -8.716 -25.960 1.00 86.62 551 GLN A CA 1
ATOM 4190 C C . GLN A 1 551 ? 1.990 -7.281 -25.760 1.00 86.62 551 GLN A C 1
ATOM 4192 O O . GLN A 1 551 ? 1.927 -6.531 -26.735 1.00 86.62 551 GLN A O 1
ATOM 4197 N N . LEU A 1 552 ? 1.634 -6.903 -24.530 1.00 82.31 552 LEU A N 1
ATOM 4198 C CA . LEU A 1 552 ? 1.250 -5.535 -24.172 1.00 82.31 552 LEU A CA 1
ATOM 4199 C C . LEU A 1 552 ? 2.462 -4.597 -24.144 1.00 82.31 552 LEU A C 1
ATOM 4201 O O . LEU A 1 552 ? 2.383 -3.483 -24.659 1.00 82.31 552 LEU A O 1
ATOM 4205 N N . ALA A 1 553 ? 3.579 -5.060 -23.580 1.00 78.62 553 ALA A N 1
ATOM 4206 C CA . ALA A 1 553 ? 4.785 -4.256 -23.405 1.00 78.62 553 ALA A CA 1
ATOM 4207 C C . ALA A 1 553 ? 5.632 -4.136 -24.682 1.00 78.62 553 ALA A C 1
ATOM 4209 O O . ALA A 1 553 ? 6.334 -3.141 -24.880 1.00 78.62 553 ALA A O 1
ATOM 4210 N N . ALA A 1 554 ? 5.599 -5.141 -25.562 1.00 77.94 554 ALA A N 1
ATOM 4211 C CA . ALA A 1 554 ? 6.400 -5.141 -26.779 1.00 77.94 554 ALA A CA 1
ATOM 4212 C C . ALA A 1 554 ? 5.659 -4.520 -27.980 1.00 77.94 554 ALA A C 1
ATOM 4214 O O . ALA A 1 554 ? 4.457 -4.721 -28.170 1.00 77.94 554 ALA A O 1
ATOM 4215 N N . PRO A 1 555 ? 6.376 -3.836 -28.892 1.00 69.75 555 PRO A N 1
ATOM 4216 C CA . PRO A 1 555 ? 5.820 -3.444 -30.182 1.00 69.75 555 PRO A CA 1
ATOM 4217 C C . PRO A 1 555 ? 5.335 -4.662 -30.985 1.00 69.75 555 PRO A C 1
ATOM 4219 O O . PRO A 1 555 ? 5.882 -5.758 -30.875 1.00 69.75 555 PRO A O 1
ATOM 4222 N N . ARG A 1 556 ? 4.379 -4.454 -31.905 1.00 66.19 556 ARG A N 1
ATOM 4223 C CA . ARG A 1 556 ? 3.810 -5.527 -32.757 1.00 66.19 556 ARG A CA 1
ATOM 4224 C C . ARG A 1 556 ? 4.848 -6.352 -33.536 1.00 66.19 556 ARG A C 1
ATOM 4226 O O . ARG A 1 556 ? 4.547 -7.474 -33.932 1.00 66.19 556 ARG A O 1
ATOM 4233 N N . ARG A 1 557 ? 6.036 -5.797 -33.800 1.00 70.31 557 ARG A N 1
ATOM 4234 C CA . ARG A 1 557 ? 7.194 -6.516 -34.347 1.00 70.31 557 ARG A CA 1
ATOM 4235 C C . ARG A 1 557 ? 8.390 -6.263 -33.450 1.00 70.31 557 ARG A C 1
ATOM 4237 O O . ARG A 1 557 ? 8.750 -5.110 -33.223 1.00 70.31 557 ARG A O 1
ATOM 4244 N N . VAL A 1 558 ? 9.001 -7.337 -32.975 1.00 81.69 558 VAL A N 1
ATOM 4245 C CA . VAL A 1 558 ? 10.060 -7.281 -31.974 1.00 81.69 558 VAL A CA 1
ATOM 4246 C C . VAL A 1 558 ? 11.083 -8.368 -32.274 1.00 81.69 558 VAL A C 1
ATOM 4248 O O . VAL A 1 558 ? 10.728 -9.483 -32.652 1.00 81.69 558 VAL A O 1
ATOM 4251 N N . SER A 1 559 ? 12.368 -8.036 -32.163 1.00 87.31 559 SER A N 1
ATOM 4252 C CA . SER A 1 559 ? 13.418 -9.048 -32.253 1.00 87.31 559 SER A CA 1
ATOM 4253 C C . SER A 1 559 ? 13.455 -9.872 -30.960 1.00 87.31 559 SER A C 1
ATOM 4255 O O . SER A 1 559 ? 13.116 -9.346 -29.897 1.00 87.31 559 SER A O 1
ATOM 4257 N N . PRO A 1 560 ? 13.930 -11.128 -30.994 1.00 88.44 560 PRO A N 1
ATOM 4258 C CA . PRO A 1 560 ? 14.073 -11.926 -29.778 1.00 88.44 560 PRO A CA 1
ATOM 4259 C C . PRO A 1 560 ? 14.913 -11.246 -28.684 1.00 88.44 560 PRO A C 1
ATOM 4261 O O . PRO A 1 560 ? 14.581 -11.335 -27.508 1.00 88.44 560 PRO A O 1
ATOM 4264 N N . ALA A 1 561 ? 15.966 -10.512 -29.065 1.00 86.38 561 ALA A N 1
ATOM 4265 C CA . ALA A 1 561 ? 16.806 -9.773 -28.122 1.00 86.38 561 ALA A CA 1
ATOM 4266 C C . ALA A 1 561 ? 16.074 -8.591 -27.468 1.00 86.38 561 ALA A C 1
ATOM 4268 O O . ALA A 1 561 ? 16.255 -8.348 -26.280 1.00 86.38 561 ALA A O 1
ATOM 4269 N N . MET A 1 562 ? 15.237 -7.873 -28.226 1.00 82.81 562 MET A N 1
ATOM 4270 C CA . MET A 1 562 ? 14.417 -6.798 -27.669 1.00 82.81 562 MET A CA 1
ATOM 4271 C C . MET A 1 562 ? 13.347 -7.365 -26.736 1.00 82.81 562 MET A C 1
ATOM 4273 O O . MET A 1 562 ? 13.159 -6.833 -25.654 1.00 82.81 562 MET A O 1
ATOM 4277 N N . LEU A 1 563 ? 12.700 -8.475 -27.108 1.00 88.75 563 LEU A N 1
ATOM 4278 C CA . LEU A 1 563 ? 11.684 -9.099 -26.261 1.00 88.75 563 LEU A CA 1
ATOM 4279 C C . LEU A 1 563 ? 12.277 -9.668 -24.965 1.00 88.75 563 LEU A C 1
ATOM 4281 O O . LEU A 1 563 ? 11.645 -9.571 -23.920 1.00 88.75 563 LEU A O 1
ATOM 4285 N N . LEU A 1 564 ? 13.496 -10.218 -25.020 1.00 90.25 564 LEU A N 1
ATOM 4286 C CA . LEU A 1 564 ? 14.249 -10.604 -23.825 1.00 90.25 564 LEU A CA 1
ATOM 4287 C C . LEU A 1 564 ? 14.531 -9.392 -22.931 1.00 90.25 564 LEU A C 1
ATOM 4289 O O . LEU A 1 564 ? 14.282 -9.465 -21.736 1.00 90.25 564 LEU A O 1
ATOM 4293 N N . ALA A 1 565 ? 14.990 -8.275 -23.501 1.00 81.38 565 ALA A N 1
ATOM 4294 C CA . ALA A 1 565 ? 15.220 -7.051 -22.735 1.00 81.38 565 ALA A CA 1
ATOM 4295 C C . ALA A 1 565 ? 13.918 -6.501 -22.124 1.00 81.38 565 ALA A C 1
ATOM 4297 O O . ALA A 1 565 ? 13.921 -6.079 -20.974 1.00 81.38 565 ALA A O 1
ATOM 4298 N N . THR A 1 566 ? 12.797 -6.558 -22.853 1.00 83.88 566 THR A N 1
ATOM 4299 C CA . THR A 1 566 ? 11.467 -6.214 -22.328 1.00 83.88 566 THR A CA 1
ATOM 4300 C C . THR A 1 566 ? 11.073 -7.139 -21.178 1.00 83.88 566 THR A C 1
ATOM 4302 O O . THR A 1 566 ? 10.630 -6.655 -20.145 1.00 83.88 566 THR A O 1
ATOM 4305 N N . PHE A 1 567 ? 11.274 -8.452 -21.317 1.00 88.19 567 PHE A N 1
ATOM 4306 C CA . PHE A 1 567 ? 11.021 -9.412 -20.243 1.00 88.19 567 PHE A CA 1
ATOM 4307 C C . PHE A 1 567 ? 11.872 -9.113 -19.003 1.00 88.19 567 PHE A C 1
ATOM 4309 O O . PHE A 1 567 ? 11.338 -9.054 -17.904 1.00 88.19 567 PHE A O 1
ATOM 4316 N N . GLU A 1 568 ? 13.180 -8.903 -19.168 1.00 83.69 568 GLU A N 1
ATOM 4317 C CA . GLU A 1 568 ? 14.102 -8.589 -18.069 1.00 83.69 568 GLU A CA 1
ATOM 4318 C C . GLU A 1 568 ? 13.759 -7.249 -17.406 1.00 83.69 568 GLU A C 1
ATOM 4320 O O . GLU A 1 568 ? 13.875 -7.121 -16.190 1.00 83.69 568 GLU A O 1
ATOM 4325 N N . GLN A 1 569 ? 13.296 -6.265 -18.181 1.00 77.12 569 GLN A N 1
ATOM 4326 C CA . GLN A 1 569 ? 12.821 -4.988 -17.658 1.00 77.12 569 GLN A CA 1
ATOM 4327 C C . GLN A 1 569 ? 11.545 -5.162 -16.827 1.00 77.12 569 GLN A C 1
ATOM 4329 O O . GLN A 1 569 ? 11.476 -4.629 -15.725 1.00 77.12 569 GLN A O 1
ATOM 4334 N N . LEU A 1 570 ? 10.569 -5.925 -17.327 1.00 76.56 570 LEU A N 1
ATOM 4335 C CA . LEU A 1 570 ? 9.335 -6.231 -16.601 1.00 76.56 570 LEU A CA 1
ATOM 4336 C C . LEU A 1 570 ? 9.622 -7.046 -15.328 1.00 76.56 570 LEU A C 1
ATOM 4338 O O . LEU A 1 570 ? 9.074 -6.764 -14.269 1.00 76.56 570 LEU A O 1
ATOM 4342 N N . ALA A 1 571 ? 10.492 -8.055 -15.416 1.00 75.06 571 ALA A N 1
ATOM 4343 C CA . ALA A 1 571 ? 10.824 -8.942 -14.301 1.00 75.06 571 ALA A CA 1
ATOM 4344 C C . ALA A 1 571 ? 11.756 -8.295 -13.262 1.00 75.06 571 ALA A C 1
ATOM 4346 O O . ALA A 1 571 ? 11.776 -8.727 -12.114 1.00 75.06 571 ALA A O 1
ATOM 4347 N N . GLY A 1 572 ? 12.541 -7.290 -13.662 1.00 60.94 572 GLY A N 1
ATOM 4348 C CA . GLY A 1 572 ? 13.452 -6.540 -12.795 1.00 60.94 572 GLY A CA 1
ATOM 4349 C C . GLY A 1 572 ? 12.850 -5.277 -12.172 1.00 60.94 572 GLY A C 1
ATOM 4350 O O . GLY A 1 572 ? 13.573 -4.543 -11.497 1.00 60.94 572 GLY A O 1
ATOM 4351 N N . GLY A 1 573 ? 11.569 -4.988 -12.424 1.00 57.75 573 GLY A N 1
ATOM 4352 C CA . GLY A 1 573 ? 10.845 -3.883 -11.801 1.00 57.75 573 GLY A CA 1
ATOM 4353 C C . GLY A 1 573 ? 10.479 -4.202 -10.350 1.00 57.75 573 GLY A C 1
ATOM 4354 O O . GLY A 1 573 ? 9.408 -4.736 -10.088 1.00 57.75 573 GLY A O 1
ATOM 4355 N N . ASP A 1 574 ? 11.353 -3.847 -9.407 1.00 43.91 574 ASP A N 1
ATOM 4356 C CA . ASP A 1 574 ? 11.090 -3.876 -7.955 1.00 43.91 574 ASP A CA 1
ATOM 4357 C C . ASP A 1 574 ? 10.231 -2.677 -7.480 1.00 43.91 574 ASP A C 1
ATOM 4359 O O . ASP A 1 574 ? 10.362 -2.220 -6.343 1.00 43.91 574 ASP A O 1
ATOM 4363 N N . ASP A 1 575 ? 9.363 -2.117 -8.327 1.00 46.31 575 ASP A N 1
ATOM 4364 C CA . ASP A 1 575 ? 8.542 -0.974 -7.927 1.00 46.31 575 ASP A CA 1
ATOM 4365 C C . ASP A 1 575 ? 7.234 -1.454 -7.286 1.00 46.31 575 ASP A C 1
ATOM 4367 O O . ASP A 1 575 ? 6.215 -1.674 -7.941 1.00 46.31 575 ASP A O 1
ATOM 4371 N N . GLU A 1 576 ? 7.240 -1.515 -5.947 1.00 39.19 576 GLU A N 1
ATOM 4372 C CA . GLU A 1 576 ? 6.060 -1.650 -5.066 1.00 39.19 576 GLU A CA 1
ATOM 4373 C C . GLU A 1 576 ? 4.980 -0.553 -5.309 1.00 39.19 576 GLU A C 1
ATOM 4375 O O . GLU A 1 576 ? 3.933 -0.524 -4.657 1.00 39.19 576 GLU A O 1
ATOM 4380 N N . GLY A 1 577 ? 5.189 0.348 -6.277 1.00 41.25 577 GLY A N 1
ATOM 4381 C CA . GLY A 1 577 ? 4.303 1.442 -6.661 1.00 41.25 577 GLY A CA 1
ATOM 4382 C C . GLY A 1 577 ? 3.692 1.378 -8.066 1.00 41.25 577 GLY A C 1
ATOM 4383 O O . GLY A 1 577 ? 2.832 2.212 -8.339 1.00 41.25 577 GLY A O 1
ATOM 4384 N N . ASP A 1 578 ? 4.076 0.437 -8.934 1.00 46.22 578 ASP A N 1
ATOM 4385 C CA . ASP A 1 578 ? 3.656 0.468 -10.344 1.00 46.22 578 ASP A CA 1
ATOM 4386 C C . ASP A 1 578 ? 2.198 -0.021 -10.534 1.00 46.22 578 ASP A C 1
ATOM 4388 O O . ASP A 1 578 ? 1.853 -1.113 -10.064 1.00 46.22 578 ASP A O 1
ATOM 4392 N N . PRO A 1 579 ? 1.302 0.726 -11.212 1.00 40.09 579 PRO A N 1
ATOM 4393 C CA . PRO A 1 579 ? 0.029 0.187 -11.699 1.00 40.09 579 PRO A CA 1
ATOM 4394 C C . PRO A 1 579 ? 0.192 -1.034 -12.631 1.00 40.09 579 PRO A C 1
ATOM 4396 O O . PRO A 1 579 ? -0.712 -1.868 -12.685 1.00 40.09 579 PRO A O 1
ATOM 4399 N N . GLU A 1 580 ? 1.338 -1.223 -13.302 1.00 42.72 580 GLU A N 1
ATOM 4400 C CA . GLU A 1 580 ? 1.634 -2.466 -14.040 1.00 42.72 580 GLU A CA 1
ATOM 4401 C C . GLU A 1 580 ? 1.788 -3.688 -13.117 1.00 42.72 580 GLU A C 1
ATOM 4403 O O . GLU A 1 580 ? 1.584 -4.823 -13.557 1.00 42.72 580 GLU A O 1
ATOM 4408 N N . ALA A 1 581 ? 2.039 -3.490 -11.818 1.00 48.97 581 ALA A N 1
ATOM 4409 C CA . ALA A 1 581 ? 2.074 -4.581 -10.849 1.00 48.97 581 ALA A CA 1
ATOM 4410 C C . ALA A 1 581 ? 0.696 -5.242 -10.644 1.00 48.97 581 ALA A C 1
ATOM 4412 O O . ALA A 1 581 ? 0.655 -6.401 -10.239 1.00 48.97 581 ALA A O 1
ATOM 4413 N N . ASP A 1 582 ? -0.422 -4.564 -10.954 1.00 49.03 582 ASP A N 1
ATOM 4414 C CA . ASP A 1 582 ? -1.752 -5.203 -11.010 1.00 49.03 582 ASP A CA 1
ATOM 4415 C C . ASP A 1 582 ? -1.920 -6.066 -12.262 1.00 49.03 582 ASP A C 1
ATOM 4417 O O . ASP A 1 582 ? -2.528 -7.132 -12.199 1.00 49.03 582 ASP A O 1
ATOM 4421 N N . LEU A 1 583 ? -1.354 -5.644 -13.400 1.00 51.34 583 LEU A N 1
ATOM 4422 C CA . LEU A 1 583 ? -1.375 -6.443 -14.627 1.00 51.34 583 LEU A CA 1
ATOM 4423 C C . LEU A 1 583 ? -0.512 -7.693 -14.482 1.00 51.34 583 LEU A C 1
ATOM 4425 O O . LEU A 1 583 ? -0.868 -8.731 -15.032 1.00 51.34 583 LEU A O 1
ATOM 4429 N N . ALA A 1 584 ? 0.603 -7.602 -13.755 1.00 52.69 584 ALA A N 1
ATOM 4430 C CA . ALA A 1 584 ? 1.503 -8.718 -13.495 1.00 52.69 584 ALA A CA 1
ATOM 4431 C C . ALA A 1 584 ? 1.104 -9.572 -12.280 1.00 52.69 584 ALA A C 1
ATOM 4433 O O . ALA A 1 584 ? 1.675 -10.646 -12.086 1.00 52.69 584 ALA A O 1
ATOM 4434 N N . ALA A 1 585 ? 0.127 -9.146 -11.474 1.00 57.88 585 ALA A N 1
ATOM 4435 C CA . ALA A 1 585 ? -0.379 -9.935 -10.355 1.00 57.88 585 ALA A CA 1
ATOM 4436 C C . ALA A 1 585 ? -1.037 -11.220 -10.869 1.00 57.88 585 ALA A C 1
ATOM 4438 O O . ALA A 1 585 ? -1.913 -11.180 -11.736 1.00 57.88 585 ALA A O 1
ATOM 4439 N N . ARG A 1 586 ? -0.635 -12.377 -10.333 1.00 61.47 586 ARG A N 1
ATOM 4440 C CA . ARG A 1 586 ? -1.275 -13.649 -10.690 1.00 61.47 586 ARG A CA 1
ATOM 4441 C C . ARG A 1 586 ? -2.780 -13.592 -10.438 1.00 61.47 586 ARG A C 1
ATOM 4443 O O . ARG A 1 586 ? -3.247 -13.040 -9.443 1.00 61.47 586 ARG A O 1
ATOM 4450 N N . ARG A 1 587 ? -3.541 -14.216 -11.337 1.00 60.44 587 ARG A N 1
ATOM 4451 C CA . ARG A 1 587 ? -5.000 -14.304 -11.229 1.00 60.44 587 ARG A CA 1
ATOM 4452 C C . ARG A 1 587 ? -5.372 -15.124 -9.991 1.00 60.44 587 ARG A C 1
ATOM 4454 O O . ARG A 1 587 ? -4.925 -16.260 -9.842 1.00 60.44 587 ARG A O 1
ATOM 4461 N N . VAL A 1 588 ? -6.186 -14.543 -9.115 1.00 55.38 588 VAL A N 1
ATOM 4462 C CA . VAL A 1 588 ? -6.775 -15.251 -7.973 1.00 55.38 588 VAL A CA 1
ATOM 4463 C C . VAL A 1 588 ? -7.844 -16.202 -8.511 1.00 55.38 588 VAL A C 1
ATOM 4465 O O . VAL A 1 588 ? -8.707 -15.792 -9.288 1.00 55.38 588 VAL A O 1
ATOM 4468 N N . GLU A 1 589 ? -7.784 -17.477 -8.123 1.00 52.09 589 GLU A N 1
ATOM 4469 C CA . GLU A 1 589 ? -8.856 -18.440 -8.388 1.00 52.09 589 GLU A CA 1
ATOM 4470 C C . GLU A 1 589 ? -10.111 -17.974 -7.635 1.00 52.09 589 GLU A C 1
ATOM 4472 O O . GLU A 1 589 ? -10.201 -18.076 -6.415 1.00 52.09 589 GLU A O 1
ATOM 4477 N N . SER A 1 590 ? -11.074 -17.417 -8.371 1.00 43.06 590 SER A N 1
ATOM 4478 C CA . SER A 1 590 ? -12.255 -16.697 -7.873 1.00 43.06 590 SER A CA 1
ATOM 4479 C C . SER A 1 590 ? -13.238 -17.517 -7.020 1.00 43.06 590 SER A C 1
ATOM 4481 O O . SER A 1 590 ? -14.267 -16.988 -6.615 1.00 43.06 590 SER A O 1
ATOM 4483 N N . GLU A 1 591 ? -12.962 -18.795 -6.754 1.00 48.03 591 GLU A N 1
ATOM 4484 C CA . GLU A 1 591 ? -13.887 -19.716 -6.077 1.00 48.03 591 GLU A CA 1
ATOM 4485 C C . GLU A 1 591 ? -13.393 -20.231 -4.711 1.00 48.03 591 GLU A C 1
ATOM 4487 O O . GLU A 1 591 ? -14.141 -20.922 -4.017 1.00 48.03 591 GLU A O 1
ATOM 4492 N N . SER A 1 592 ? -12.174 -19.896 -4.264 1.00 56.72 592 SER A N 1
ATOM 4493 C CA . SER A 1 592 ? -11.696 -20.343 -2.948 1.00 56.72 592 SER A CA 1
ATOM 4494 C C . SER A 1 592 ? -12.180 -19.415 -1.826 1.00 56.72 592 SER A C 1
ATOM 4496 O O . SER A 1 592 ? -11.691 -18.292 -1.705 1.00 56.72 592 SER A O 1
ATOM 4498 N N . ARG A 1 593 ? -13.096 -19.888 -0.966 1.00 82.56 593 ARG A N 1
ATOM 4499 C CA . ARG A 1 593 ? -13.405 -19.235 0.323 1.00 82.56 593 ARG A CA 1
ATOM 4500 C C . ARG A 1 593 ? -12.174 -19.308 1.226 1.00 82.56 593 ARG A C 1
ATOM 4502 O O . ARG A 1 593 ? -11.898 -20.358 1.806 1.00 82.56 593 ARG A O 1
ATOM 4509 N N . ALA A 1 594 ? -11.409 -18.225 1.287 1.00 89.62 594 ALA A N 1
ATOM 4510 C CA . ALA A 1 594 ? -10.104 -18.186 1.933 1.00 89.62 594 ALA A CA 1
ATOM 4511 C C . ALA A 1 594 ? -9.845 -16.827 2.592 1.00 89.62 594 ALA A C 1
ATOM 4513 O O . ALA A 1 594 ? -10.305 -15.797 2.096 1.00 89.62 594 ALA A O 1
ATOM 4514 N N . VAL A 1 595 ? -9.052 -16.851 3.664 1.00 94.75 595 VAL A N 1
ATOM 4515 C CA . VAL A 1 595 ? -8.543 -15.660 4.355 1.00 94.75 595 VAL A CA 1
ATOM 4516 C C . VAL A 1 595 ? -7.737 -14.807 3.384 1.00 94.75 595 VAL A C 1
ATOM 4518 O O . VAL A 1 595 ? -6.852 -15.316 2.691 1.00 94.75 595 VAL A O 1
ATOM 4521 N N . GLN A 1 596 ? -8.033 -13.510 3.343 1.00 92.75 596 GLN A N 1
ATOM 4522 C CA . GLN A 1 596 ? -7.410 -12.571 2.413 1.00 92.75 596 GLN A CA 1
ATOM 4523 C C . GLN A 1 596 ? -6.182 -11.916 3.050 1.00 92.75 596 GLN A C 1
ATOM 4525 O O . GLN A 1 596 ? -6.301 -11.083 3.944 1.00 92.75 596 GLN A O 1
ATOM 4530 N N . ILE A 1 597 ? -4.987 -12.263 2.582 1.00 92.94 597 ILE A N 1
ATOM 4531 C CA . ILE A 1 597 ? -3.728 -11.672 3.043 1.00 92.94 597 ILE A CA 1
ATOM 4532 C C . ILE A 1 597 ? -3.349 -10.522 2.113 1.00 92.94 597 ILE A C 1
ATOM 4534 O O . ILE A 1 597 ? -3.219 -10.703 0.900 1.00 92.94 597 ILE A O 1
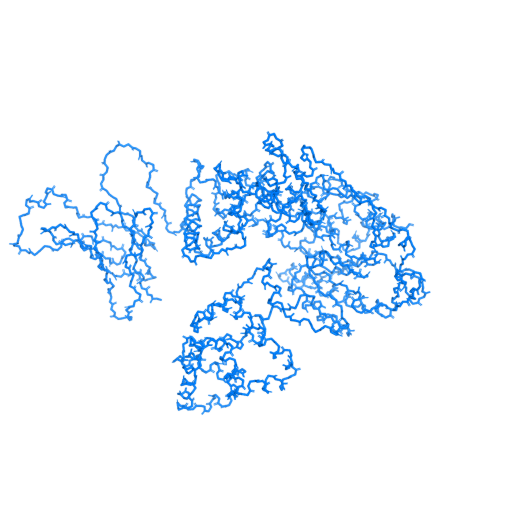ATOM 4538 N N . MET A 1 598 ? -3.143 -9.329 2.664 1.00 90.38 598 MET A N 1
ATOM 4539 C CA . MET A 1 598 ? -2.768 -8.151 1.883 1.00 90.38 598 MET A CA 1
ATOM 4540 C C . MET A 1 598 ? -1.988 -7.137 2.708 1.00 90.38 598 MET A C 1
ATOM 4542 O O . MET A 1 598 ? -1.944 -7.217 3.930 1.00 90.38 598 MET A O 1
ATOM 4546 N N . THR A 1 599 ? -1.364 -6.166 2.050 1.00 90.69 599 THR A N 1
ATOM 4547 C CA . THR A 1 599 ? -0.765 -5.034 2.762 1.00 90.69 599 THR A CA 1
ATOM 4548 C C . THR A 1 599 ? -1.830 -4.002 3.120 1.00 90.69 599 THR A C 1
ATOM 4550 O O . THR A 1 599 ? -2.852 -3.889 2.441 1.00 90.69 599 THR A O 1
ATOM 4553 N N . THR A 1 600 ? -1.580 -3.186 4.145 1.00 89.75 600 THR A N 1
ATOM 4554 C CA . THR A 1 600 ? -2.496 -2.094 4.526 1.00 89.75 600 THR A CA 1
ATOM 4555 C C . THR A 1 600 ? -2.779 -1.124 3.372 1.00 89.75 600 THR A C 1
ATOM 4557 O O . THR A 1 600 ? -3.891 -0.618 3.256 1.00 89.75 600 THR A O 1
ATOM 4560 N N . HIS A 1 601 ? -1.801 -0.902 2.487 1.00 87.00 601 HIS A N 1
ATOM 4561 C CA . HIS A 1 601 ? -1.970 -0.073 1.291 1.00 87.00 601 HIS A CA 1
ATOM 4562 C C . HIS A 1 601 ? -3.023 -0.650 0.340 1.00 87.00 601 HIS A C 1
ATOM 4564 O O . HIS A 1 601 ? -3.913 0.075 -0.092 1.00 87.00 601 HIS A O 1
ATOM 4570 N N . VAL A 1 602 ? -2.968 -1.961 0.078 1.00 85.75 602 VAL A N 1
ATOM 4571 C CA . VAL A 1 602 ? -3.953 -2.660 -0.766 1.00 85.75 602 VAL A CA 1
ATOM 4572 C C . VAL A 1 602 ? -5.333 -2.690 -0.107 1.00 85.75 602 VAL A C 1
ATOM 4574 O O . VAL A 1 602 ? -6.342 -2.595 -0.795 1.00 85.75 602 VAL A O 1
ATOM 4577 N N . ALA A 1 603 ? -5.392 -2.775 1.223 1.00 89.12 603 ALA A N 1
ATOM 4578 C CA . ALA A 1 603 ? -6.654 -2.767 1.954 1.00 89.12 603 ALA A CA 1
ATOM 4579 C C . ALA A 1 603 ? -7.359 -1.399 1.970 1.00 89.12 603 ALA A C 1
ATOM 4581 O O . ALA A 1 603 ? -8.533 -1.325 2.345 1.00 89.12 603 ALA A O 1
ATOM 4582 N N . LYS A 1 604 ? -6.680 -0.303 1.601 1.00 87.88 604 LYS A N 1
ATOM 4583 C CA . LYS A 1 604 ? -7.305 1.024 1.562 1.00 87.88 604 LYS A CA 1
ATOM 4584 C C . LYS A 1 604 ? -8.484 1.017 0.581 1.00 87.88 604 LYS A C 1
ATOM 4586 O O . LYS A 1 604 ? -8.380 0.523 -0.533 1.00 87.88 604 LYS A O 1
ATOM 4591 N N . GLY A 1 605 ? -9.622 1.544 1.027 1.00 85.25 605 GLY A N 1
ATOM 4592 C CA . GLY A 1 605 ? -10.882 1.524 0.272 1.00 85.25 605 GLY A CA 1
ATOM 4593 C C . GLY A 1 605 ? -11.686 0.223 0.403 1.00 85.25 605 GLY A C 1
ATOM 4594 O O . GLY A 1 605 ? -12.884 0.236 0.137 1.00 85.25 605 GLY A O 1
ATOM 4595 N N . LEU A 1 606 ? -11.081 -0.867 0.889 1.00 91.25 606 LEU A N 1
ATOM 4596 C CA . LEU A 1 606 ? -11.776 -2.119 1.197 1.00 91.25 606 LEU A CA 1
ATOM 4597 C C . LEU A 1 606 ? -12.332 -2.113 2.628 1.00 91.25 606 LEU A C 1
ATOM 4599 O O . LEU A 1 606 ? -11.951 -1.282 3.464 1.00 91.25 606 LEU A O 1
ATOM 4603 N N . GLU A 1 607 ? -13.236 -3.049 2.902 1.00 93.44 607 GLU A N 1
ATOM 4604 C CA . GLU A 1 607 ? -13.809 -3.305 4.222 1.00 93.44 607 GLU A CA 1
ATOM 4605 C C . GLU A 1 607 ? -13.971 -4.808 4.458 1.00 93.44 607 GLU A C 1
ATOM 4607 O O . GLU A 1 607 ? -14.250 -5.557 3.521 1.00 93.44 607 GLU A O 1
ATOM 4612 N N . PHE A 1 608 ? -13.791 -5.232 5.709 1.00 95.62 608 PHE A N 1
ATOM 4613 C CA . PHE A 1 608 ? -13.866 -6.634 6.120 1.00 95.62 608 PHE A CA 1
ATOM 4614 C C . PHE A 1 608 ? -14.637 -6.761 7.430 1.00 95.62 608 PHE A C 1
ATOM 4616 O O . PHE A 1 608 ? -14.645 -5.841 8.254 1.00 95.62 608 PHE A O 1
ATOM 4623 N N . GLU A 1 609 ? -15.278 -7.908 7.641 1.00 96.06 609 GLU A N 1
ATOM 4624 C CA . GLU A 1 609 ? -16.002 -8.159 8.888 1.00 96.06 609 GLU A CA 1
ATOM 4625 C C . GLU A 1 609 ? -15.005 -8.267 10.059 1.00 96.06 609 GLU A C 1
ATOM 4627 O O . GLU A 1 609 ? -15.218 -7.666 11.120 1.00 96.06 609 GLU A O 1
ATOM 4632 N N . VAL A 1 610 ? -13.872 -8.943 9.817 1.00 97.88 610 VAL A N 1
ATOM 4633 C CA . VAL A 1 610 ? -12.762 -9.122 10.761 1.00 97.88 610 VAL A CA 1
ATOM 4634 C C . VAL A 1 610 ? -11.424 -8.743 10.124 1.00 97.88 610 VAL A C 1
ATOM 4636 O O . VAL A 1 610 ? -11.129 -9.129 8.992 1.00 97.88 610 VAL A O 1
ATOM 4639 N N . VAL A 1 611 ? -10.580 -8.031 10.874 1.00 98.19 611 VAL A N 1
ATOM 4640 C CA . VAL A 1 611 ? -9.222 -7.669 10.445 1.00 98.19 611 VAL A CA 1
ATOM 4641 C C . VAL A 1 611 ? -8.187 -8.120 11.474 1.00 98.19 611 VAL A C 1
ATOM 4643 O O . VAL A 1 611 ? -8.296 -7.835 12.663 1.00 98.19 611 VAL A O 1
ATOM 4646 N N . CYS A 1 612 ? -7.140 -8.802 11.027 1.00 98.38 612 CYS A N 1
ATOM 4647 C CA . CYS A 1 612 ? -6.014 -9.194 11.868 1.00 98.38 612 CYS A CA 1
ATOM 4648 C C . CYS A 1 612 ? -4.732 -8.508 11.391 1.00 98.38 612 CYS A C 1
ATOM 4650 O O . CYS A 1 612 ? -4.366 -8.597 10.222 1.00 98.38 612 CYS A O 1
ATOM 4652 N N . CYS A 1 613 ? -4.021 -7.853 12.303 1.00 97.00 613 CYS A N 1
ATOM 4653 C CA . CYS A 1 613 ? -2.848 -7.038 12.008 1.00 97.00 613 CYS A CA 1
ATOM 4654 C C . CYS A 1 613 ? -1.614 -7.565 12.767 1.00 97.00 613 CYS A C 1
ATOM 4656 O O . CYS A 1 613 ? -1.254 -7.000 13.806 1.00 97.00 613 CYS A O 1
ATOM 4658 N N . PRO A 1 614 ? -0.952 -8.637 12.286 1.00 94.69 614 PRO A N 1
ATOM 4659 C CA . PRO A 1 614 ? 0.224 -9.205 12.952 1.00 94.69 614 PRO A CA 1
ATOM 4660 C C . PRO A 1 614 ? 1.452 -8.285 12.922 1.00 94.69 614 PRO A C 1
ATOM 4662 O O . PRO A 1 614 ? 2.344 -8.422 13.751 1.00 94.69 614 PRO A O 1
ATOM 4665 N N . SER A 1 615 ? 1.509 -7.349 11.973 1.00 89.06 615 SER A N 1
ATOM 4666 C CA . SER A 1 615 ? 2.758 -6.669 11.610 1.00 89.06 615 SER A CA 1
ATOM 4667 C C . SER A 1 615 ? 2.843 -5.209 12.043 1.00 89.06 615 SER A C 1
ATOM 4669 O O . SER A 1 615 ? 3.822 -4.541 11.723 1.00 89.06 615 SER A O 1
ATOM 4671 N N . LEU A 1 616 ? 1.846 -4.673 12.751 1.00 89.25 616 LEU A N 1
ATOM 4672 C CA . LEU A 1 616 ? 1.839 -3.256 13.149 1.00 89.25 616 LEU A CA 1
ATOM 4673 C C . LEU A 1 616 ? 2.936 -2.907 14.174 1.00 89.25 616 LEU A C 1
ATOM 4675 O O . LEU A 1 616 ? 3.284 -1.735 14.317 1.00 89.25 616 LEU A O 1
ATOM 4679 N N . SER A 1 617 ? 3.507 -3.909 14.853 1.00 83.31 617 SER A N 1
ATOM 4680 C CA . SER A 1 617 ? 4.701 -3.775 15.697 1.00 83.31 617 SER A CA 1
ATOM 4681 C C . SER A 1 617 ? 6.020 -3.949 14.940 1.00 83.31 617 SER A C 1
ATOM 4683 O O . SER A 1 617 ? 7.083 -3.680 15.500 1.00 83.31 617 SER A O 1
ATOM 4685 N N . HIS A 1 618 ? 5.988 -4.376 13.675 1.00 77.44 618 HIS A N 1
ATOM 4686 C CA . HIS A 1 618 ? 7.181 -4.453 12.842 1.00 77.44 618 HIS A CA 1
ATOM 4687 C C . HIS A 1 618 ? 7.480 -3.060 12.302 1.00 77.44 618 HIS A C 1
ATOM 4689 O O . HIS A 1 618 ? 6.779 -2.542 11.434 1.00 77.44 618 HIS A O 1
ATOM 4695 N N . ALA A 1 619 ? 8.541 -2.431 12.802 1.00 64.06 619 ALA A N 1
ATOM 4696 C CA . ALA A 1 619 ? 9.027 -1.233 12.147 1.00 64.06 619 ALA A CA 1
ATOM 4697 C C . ALA A 1 619 ? 9.561 -1.603 10.765 1.00 64.06 619 ALA A C 1
ATOM 4699 O O . ALA A 1 619 ? 10.528 -2.360 10.641 1.00 64.06 619 ALA A O 1
ATOM 4700 N N . THR A 1 620 ? 9.016 -0.974 9.725 1.00 55.31 620 THR A N 1
ATOM 4701 C CA . THR A 1 620 ? 9.819 -0.705 8.535 1.00 55.31 620 THR A CA 1
ATOM 4702 C C . THR A 1 620 ? 11.064 0.017 9.043 1.00 55.31 620 THR A C 1
ATOM 4704 O O . THR A 1 620 ? 10.911 1.006 9.767 1.00 55.31 620 THR A O 1
ATOM 4707 N N . PRO A 1 621 ? 12.290 -0.469 8.777 1.00 47.19 621 PRO A N 1
ATOM 4708 C CA . PRO A 1 621 ? 13.477 0.099 9.389 1.00 47.19 621 PRO A CA 1
ATOM 4709 C C . PRO A 1 621 ? 13.475 1.609 9.175 1.00 47.19 621 PRO A C 1
ATOM 4711 O O . PRO A 1 621 ? 13.587 2.060 8.039 1.00 47.19 621 PRO A O 1
ATOM 4714 N N . VAL A 1 622 ? 13.393 2.395 10.253 1.00 43.00 622 VAL A N 1
ATOM 4715 C CA . VAL A 1 622 ? 13.527 3.865 10.204 1.00 43.00 622 VAL A CA 1
ATOM 4716 C C . VAL A 1 622 ? 14.834 4.249 9.492 1.00 43.00 622 VAL A C 1
ATOM 4718 O O . VAL A 1 622 ? 14.946 5.309 8.894 1.00 43.00 622 VAL A O 1
ATOM 4721 N N . LYS A 1 623 ? 15.806 3.324 9.434 1.00 40.12 623 LYS A N 1
ATOM 4722 C CA . LYS A 1 623 ? 16.987 3.377 8.558 1.00 40.12 623 LYS A CA 1
ATOM 4723 C C . LYS A 1 623 ? 16.695 3.681 7.081 1.00 40.12 623 LYS A C 1
ATOM 4725 O O . LYS A 1 623 ? 17.565 4.272 6.460 1.00 40.12 623 LYS A O 1
ATOM 4730 N N . LYS A 1 624 ? 15.539 3.311 6.514 1.00 42.62 624 LYS A N 1
ATOM 4731 C CA . LYS A 1 624 ? 15.127 3.744 5.166 1.00 42.62 624 LYS A CA 1
ATOM 4732 C C . LYS A 1 624 ? 14.683 5.213 5.158 1.00 42.62 624 LYS A C 1
ATOM 4734 O O . LYS A 1 624 ? 15.093 5.918 4.252 1.00 42.62 624 LYS A O 1
ATOM 4739 N N . ALA A 1 625 ? 13.974 5.695 6.184 1.00 40.19 625 ALA A N 1
ATOM 4740 C CA . ALA A 1 625 ? 13.613 7.114 6.328 1.00 40.19 625 ALA A CA 1
ATOM 4741 C C . ALA A 1 625 ? 14.845 8.021 6.544 1.00 40.19 625 ALA A C 1
ATOM 4743 O O . ALA A 1 625 ? 14.921 9.108 5.986 1.00 40.19 625 ALA A O 1
ATOM 4744 N N . PHE A 1 626 ? 15.880 7.540 7.250 1.00 39.25 626 PHE A N 1
ATOM 4745 C CA . PHE A 1 626 ? 17.188 8.220 7.337 1.00 39.25 626 PHE A CA 1
ATOM 4746 C C . PHE A 1 626 ? 17.897 8.372 5.980 1.00 39.25 626 PHE A C 1
ATOM 4748 O O . PHE A 1 626 ? 18.818 9.181 5.850 1.00 39.25 626 PHE A O 1
ATOM 4755 N N . VAL A 1 627 ? 17.505 7.566 4.993 1.00 47.59 627 VAL A N 1
ATOM 4756 C CA . VAL A 1 627 ? 18.107 7.492 3.660 1.00 47.59 627 VAL A CA 1
ATOM 4757 C C . VAL A 1 627 ? 17.128 7.984 2.596 1.00 47.59 627 VAL A C 1
ATOM 4759 O O . VAL A 1 627 ? 17.527 8.012 1.440 1.00 47.59 627 VAL A O 1
ATOM 4762 N N . ASP A 1 628 ? 15.902 8.401 2.952 1.00 56.41 628 ASP A N 1
ATOM 4763 C CA . ASP A 1 628 ? 14.952 8.904 1.963 1.00 56.41 628 ASP A CA 1
ATOM 4764 C C . ASP A 1 628 ? 15.501 10.224 1.404 1.00 56.41 628 ASP A C 1
ATOM 4766 O O . ASP A 1 628 ? 15.693 11.205 2.145 1.00 56.41 628 ASP A O 1
ATOM 4770 N N . PRO A 1 629 ? 15.873 10.231 0.117 1.00 59.31 629 PRO A N 1
ATOM 4771 C CA . PRO A 1 629 ? 16.365 11.431 -0.521 1.00 59.31 629 PRO A CA 1
ATOM 4772 C C . PRO A 1 629 ? 15.225 12.417 -0.787 1.00 59.31 629 PRO A C 1
ATOM 4774 O O . PRO A 1 629 ? 15.514 13.571 -1.078 1.00 59.31 629 PRO A O 1
ATOM 4777 N N . VAL A 1 630 ? 13.952 12.022 -0.672 1.00 66.00 630 VAL A N 1
ATOM 4778 C CA . VAL A 1 630 ? 12.826 12.939 -0.844 1.00 66.00 630 VAL A CA 1
ATOM 4779 C C . VAL A 1 630 ? 12.340 13.447 0.506 1.00 66.00 630 VAL A C 1
ATOM 4781 O O . VAL A 1 630 ? 12.020 12.666 1.394 1.00 66.00 630 VAL A O 1
ATOM 4784 N N . ARG A 1 631 ? 12.316 14.767 0.678 1.00 71.00 631 ARG A N 1
ATOM 4785 C CA . ARG A 1 631 ? 11.962 15.435 1.938 1.00 71.00 631 ARG A CA 1
ATOM 4786 C C . ARG A 1 631 ? 11.111 16.660 1.653 1.00 71.00 631 ARG A C 1
ATOM 4788 O O . ARG A 1 631 ? 10.917 17.012 0.492 1.00 71.00 631 ARG A O 1
ATOM 4795 N N . TRP A 1 632 ? 10.665 17.343 2.691 1.00 67.12 632 TRP A N 1
ATOM 4796 C CA . TRP A 1 632 ? 10.191 18.714 2.576 1.00 67.12 632 TRP A CA 1
ATOM 4797 C C . TRP A 1 632 ? 11.304 19.703 2.911 1.00 67.12 632 TRP A C 1
ATOM 4799 O O . TRP A 1 632 ? 12.243 19.395 3.650 1.00 67.12 632 TRP A O 1
ATOM 4809 N N . ASP A 1 633 ? 11.229 20.880 2.300 1.00 66.38 633 ASP A N 1
ATOM 4810 C CA . ASP A 1 633 ? 12.000 22.038 2.743 1.00 66.38 633 ASP A CA 1
ATOM 4811 C C . ASP A 1 633 ? 11.634 22.359 4.210 1.00 66.38 633 ASP A C 1
ATOM 4813 O O . ASP A 1 633 ? 10.465 22.176 4.567 1.00 66.38 633 ASP A O 1
ATOM 4817 N N . PRO A 1 634 ? 12.569 22.823 5.061 1.00 60.59 634 PRO A N 1
ATOM 4818 C CA . PRO A 1 634 ? 12.306 23.311 6.417 1.00 60.59 634 PRO A CA 1
ATOM 4819 C C . PRO A 1 634 ? 11.035 24.148 6.620 1.00 60.59 634 PRO A C 1
ATOM 4821 O O . PRO A 1 634 ? 10.406 24.042 7.670 1.00 60.59 634 PRO A O 1
ATOM 4824 N N . ASP A 1 635 ? 10.627 24.938 5.624 1.00 61.09 635 ASP A N 1
ATOM 4825 C CA . ASP A 1 635 ? 9.412 25.763 5.691 1.00 61.09 635 ASP A CA 1
ATOM 4826 C C . ASP A 1 635 ? 8.116 24.987 5.356 1.00 61.09 635 ASP A C 1
ATOM 4828 O O . ASP A 1 635 ? 7.019 25.532 5.425 1.00 61.09 635 ASP A O 1
ATOM 4832 N N . GLY A 1 636 ? 8.213 23.711 4.971 1.00 59.00 636 GLY A N 1
ATOM 4833 C CA . GLY A 1 636 ? 7.080 22.803 4.752 1.00 59.00 636 GLY A CA 1
ATOM 4834 C C . GLY A 1 636 ? 6.285 23.039 3.464 1.00 59.00 636 GLY A C 1
ATOM 4835 O O . GLY A 1 636 ? 5.233 22.437 3.281 1.00 59.00 636 GLY A O 1
ATOM 4836 N N . HIS A 1 637 ? 6.763 23.898 2.558 1.00 61.38 637 HIS A N 1
ATOM 4837 C CA . HIS A 1 637 ? 5.986 24.326 1.385 1.00 61.38 637 HIS A CA 1
ATOM 4838 C C . HIS A 1 637 ? 6.363 23.643 0.070 1.00 61.38 637 HIS A C 1
ATOM 4840 O O . HIS A 1 637 ? 5.656 23.803 -0.929 1.00 61.38 637 HIS A O 1
ATOM 4846 N N . ARG A 1 638 ? 7.494 22.927 0.013 1.00 70.50 638 ARG A N 1
ATOM 4847 C CA . ARG A 1 638 ? 7.957 22.265 -1.214 1.00 70.50 638 ARG A CA 1
ATOM 4848 C C . ARG A 1 638 ? 8.638 20.940 -0.929 1.00 70.50 638 ARG A C 1
ATOM 4850 O O . ARG A 1 638 ? 9.470 20.837 -0.031 1.00 70.50 638 ARG A O 1
ATOM 4857 N N . ARG A 1 639 ? 8.343 19.960 -1.781 1.00 76.38 639 ARG A N 1
ATOM 4858 C CA . ARG A 1 639 ? 9.056 18.687 -1.836 1.00 76.38 639 ARG A CA 1
ATOM 4859 C C . ARG A 1 639 ? 10.440 18.909 -2.445 1.00 76.38 639 ARG A C 1
ATOM 4861 O O . ARG A 1 639 ? 10.560 19.493 -3.523 1.00 76.38 639 ARG A O 1
ATOM 4868 N N . ILE A 1 640 ? 11.468 18.428 -1.765 1.00 78.81 640 ILE A N 1
ATOM 4869 C CA . ILE A 1 640 ? 12.869 18.475 -2.168 1.00 78.81 640 ILE A CA 1
ATOM 4870 C C . ILE A 1 640 ? 13.409 17.065 -2.401 1.00 78.81 640 ILE A C 1
ATOM 4872 O O . ILE A 1 640 ? 12.990 16.117 -1.745 1.00 78.81 640 ILE A O 1
ATOM 4876 N N . VAL A 1 641 ? 14.352 16.922 -3.325 1.00 81.31 641 VAL A N 1
ATOM 4877 C CA . VAL A 1 641 ? 15.005 15.652 -3.658 1.00 81.31 641 VAL A CA 1
ATOM 4878 C C . VAL A 1 641 ? 16.516 15.825 -3.547 1.00 81.31 641 VAL A C 1
ATOM 4880 O O . VAL A 1 641 ? 17.132 16.494 -4.372 1.00 81.31 641 VAL A O 1
ATOM 4883 N N . ASP A 1 642 ? 17.121 15.221 -2.530 1.00 80.38 642 ASP A N 1
ATOM 4884 C CA . ASP A 1 642 ? 18.562 15.216 -2.308 1.00 80.38 642 ASP A CA 1
ATOM 4885 C C . ASP A 1 642 ? 19.264 14.278 -3.294 1.00 80.38 642 ASP A C 1
ATOM 4887 O O . ASP A 1 642 ? 19.300 13.053 -3.141 1.00 80.38 642 ASP A O 1
ATOM 4891 N N . VAL A 1 643 ? 19.857 14.882 -4.321 1.00 79.38 643 VAL A N 1
ATOM 4892 C CA . VAL A 1 643 ? 20.646 14.177 -5.336 1.00 79.38 643 VAL A CA 1
ATOM 4893 C C . VAL A 1 643 ? 22.137 14.134 -5.000 1.00 79.38 643 VAL A C 1
ATOM 4895 O O . VAL A 1 643 ? 22.888 13.415 -5.667 1.00 79.38 643 VAL A O 1
ATOM 4898 N N . ALA A 1 644 ? 22.578 14.849 -3.956 1.00 73.19 644 ALA A N 1
ATOM 4899 C CA . ALA A 1 644 ? 23.946 14.781 -3.441 1.00 73.19 644 ALA A CA 1
ATOM 4900 C C . ALA A 1 644 ? 24.174 13.505 -2.616 1.00 73.19 644 ALA A C 1
ATOM 4902 O O . ALA A 1 644 ? 25.261 12.920 -2.681 1.00 73.19 644 ALA A O 1
ATOM 4903 N N . GLY A 1 645 ? 23.142 13.016 -1.925 1.00 70.62 645 GLY A N 1
ATOM 4904 C CA . GLY A 1 645 ? 23.129 11.727 -1.237 1.00 70.62 645 GLY A CA 1
ATOM 4905 C C . GLY A 1 645 ? 24.144 11.645 -0.095 1.00 70.62 645 GLY A C 1
ATOM 4906 O O . GLY A 1 645 ? 23.980 12.259 0.952 1.00 70.62 645 GLY A O 1
ATOM 4907 N N . ASP A 1 646 ? 25.193 10.840 -0.268 1.00 65.50 646 ASP A N 1
ATOM 4908 C CA . ASP A 1 646 ? 26.240 10.636 0.740 1.00 65.50 646 ASP A CA 1
ATOM 4909 C C . ASP A 1 646 ? 27.373 11.671 0.700 1.00 65.50 646 ASP A C 1
ATOM 4911 O O . ASP A 1 646 ? 28.300 11.592 1.505 1.00 65.50 646 ASP A O 1
ATOM 4915 N N . VAL A 1 647 ? 27.316 12.628 -0.226 1.00 65.50 647 VAL A N 1
ATOM 4916 C CA . VAL A 1 647 ? 28.317 13.692 -0.321 1.00 65.50 647 VAL A CA 1
ATOM 4917 C C . VAL A 1 647 ? 28.095 14.718 0.794 1.00 65.50 647 VAL A C 1
ATOM 4919 O O . VAL A 1 647 ? 26.962 15.093 1.095 1.00 65.50 647 VAL A O 1
ATOM 4922 N N . THR A 1 648 ? 29.185 15.166 1.424 1.00 61.06 648 THR A N 1
ATOM 4923 C CA . THR A 1 648 ? 29.152 16.176 2.489 1.00 61.06 648 THR A CA 1
ATOM 4924 C C . THR A 1 648 ? 28.538 17.476 1.975 1.00 61.06 648 THR A C 1
ATOM 4926 O O . THR A 1 648 ? 29.056 18.093 1.047 1.00 61.06 648 THR A O 1
ATOM 4929 N N . TRP A 1 649 ? 27.433 17.877 2.599 1.00 61.00 649 TRP A N 1
ATOM 4930 C CA . TRP A 1 649 ? 26.756 19.150 2.365 1.00 61.00 649 TRP A CA 1
ATOM 4931 C C . TRP A 1 649 ? 27.443 20.293 3.139 1.00 61.00 649 TRP A C 1
ATOM 4933 O O . TRP A 1 649 ? 28.028 20.010 4.188 1.00 61.00 649 TRP A O 1
ATOM 4943 N N . PRO A 1 650 ? 27.356 21.561 2.685 1.00 55.47 650 PRO A N 1
ATOM 4944 C CA . PRO A 1 650 ? 28.064 22.676 3.324 1.00 55.47 650 PRO A CA 1
ATOM 4945 C C . PRO A 1 650 ? 27.621 22.996 4.765 1.00 55.47 650 PRO A C 1
ATOM 4947 O O . PRO A 1 650 ? 28.449 23.447 5.552 1.00 55.47 650 PRO A O 1
ATOM 4950 N N . ASP A 1 651 ? 26.360 22.729 5.136 1.00 65.94 651 ASP A N 1
ATOM 4951 C CA . ASP A 1 651 ? 25.809 23.042 6.464 1.00 65.94 651 ASP A CA 1
ATOM 4952 C C . ASP A 1 651 ? 25.277 21.796 7.206 1.00 65.94 651 ASP A C 1
ATOM 4954 O O . ASP A 1 651 ? 24.410 21.061 6.720 1.00 65.94 651 ASP A O 1
ATOM 4958 N N . ALA A 1 652 ? 25.801 21.565 8.413 1.00 65.69 652 ALA A N 1
ATOM 4959 C CA . ALA A 1 652 ? 25.395 20.475 9.294 1.00 65.69 652 ALA A CA 1
ATOM 4960 C C . ALA A 1 652 ? 24.027 20.721 9.957 1.00 65.69 652 ALA A C 1
ATOM 4962 O O . ALA A 1 652 ? 23.296 19.752 10.191 1.00 65.69 652 ALA A O 1
ATOM 4963 N N . ASP A 1 653 ? 23.663 21.980 10.211 1.00 69.31 653 ASP A N 1
ATOM 4964 C CA . ASP A 1 653 ? 22.426 22.348 10.906 1.00 69.31 653 ASP A CA 1
ATOM 4965 C C . ASP A 1 653 ? 21.211 22.137 9.990 1.00 69.31 653 ASP A C 1
ATOM 4967 O O . ASP A 1 653 ? 20.244 21.473 10.371 1.00 69.31 653 ASP A O 1
ATOM 4971 N N . THR A 1 654 ? 21.303 22.553 8.724 1.00 69.56 654 THR A N 1
ATOM 4972 C CA . THR A 1 654 ? 20.287 22.276 7.694 1.00 69.56 654 THR A CA 1
ATOM 4973 C C . THR A 1 654 ? 20.082 20.773 7.474 1.00 69.56 654 THR A C 1
ATOM 4975 O O . THR A 1 654 ? 18.953 20.305 7.293 1.00 69.56 654 THR A O 1
ATOM 4978 N N . LYS A 1 655 ? 21.153 19.967 7.521 1.00 71.69 655 LYS A N 1
ATOM 4979 C CA . LYS A 1 655 ? 21.035 18.502 7.430 1.00 71.69 655 LYS A CA 1
ATOM 4980 C C . LYS A 1 655 ? 20.274 17.924 8.626 1.00 71.69 655 LYS A C 1
ATOM 4982 O O . LYS A 1 655 ? 19.465 17.012 8.434 1.00 71.69 655 LYS A O 1
ATOM 4987 N N . ALA A 1 656 ? 20.542 18.420 9.834 1.00 73.62 656 ALA A N 1
ATOM 4988 C CA . ALA A 1 656 ? 19.862 17.984 11.048 1.00 73.62 656 ALA A CA 1
ATOM 4989 C C . ALA A 1 656 ? 18.364 18.324 10.997 1.00 73.62 656 ALA A C 1
ATOM 4991 O O . ALA A 1 656 ? 17.551 17.412 11.137 1.00 73.62 656 ALA A O 1
ATOM 4992 N N . ALA A 1 657 ? 18.010 19.570 10.665 1.00 74.62 657 ALA A N 1
ATOM 4993 C CA . ALA A 1 657 ? 16.621 20.021 10.543 1.00 74.62 657 ALA A CA 1
ATOM 4994 C C . ALA A 1 657 ? 15.817 19.188 9.525 1.00 74.62 657 ALA A C 1
ATOM 4996 O O . ALA A 1 657 ? 14.757 18.655 9.844 1.00 74.62 657 ALA A O 1
ATOM 4997 N N . ARG A 1 658 ? 16.368 18.958 8.324 1.00 72.75 658 ARG A N 1
ATOM 4998 C CA . ARG A 1 658 ? 15.730 18.105 7.299 1.00 72.75 658 ARG A CA 1
ATOM 4999 C C . ARG A 1 658 ? 15.558 16.656 7.751 1.00 72.75 658 ARG A C 1
ATOM 5001 O O . ARG A 1 658 ? 14.637 15.973 7.315 1.00 72.75 658 ARG A O 1
ATOM 5008 N N . THR A 1 659 ? 16.493 16.148 8.553 1.00 73.62 659 THR A N 1
ATOM 5009 C CA . THR A 1 659 ? 16.420 14.776 9.075 1.00 73.62 659 THR A CA 1
ATOM 5010 C C . THR A 1 659 ? 15.326 14.665 10.130 1.00 73.62 659 THR A C 1
ATOM 5012 O O . THR A 1 659 ? 14.571 13.700 10.119 1.00 73.62 659 THR A O 1
ATOM 5015 N N . GLU A 1 660 ? 15.216 15.654 11.014 1.00 77.38 660 GLU A N 1
ATOM 5016 C CA . GLU A 1 660 ? 14.154 15.724 12.016 1.00 77.38 660 GLU A CA 1
ATOM 5017 C C . GLU A 1 660 ? 12.766 15.809 11.369 1.00 77.38 660 GLU A C 1
ATOM 5019 O O . GLU A 1 660 ? 11.872 15.049 11.738 1.00 77.38 660 GLU A O 1
ATOM 5024 N N . GLN A 1 661 ? 12.615 16.643 10.339 1.00 76.81 661 GLN A N 1
ATOM 5025 C CA . GLN A 1 661 ? 11.375 16.767 9.573 1.00 76.81 661 GLN A CA 1
ATOM 5026 C C . GLN A 1 661 ? 10.992 15.458 8.865 1.00 76.81 661 GLN A C 1
ATOM 5028 O O . GLN A 1 661 ? 9.871 14.979 9.022 1.00 76.81 661 GLN A O 1
ATOM 5033 N N . ALA A 1 662 ? 11.938 14.808 8.178 1.00 75.62 662 ALA A N 1
ATOM 5034 C CA . ALA A 1 662 ? 11.694 13.511 7.542 1.00 75.62 662 ALA A CA 1
ATOM 5035 C C . ALA A 1 662 ? 11.291 12.422 8.559 1.00 75.62 662 ALA A C 1
ATOM 5037 O O . ALA A 1 662 ? 10.456 11.565 8.267 1.00 75.62 662 ALA A O 1
ATOM 5038 N N . LEU A 1 663 ? 11.855 12.453 9.774 1.00 77.31 663 LEU A N 1
ATOM 5039 C CA . LEU A 1 663 ? 11.443 11.554 10.855 1.00 77.31 663 LEU A CA 1
ATOM 5040 C C . LEU A 1 663 ? 10.015 11.851 11.324 1.00 77.31 663 LEU A C 1
ATOM 5042 O O . LEU A 1 663 ? 9.238 10.911 11.499 1.00 77.31 663 LEU A O 1
ATOM 5046 N N . ALA A 1 664 ? 9.655 13.125 11.500 1.00 80.56 664 ALA A N 1
ATOM 5047 C CA . ALA A 1 664 ? 8.301 13.530 11.874 1.00 80.56 664 ALA A CA 1
ATOM 5048 C C . ALA A 1 664 ? 7.265 13.082 10.827 1.00 80.56 664 ALA A C 1
ATOM 5050 O O . ALA A 1 664 ? 6.241 12.489 11.175 1.00 80.56 664 ALA A O 1
ATOM 5051 N N . GLU A 1 665 ? 7.564 13.258 9.539 1.00 80.31 665 GLU A N 1
ATOM 5052 C CA . GLU A 1 665 ? 6.716 12.801 8.434 1.00 80.31 665 GLU A CA 1
ATOM 5053 C C . GLU A 1 665 ? 6.574 11.280 8.389 1.00 80.31 665 GLU A C 1
ATOM 5055 O O . GLU A 1 665 ? 5.463 10.769 8.218 1.00 80.31 665 GLU A O 1
ATOM 5060 N N . ALA A 1 666 ? 7.672 10.542 8.581 1.00 79.81 666 ALA A N 1
ATOM 5061 C CA . ALA A 1 666 ? 7.649 9.084 8.630 1.00 79.81 666 ALA A CA 1
ATOM 5062 C C . ALA A 1 666 ? 6.808 8.572 9.811 1.00 79.81 666 ALA A C 1
ATOM 5064 O O . ALA A 1 666 ? 6.031 7.629 9.656 1.00 79.81 666 ALA A O 1
ATOM 5065 N N . ILE A 1 667 ? 6.911 9.212 10.982 1.00 84.56 667 ILE A N 1
ATOM 5066 C CA . ILE A 1 667 ? 6.063 8.912 12.144 1.00 84.56 667 ILE A CA 1
ATOM 5067 C C . ILE A 1 667 ? 4.593 9.185 11.810 1.00 84.56 667 ILE A C 1
ATOM 5069 O O . ILE A 1 667 ? 3.747 8.321 12.048 1.00 84.56 667 ILE A O 1
ATOM 5073 N N . GLY A 1 668 ? 4.292 10.339 11.211 1.00 87.94 668 GLY A N 1
ATOM 5074 C CA . GLY A 1 668 ? 2.947 10.686 10.757 1.00 87.94 668 GLY A CA 1
ATOM 5075 C C . GLY A 1 668 ? 2.380 9.666 9.770 1.00 87.94 668 GLY A C 1
ATOM 5076 O O . GLY A 1 668 ? 1.259 9.195 9.940 1.00 87.94 668 GLY A O 1
ATOM 5077 N N . SER A 1 669 ? 3.174 9.261 8.778 1.00 85.94 669 SER A N 1
ATOM 5078 C CA . SER A 1 669 ? 2.808 8.229 7.803 1.00 85.94 669 SER A CA 1
ATOM 5079 C C . SER A 1 669 ? 2.523 6.883 8.478 1.00 85.94 669 SER A C 1
ATOM 5081 O O . SER A 1 669 ? 1.472 6.291 8.240 1.00 85.94 669 SER A O 1
ATOM 5083 N N . ASN A 1 670 ? 3.380 6.441 9.405 1.00 87.31 670 ASN A N 1
ATOM 5084 C CA . ASN A 1 670 ? 3.172 5.207 10.168 1.00 87.31 670 ASN A CA 1
ATOM 5085 C C . ASN A 1 670 ? 1.881 5.242 11.005 1.00 87.31 670 ASN A C 1
ATOM 5087 O O . ASN A 1 670 ? 1.178 4.234 11.096 1.00 87.31 670 ASN A O 1
ATOM 5091 N N . LEU A 1 671 ? 1.549 6.390 11.604 1.00 92.69 671 LEU A N 1
ATOM 5092 C CA . LEU A 1 671 ? 0.292 6.579 12.337 1.00 92.69 671 LEU A CA 1
ATOM 5093 C C . LEU A 1 671 ? -0.926 6.526 11.401 1.00 92.69 671 LEU A C 1
ATOM 5095 O O . LEU A 1 671 ? -1.948 5.949 11.766 1.00 92.69 671 LEU A O 1
ATOM 5099 N N . ARG A 1 672 ? -0.823 7.061 10.179 1.00 93.88 672 ARG A N 1
ATOM 5100 C CA . ARG A 1 672 ? -1.885 6.953 9.161 1.00 93.88 672 ARG A CA 1
ATOM 5101 C C . ARG A 1 672 ? -2.051 5.522 8.652 1.00 93.88 672 ARG A C 1
ATOM 5103 O O . ARG A 1 672 ? -3.178 5.072 8.480 1.00 93.88 672 ARG A O 1
ATOM 5110 N N . VAL A 1 673 ? -0.963 4.764 8.490 1.00 92.12 673 VAL A N 1
ATOM 5111 C CA . VAL A 1 673 ? -1.025 3.321 8.183 1.00 92.12 673 VAL A CA 1
ATOM 5112 C C . VAL A 1 673 ? -1.744 2.562 9.301 1.00 92.12 673 VAL A C 1
ATOM 5114 O O . VAL A 1 673 ? -2.633 1.763 9.011 1.00 92.12 673 VAL A O 1
ATOM 5117 N N . LEU A 1 674 ? -1.427 2.847 10.570 1.00 95.06 674 LEU A N 1
ATOM 5118 C CA . LEU A 1 674 ? -2.159 2.292 11.713 1.00 95.06 674 LEU A CA 1
ATOM 5119 C C . LEU A 1 674 ? -3.656 2.635 11.630 1.00 95.06 674 LEU A C 1
ATOM 5121 O O . LEU A 1 674 ? -4.491 1.738 11.716 1.00 95.06 674 LEU A O 1
ATOM 5125 N N . TYR A 1 675 ? -3.998 3.907 11.409 1.00 96.44 675 TYR A N 1
ATOM 5126 C CA . TYR A 1 675 ? -5.387 4.353 11.285 1.00 96.44 675 TYR A CA 1
ATOM 5127 C C . TYR A 1 675 ? -6.134 3.637 10.154 1.00 96.44 675 TYR A C 1
ATOM 5129 O O . TYR A 1 675 ? -7.247 3.146 10.351 1.00 96.44 675 TYR A O 1
ATOM 5137 N N . VAL A 1 676 ? -5.521 3.523 8.973 1.00 96.00 676 VAL A N 1
ATOM 5138 C CA . VAL A 1 676 ? -6.115 2.807 7.837 1.00 96.00 676 VAL A CA 1
ATOM 5139 C C . VAL A 1 676 ? -6.364 1.350 8.203 1.00 96.00 676 VAL A C 1
ATOM 5141 O O . VAL A 1 676 ? -7.488 0.896 8.009 1.00 96.00 676 VAL A O 1
ATOM 5144 N N . ALA A 1 677 ? -5.374 0.654 8.775 1.00 95.88 677 ALA A N 1
ATOM 5145 C CA . ALA A 1 677 ? -5.488 -0.753 9.161 1.00 95.88 677 ALA A CA 1
ATOM 5146 C C . ALA A 1 677 ? -6.646 -0.993 10.141 1.00 95.88 677 ALA A C 1
ATOM 5148 O O . ALA A 1 677 ? -7.483 -1.863 9.908 1.00 95.88 677 ALA A O 1
ATOM 5149 N N . LEU A 1 678 ? -6.736 -0.178 11.195 1.00 96.50 678 LEU A N 1
ATOM 5150 C CA . LEU A 1 678 ? -7.788 -0.287 12.204 1.00 96.50 678 LEU A CA 1
ATOM 5151 C C . LEU A 1 678 ? -9.178 0.049 11.632 1.00 96.50 678 LEU A C 1
ATOM 5153 O O . LEU A 1 678 ? -10.167 -0.590 11.959 1.00 96.50 678 LEU A O 1
ATOM 5157 N N . THR A 1 679 ? -9.283 1.002 10.706 1.00 96.12 679 THR A N 1
ATOM 5158 C CA . THR A 1 679 ? -10.583 1.418 10.139 1.00 96.12 679 THR A CA 1
ATOM 5159 C C . THR A 1 679 ? -11.117 0.516 9.018 1.00 96.12 679 THR A C 1
ATOM 5161 O O . THR A 1 679 ? -12.159 0.828 8.426 1.00 96.12 679 THR A O 1
ATOM 5164 N N . ARG A 1 680 ? -10.419 -0.584 8.692 1.00 95.94 680 ARG A N 1
ATOM 5165 C CA . ARG A 1 680 ? -10.891 -1.577 7.708 1.00 95.94 680 ARG A CA 1
ATOM 5166 C C . ARG A 1 680 ? -11.936 -2.531 8.281 1.00 95.94 680 ARG A C 1
ATOM 5168 O O . ARG A 1 680 ? -12.728 -3.070 7.511 1.00 95.94 680 ARG A O 1
ATOM 5175 N N . ALA A 1 681 ? -11.937 -2.737 9.597 1.00 96.62 681 ALA A N 1
ATOM 5176 C CA . ALA A 1 681 ? -12.838 -3.678 10.245 1.00 96.62 681 ALA A CA 1
ATOM 5177 C C . ALA A 1 681 ? -14.229 -3.096 10.484 1.00 96.62 681 ALA A C 1
ATOM 5179 O O . ALA A 1 681 ? -14.407 -1.912 10.796 1.00 96.62 681 ALA A O 1
ATOM 5180 N N . ARG A 1 682 ? -15.223 -3.976 10.398 1.00 95.44 682 ARG A N 1
ATOM 5181 C CA . ARG A 1 682 ? -16.600 -3.684 10.780 1.00 95.44 682 ARG A CA 1
ATOM 5182 C C . ARG A 1 682 ? -16.896 -4.054 12.230 1.00 95.44 682 ARG A C 1
ATOM 5184 O O . ARG A 1 682 ? -17.455 -3.224 12.947 1.00 95.44 682 ARG A O 1
ATOM 5191 N N . HIS A 1 683 ? -16.508 -5.263 12.637 1.00 95.62 683 HIS A N 1
ATOM 5192 C CA . HIS A 1 683 ? -16.892 -5.842 13.924 1.00 95.62 683 HIS A CA 1
ATOM 5193 C C . HIS A 1 683 ? -15.706 -6.054 14.872 1.00 95.62 683 HIS A C 1
ATOM 5195 O O . HIS A 1 683 ? -15.800 -5.742 16.059 1.00 95.62 683 HIS A O 1
ATOM 5201 N N . HIS A 1 684 ? -14.600 -6.601 14.357 1.00 96.81 684 HIS A N 1
ATOM 5202 C CA . HIS A 1 684 ? -13.487 -7.056 15.187 1.00 96.81 684 HIS A CA 1
ATOM 5203 C C . HIS A 1 684 ? -12.125 -6.774 14.551 1.00 96.81 68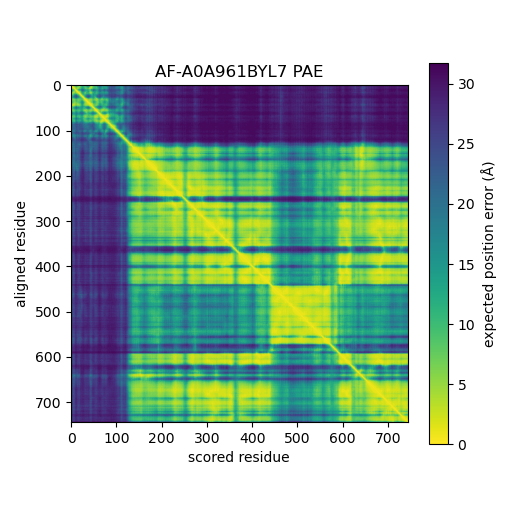4 HIS A C 1
ATOM 5205 O O . HIS A 1 684 ? -11.908 -7.089 13.378 1.00 96.81 684 HIS A O 1
ATOM 5211 N N . THR A 1 685 ? -11.189 -6.276 15.362 1.00 97.81 685 THR A N 1
ATOM 5212 C CA . THR A 1 685 ? -9.773 -6.200 14.992 1.00 97.81 685 THR A CA 1
ATOM 5213 C C . THR A 1 685 ? -8.884 -6.855 16.036 1.00 97.81 685 THR A C 1
ATOM 5215 O O . THR A 1 685 ? -8.971 -6.524 17.216 1.00 97.81 685 THR A O 1
ATOM 5218 N N . ALA A 1 686 ? -7.964 -7.710 15.594 1.00 97.62 686 ALA A N 1
ATOM 5219 C CA . ALA A 1 686 ? -6.885 -8.235 16.426 1.00 97.62 686 ALA A CA 1
ATOM 5220 C C . ALA A 1 686 ? -5.540 -7.624 16.016 1.00 97.62 686 ALA A C 1
ATOM 5222 O O . ALA A 1 686 ? -5.205 -7.577 14.832 1.00 97.62 686 ALA A O 1
ATOM 5223 N N . VAL A 1 687 ? -4.760 -7.162 16.990 1.00 96.12 687 VAL A N 1
ATOM 5224 C CA . VAL A 1 687 ? -3.444 -6.547 16.788 1.00 96.12 687 VAL A CA 1
ATOM 5225 C C . VAL A 1 687 ? -2.420 -7.249 17.663 1.00 96.12 687 VAL A C 1
ATOM 5227 O O . VAL A 1 687 ? -2.672 -7.493 18.842 1.00 96.12 687 VAL A O 1
ATOM 5230 N N . TRP A 1 688 ? -1.248 -7.526 17.099 1.00 93.56 688 TRP A N 1
ATOM 5231 C CA . TRP A 1 688 ? -0.133 -8.104 17.837 1.00 93.56 688 TRP A CA 1
ATOM 5232 C C . TRP A 1 688 ? 0.911 -7.046 18.150 1.00 93.56 688 TRP A C 1
ATOM 5234 O O . TRP A 1 688 ? 1.207 -6.174 17.329 1.00 93.56 688 TRP A O 1
ATOM 5244 N N . TRP A 1 689 ? 1.486 -7.145 19.344 1.00 90.06 689 TRP A N 1
ATOM 5245 C CA . TRP A 1 689 ? 2.649 -6.366 19.724 1.00 90.06 689 TRP A CA 1
ATOM 5246 C C . TRP A 1 689 ? 3.720 -7.249 20.359 1.00 90.06 689 TRP A C 1
ATOM 5248 O O . TRP A 1 689 ? 3.438 -8.101 21.202 1.00 90.06 689 TRP A O 1
ATOM 5258 N N . ALA A 1 690 ? 4.965 -7.018 19.950 1.00 85.25 690 ALA A N 1
ATOM 5259 C CA . ALA A 1 690 ? 6.148 -7.682 20.474 1.00 85.25 690 ALA A CA 1
ATOM 5260 C C . ALA A 1 690 ? 7.295 -6.662 20.615 1.00 85.25 690 ALA A C 1
ATOM 5262 O O . ALA A 1 690 ? 7.431 -5.794 19.744 1.00 85.25 690 ALA A O 1
ATOM 5263 N N . PRO A 1 691 ? 8.158 -6.773 21.644 1.00 79.38 691 PRO A N 1
ATOM 5264 C CA . PRO A 1 691 ? 9.311 -5.891 21.845 1.00 79.38 691 PRO A CA 1
ATOM 5265 C C . PRO A 1 691 ? 10.477 -6.247 20.897 1.00 79.38 691 PRO A C 1
ATOM 5267 O O . PRO A 1 691 ? 11.579 -6.605 21.316 1.00 79.38 691 PRO A O 1
ATOM 5270 N N . THR A 1 692 ? 10.238 -6.191 19.585 1.00 78.56 692 THR A N 1
ATOM 5271 C CA . THR A 1 692 ? 11.249 -6.464 18.550 1.00 78.56 692 THR A CA 1
ATOM 5272 C C . THR A 1 692 ? 12.091 -5.228 18.223 1.00 78.56 692 THR A C 1
ATOM 5274 O O . THR A 1 692 ? 11.738 -4.099 18.571 1.00 78.56 692 THR A O 1
ATOM 5277 N N . ASP A 1 693 ? 13.215 -5.408 17.516 1.00 75.44 693 ASP A N 1
ATOM 5278 C CA . ASP A 1 693 ? 14.052 -4.274 17.094 1.00 75.44 693 ASP A CA 1
ATOM 5279 C C . ASP A 1 693 ? 13.227 -3.293 16.240 1.00 75.44 693 ASP A C 1
ATOM 5281 O O . ASP A 1 693 ? 12.582 -3.675 15.266 1.00 75.44 693 ASP A O 1
ATOM 5285 N N . GLY A 1 694 ? 13.214 -2.022 16.643 1.00 77.69 694 GLY A N 1
ATOM 5286 C CA . GLY A 1 694 ? 12.422 -0.974 15.997 1.00 77.69 694 GLY A CA 1
ATOM 5287 C C . GLY A 1 694 ? 10.952 -0.881 16.426 1.00 77.69 694 GLY A C 1
ATOM 5288 O O . GLY A 1 694 ? 10.341 0.140 16.127 1.00 77.69 694 GLY A O 1
ATOM 5289 N N . ALA A 1 695 ? 10.391 -1.839 17.179 1.00 81.25 695 ALA A N 1
ATOM 5290 C CA . ALA A 1 695 ? 8.979 -1.810 17.596 1.00 81.25 695 ALA A CA 1
ATOM 5291 C C . ALA A 1 695 ? 8.597 -0.505 18.318 1.00 81.25 695 ALA A C 1
ATOM 5293 O O . ALA A 1 695 ? 7.545 0.069 18.050 1.00 81.25 695 ALA A O 1
ATOM 5294 N N . ALA A 1 696 ? 9.503 0.023 19.144 1.00 83.56 696 ALA A N 1
ATOM 5295 C CA . ALA A 1 696 ? 9.372 1.297 19.855 1.00 83.56 696 ALA A CA 1
ATOM 5296 C C . ALA A 1 696 ? 9.201 2.542 18.953 1.00 83.56 696 ALA A C 1
ATOM 5298 O O . ALA A 1 696 ? 8.776 3.597 19.421 1.00 83.56 696 ALA A O 1
ATOM 5299 N N . ALA A 1 697 ? 9.535 2.442 17.664 1.00 82.50 697 ALA A N 1
ATOM 5300 C CA . ALA A 1 697 ? 9.385 3.520 16.685 1.00 82.50 697 ALA A CA 1
ATOM 5301 C C . ALA A 1 697 ? 8.107 3.396 15.829 1.00 82.50 697 ALA A C 1
ATOM 5303 O O . ALA A 1 697 ? 7.882 4.218 14.940 1.00 82.50 697 ALA A O 1
ATOM 5304 N N . THR A 1 698 ? 7.277 2.375 16.063 1.00 87.25 698 THR A N 1
ATOM 5305 C CA . THR A 1 698 ? 6.038 2.159 15.300 1.00 87.25 698 THR A CA 1
ATOM 5306 C C . THR A 1 698 ? 4.913 3.087 15.747 1.00 87.25 698 THR A C 1
ATOM 5308 O O . THR A 1 698 ? 4.868 3.536 16.895 1.00 87.25 698 THR A O 1
ATOM 5311 N N . GLY A 1 699 ? 3.955 3.332 14.846 1.00 90.00 699 GLY A N 1
ATOM 5312 C CA . GLY A 1 699 ? 2.716 4.028 15.199 1.00 90.00 699 GLY A CA 1
ATOM 5313 C C . GLY A 1 699 ? 1.947 3.295 16.304 1.00 90.00 699 GLY A C 1
ATOM 5314 O O . GLY A 1 699 ? 1.426 3.938 17.211 1.00 90.00 699 GLY A O 1
ATOM 5315 N N . LEU A 1 700 ? 1.949 1.954 16.281 1.00 92.94 700 LEU A N 1
ATOM 5316 C CA . LEU A 1 700 ? 1.294 1.138 17.304 1.00 92.94 700 LEU A CA 1
ATOM 5317 C C . LEU A 1 700 ? 1.920 1.346 18.686 1.00 92.94 700 LEU A C 1
ATOM 5319 O O . LEU A 1 700 ? 1.201 1.660 19.626 1.00 92.94 700 LEU A O 1
ATOM 5323 N N . ALA A 1 701 ? 3.246 1.233 18.818 1.00 91.00 701 ALA A N 1
ATOM 5324 C CA . ALA A 1 701 ? 3.910 1.462 20.103 1.00 91.00 701 ALA A CA 1
ATOM 5325 C C . ALA A 1 701 ? 3.658 2.878 20.634 1.00 91.00 701 ALA A C 1
ATOM 5327 O O . ALA A 1 701 ? 3.463 3.064 21.831 1.00 91.00 701 ALA A O 1
ATOM 5328 N N . ARG A 1 702 ? 3.605 3.874 19.746 1.00 92.19 702 ARG A N 1
ATOM 5329 C CA . ARG A 1 702 ? 3.321 5.256 20.133 1.00 92.19 702 ARG A CA 1
ATOM 5330 C C . ARG A 1 702 ? 1.917 5.416 20.705 1.00 92.19 702 ARG A C 1
ATOM 5332 O O . ARG A 1 702 ? 1.767 5.987 21.776 1.00 92.19 702 ARG A O 1
ATOM 5339 N N . VAL A 1 703 ? 0.908 4.854 20.047 1.00 94.44 703 VAL A N 1
ATOM 5340 C CA . VAL A 1 703 ? -0.475 4.889 20.541 1.00 94.44 703 VAL A CA 1
ATOM 5341 C C . VAL A 1 703 ? -0.659 4.032 21.799 1.00 94.44 703 VAL A C 1
ATOM 5343 O O . VAL A 1 703 ? -1.493 4.355 22.638 1.00 94.44 703 VAL A O 1
ATOM 5346 N N . LEU A 1 704 ? 0.107 2.956 21.974 1.00 93.25 704 LEU A N 1
ATOM 5347 C CA . LEU A 1 704 ? 0.018 2.106 23.162 1.00 93.25 704 LEU A CA 1
ATOM 5348 C C . LEU A 1 704 ? 0.714 2.715 24.389 1.00 93.25 704 LEU A C 1
ATOM 5350 O O . LEU A 1 704 ? 0.134 2.691 25.470 1.00 93.25 704 LEU A O 1
ATOM 5354 N N . PHE A 1 705 ? 1.916 3.280 24.232 1.00 92.56 705 PHE A N 1
ATOM 5355 C CA . PHE A 1 705 ? 2.800 3.596 25.364 1.00 92.56 705 PHE A CA 1
ATOM 5356 C C . PHE A 1 705 ? 3.112 5.084 25.568 1.00 92.56 705 PHE A C 1
ATOM 5358 O O . PHE A 1 705 ? 3.621 5.438 26.628 1.00 92.56 705 PHE A O 1
ATOM 5365 N N . ALA A 1 706 ? 2.808 5.979 24.618 1.00 93.75 706 ALA A N 1
ATOM 5366 C CA . ALA A 1 706 ? 2.903 7.427 24.857 1.00 93.75 706 ALA A CA 1
ATOM 5367 C C . ALA A 1 706 ? 1.643 7.915 25.588 1.00 93.75 706 ALA A C 1
ATOM 5369 O O . ALA A 1 706 ? 0.826 8.657 25.036 1.00 93.75 706 ALA A O 1
ATOM 5370 N N . ARG A 1 707 ? 1.448 7.400 26.807 1.00 92.56 707 ARG A N 1
ATOM 5371 C CA . ARG A 1 707 ? 0.255 7.620 27.624 1.00 92.56 707 ARG A CA 1
ATOM 5372 C C . ARG A 1 707 ? 0.584 8.139 29.015 1.00 92.56 707 ARG A C 1
ATOM 5374 O O . ARG A 1 707 ? 1.646 7.850 29.563 1.00 92.56 707 ARG A O 1
ATOM 5381 N N . ASP A 1 708 ? -0.353 8.893 29.576 1.00 92.00 708 ASP A N 1
ATOM 5382 C CA . ASP A 1 708 ? -0.322 9.334 30.965 1.00 92.00 708 ASP A CA 1
ATOM 5383 C C . ASP A 1 708 ? -0.817 8.243 31.936 1.00 92.00 708 ASP A C 1
ATOM 5385 O O . ASP A 1 708 ? -1.169 7.127 31.546 1.00 92.00 708 ASP A O 1
ATOM 5389 N N . ALA A 1 709 ? -0.837 8.568 33.232 1.00 90.19 709 ALA A N 1
ATOM 5390 C CA . ALA A 1 709 ? -1.260 7.646 34.287 1.00 90.19 709 ALA A CA 1
ATOM 5391 C C . ALA A 1 709 ? -2.749 7.252 34.212 1.00 90.19 709 ALA A C 1
ATOM 5393 O O . ALA A 1 709 ? -3.124 6.234 34.789 1.00 90.19 709 ALA A O 1
ATOM 5394 N N . ASP A 1 710 ? -3.571 8.029 33.501 1.00 89.69 710 ASP A N 1
ATOM 5395 C CA . ASP A 1 710 ? -4.992 7.756 33.284 1.00 89.69 710 ASP A CA 1
ATOM 5396 C C . ASP A 1 710 ? -5.226 6.999 31.963 1.00 89.69 710 ASP A C 1
ATOM 5398 O O . ASP A 1 710 ? -6.367 6.824 31.540 1.00 89.69 710 ASP A O 1
ATOM 5402 N N . GLY A 1 711 ? -4.166 6.584 31.261 1.00 88.81 711 GLY A N 1
ATOM 5403 C CA . GLY A 1 711 ? -4.274 5.880 29.987 1.00 88.81 711 GLY A CA 1
ATOM 5404 C C . GLY A 1 711 ? -4.750 6.766 28.833 1.00 88.81 711 GLY A C 1
ATOM 5405 O O . GLY A 1 711 ? -5.276 6.247 27.844 1.00 88.81 711 GLY A O 1
ATOM 5406 N N . ARG A 1 712 ? -4.606 8.093 28.916 1.00 92.81 712 ARG A N 1
ATOM 5407 C CA . ARG A 1 712 ? -4.805 9.019 27.784 1.00 92.81 712 ARG A CA 1
ATOM 5408 C C . ARG A 1 712 ? -3.495 9.248 27.050 1.00 92.81 712 ARG A C 1
ATOM 5410 O O . ARG A 1 712 ? -2.434 9.066 27.629 1.00 92.81 712 ARG A O 1
ATOM 5417 N N . ILE A 1 713 ? -3.563 9.641 25.780 1.00 94.00 713 ILE A N 1
ATOM 5418 C CA . ILE A 1 713 ? -2.370 10.042 25.027 1.00 94.00 713 ILE A CA 1
ATOM 5419 C C . ILE A 1 713 ? -1.717 11.242 25.722 1.00 94.00 713 ILE A C 1
ATOM 5421 O O . ILE A 1 713 ? -2.379 12.251 25.952 1.00 94.00 713 ILE A O 1
ATOM 5425 N N . ASP A 1 714 ? -0.425 11.133 26.033 1.00 91.75 714 ASP A N 1
ATOM 5426 C CA . ASP A 1 714 ? 0.377 12.229 26.577 1.00 91.75 714 ASP A CA 1
ATOM 5427 C C . ASP A 1 714 ? 1.005 13.030 25.420 1.00 91.75 714 ASP A C 1
ATOM 5429 O O . ASP A 1 714 ? 1.914 12.527 24.751 1.00 91.75 714 ASP A O 1
ATOM 5433 N N . PRO A 1 715 ? 0.583 14.286 25.170 1.00 87.62 715 PRO A N 1
ATOM 5434 C CA . PRO A 1 715 ? 1.082 15.074 24.044 1.00 87.62 715 PRO A CA 1
ATOM 5435 C C . PRO A 1 715 ? 2.599 15.290 24.061 1.00 87.62 715 PRO A C 1
ATOM 5437 O O . PRO A 1 715 ? 3.213 15.391 22.995 1.00 87.62 715 PRO A O 1
ATOM 5440 N N . ALA A 1 716 ? 3.214 15.349 25.249 1.00 85.56 716 ALA A N 1
ATOM 5441 C CA . ALA A 1 716 ? 4.640 15.628 25.388 1.00 85.56 716 ALA A CA 1
ATOM 5442 C C . ALA A 1 716 ? 5.499 14.460 24.890 1.00 85.56 716 ALA A C 1
ATOM 5444 O O . ALA A 1 716 ? 6.525 14.669 24.243 1.00 85.56 716 ALA A O 1
ATOM 5445 N N . THR A 1 717 ? 5.073 13.226 25.162 1.00 85.94 717 THR A N 1
ATOM 5446 C CA . THR A 1 717 ? 5.760 12.021 24.684 1.00 85.94 717 THR A CA 1
ATOM 5447 C C . THR A 1 717 ? 5.290 11.602 23.292 1.00 85.94 717 THR A C 1
ATOM 5449 O O . THR A 1 717 ? 6.090 11.096 22.503 1.00 85.94 717 THR A O 1
ATOM 5452 N N . PHE A 1 718 ? 4.028 11.865 22.943 1.00 88.00 718 PHE A N 1
ATOM 5453 C CA . PHE A 1 718 ? 3.447 11.475 21.660 1.00 88.00 718 PHE A CA 1
ATOM 5454 C C . PHE A 1 718 ? 4.045 12.239 20.471 1.00 88.00 718 PHE A C 1
ATOM 5456 O O . PHE A 1 718 ? 4.358 11.620 19.453 1.00 88.00 718 PHE A O 1
ATOM 5463 N N . THR A 1 719 ? 4.258 13.553 20.598 1.00 84.00 719 THR A N 1
ATOM 5464 C CA . THR A 1 719 ? 4.739 14.418 19.498 1.00 84.00 719 THR A CA 1
ATOM 5465 C C . THR A 1 719 ? 6.250 14.337 19.244 1.00 84.00 719 THR A C 1
ATOM 5467 O O . THR A 1 719 ? 6.730 14.817 18.220 1.00 84.00 719 THR A O 1
ATOM 5470 N N . GLY A 1 720 ? 7.019 13.700 20.134 1.00 80.94 720 GLY A N 1
ATOM 5471 C CA . GLY A 1 720 ? 8.473 13.595 19.995 1.00 80.94 720 GLY A CA 1
ATOM 5472 C C . GLY A 1 720 ? 8.920 12.737 18.802 1.00 80.94 720 GLY A C 1
ATOM 5473 O O . GLY A 1 720 ? 8.360 11.673 18.537 1.00 80.94 720 GLY A O 1
ATOM 5474 N N . THR A 1 721 ? 10.003 13.141 18.132 1.00 74.56 721 THR A N 1
ATOM 5475 C CA . THR A 1 721 ? 10.599 12.425 16.981 1.00 74.56 721 THR A CA 1
ATOM 5476 C C . THR A 1 721 ? 11.403 11.174 17.370 1.00 74.56 721 THR A C 1
ATOM 5478 O O . THR A 1 721 ? 11.815 10.392 16.513 1.00 74.56 721 THR A O 1
ATOM 5481 N N . GLY A 1 722 ? 11.611 10.952 18.672 1.00 76.62 722 GLY A N 1
ATOM 5482 C CA . GLY A 1 722 ? 12.266 9.765 19.223 1.00 76.62 722 GLY A CA 1
ATOM 5483 C C . GLY A 1 722 ? 11.358 8.533 19.292 1.00 76.62 722 GLY A C 1
ATOM 5484 O O . GLY A 1 722 ? 10.136 8.619 19.165 1.00 76.62 722 GLY A O 1
ATOM 5485 N N . ALA A 1 723 ? 11.969 7.367 19.517 1.00 80.50 723 ALA A N 1
ATOM 5486 C CA . ALA A 1 723 ? 11.239 6.147 19.857 1.00 80.50 723 ALA A CA 1
ATOM 5487 C C . ALA A 1 723 ? 10.575 6.283 21.238 1.00 80.50 723 ALA A C 1
ATOM 5489 O O . ALA A 1 723 ? 11.143 6.900 22.141 1.00 80.50 723 ALA A O 1
ATOM 5490 N N . VAL A 1 724 ? 9.393 5.690 21.401 1.00 86.12 724 VAL A N 1
ATOM 5491 C CA . VAL A 1 724 ? 8.659 5.703 22.673 1.00 86.12 724 VAL A CA 1
ATOM 5492 C C . VAL A 1 724 ? 9.228 4.635 23.601 1.00 86.12 724 VAL A C 1
ATOM 5494 O O . VAL A 1 724 ? 9.670 3.581 23.146 1.00 86.12 724 VAL A O 1
ATOM 5497 N N . ALA A 1 725 ? 9.246 4.898 24.906 1.00 84.19 725 ALA A N 1
ATOM 5498 C CA . ALA A 1 725 ? 9.662 3.898 25.880 1.00 84.19 725 ALA A CA 1
ATOM 5499 C C . ALA A 1 725 ? 8.674 2.720 25.873 1.00 84.19 725 ALA A C 1
ATOM 5501 O O . ALA A 1 725 ? 7.497 2.893 26.172 1.00 84.19 725 ALA A O 1
ATOM 5502 N N . THR A 1 726 ? 9.158 1.529 25.523 1.00 81.00 726 THR A N 1
ATOM 5503 C CA . THR A 1 726 ? 8.362 0.298 25.526 1.00 81.00 726 THR A CA 1
ATOM 5504 C C . THR A 1 726 ? 8.787 -0.586 26.696 1.00 81.00 726 THR A C 1
ATOM 5506 O O . THR A 1 726 ? 9.974 -0.916 26.771 1.00 81.00 726 THR A O 1
ATOM 5509 N N . PRO A 1 727 ? 7.872 -0.972 27.597 1.00 75.50 727 PRO A N 1
ATOM 5510 C CA . PRO A 1 727 ? 8.171 -1.934 28.654 1.00 75.50 727 PRO A CA 1
ATOM 5511 C C . PRO A 1 727 ? 8.327 -3.353 28.085 1.00 75.50 727 PRO A C 1
ATOM 5513 O O . PRO A 1 727 ? 7.745 -3.671 27.047 1.00 75.50 727 PRO A O 1
ATOM 5516 N N . ASP A 1 728 ? 9.067 -4.219 28.778 1.00 69.50 728 ASP A N 1
ATOM 5517 C CA . ASP A 1 728 ? 9.248 -5.624 28.393 1.00 69.50 728 ASP A CA 1
ATOM 5518 C C . ASP A 1 728 ? 8.340 -6.546 29.235 1.00 69.50 728 ASP A C 1
ATOM 5520 O O . ASP A 1 728 ? 8.159 -6.337 30.433 1.00 69.50 728 ASP A O 1
ATOM 5524 N N . GLY A 1 729 ? 7.799 -7.612 28.631 1.00 66.56 729 GLY A N 1
ATOM 5525 C CA . GLY A 1 729 ? 7.124 -8.699 29.359 1.00 66.56 729 GLY A CA 1
ATOM 5526 C C . GLY A 1 729 ? 5.917 -8.261 30.207 1.00 66.56 729 GLY A C 1
ATOM 5527 O O . GLY A 1 729 ? 4.985 -7.645 29.692 1.00 66.56 729 GLY A O 1
ATOM 5528 N N . GLU A 1 730 ? 5.916 -8.615 31.499 1.00 66.75 730 GLU A N 1
ATOM 5529 C CA . GLU A 1 730 ? 4.831 -8.292 32.448 1.00 66.75 730 GLU A CA 1
ATOM 5530 C C . GLU A 1 730 ? 4.654 -6.780 32.663 1.00 66.75 730 GLU A C 1
ATOM 5532 O O . GLU A 1 730 ? 3.529 -6.314 32.867 1.00 66.75 730 GLU A O 1
ATOM 5537 N N . ASP A 1 731 ? 5.726 -5.994 32.523 1.00 75.94 731 ASP A N 1
ATOM 5538 C CA . ASP A 1 731 ? 5.659 -4.537 32.660 1.00 75.94 731 ASP A CA 1
ATOM 5539 C C . ASP A 1 731 ? 4.825 -3.903 31.533 1.00 75.94 731 ASP A C 1
ATOM 5541 O O . ASP A 1 731 ? 4.228 -2.843 31.725 1.00 75.94 731 ASP A O 1
ATOM 5545 N N . ALA A 1 732 ? 4.733 -4.551 30.362 1.00 79.12 732 ALA A N 1
ATOM 5546 C CA . ALA A 1 732 ? 3.917 -4.063 29.249 1.00 79.12 732 ALA A CA 1
ATOM 5547 C C . ALA A 1 732 ? 2.420 -4.195 29.549 1.00 79.12 732 ALA A C 1
ATOM 5549 O O . ALA A 1 732 ? 1.646 -3.297 29.225 1.00 79.12 732 ALA A O 1
ATOM 5550 N N . VAL A 1 733 ? 2.018 -5.282 30.216 1.00 82.06 733 VAL A N 1
ATOM 5551 C CA . VAL A 1 733 ? 0.634 -5.475 30.676 1.00 82.06 733 VAL A CA 1
ATOM 5552 C C . VAL A 1 733 ? 0.286 -4.421 31.724 1.00 82.06 733 VAL A C 1
ATOM 5554 O O . VAL A 1 733 ? -0.747 -3.765 31.615 1.00 82.06 733 VAL A O 1
ATOM 5557 N N . ALA A 1 734 ? 1.173 -4.203 32.701 1.00 84.69 734 ALA A N 1
ATOM 5558 C CA . ALA A 1 734 ? 0.971 -3.198 33.742 1.00 84.69 734 ALA A CA 1
ATOM 5559 C C . ALA A 1 734 ? 0.872 -1.772 33.172 1.00 84.69 734 ALA A C 1
ATOM 5561 O O . ALA A 1 734 ? 0.018 -1.000 33.601 1.00 84.69 734 ALA A O 1
ATOM 5562 N N . ALA A 1 735 ? 1.698 -1.431 32.178 1.00 85.81 735 ALA A N 1
ATOM 5563 C CA . ALA A 1 735 ? 1.660 -0.125 31.520 1.00 85.81 735 ALA A CA 1
ATOM 5564 C C . ALA A 1 735 ? 0.361 0.128 30.735 1.00 85.81 735 ALA A C 1
ATOM 5566 O O . ALA A 1 735 ? -0.025 1.279 30.547 1.00 85.81 735 ALA A O 1
ATOM 5567 N N . LEU A 1 736 ? -0.313 -0.931 30.281 1.00 89.38 736 LEU A N 1
ATOM 5568 C CA . LEU A 1 736 ? -1.557 -0.843 29.516 1.00 89.38 736 LEU A CA 1
ATOM 5569 C C . LEU A 1 736 ? -2.815 -0.957 30.384 1.00 89.38 736 LEU A C 1
ATOM 5571 O O . LEU A 1 736 ? -3.900 -0.655 29.892 1.00 89.38 736 LEU A O 1
ATOM 5575 N N . ALA A 1 737 ? -2.689 -1.334 31.660 1.00 89.12 737 ALA A N 1
ATOM 5576 C CA . ALA A 1 737 ? -3.826 -1.474 32.568 1.00 89.12 737 ALA A CA 1
ATOM 5577 C C . ALA A 1 737 ? -4.722 -0.217 32.623 1.00 89.12 737 ALA A C 1
ATOM 5579 O O . ALA A 1 737 ? -5.923 -0.376 32.434 1.00 89.12 737 ALA A O 1
ATOM 5580 N N . PRO A 1 738 ? -4.200 1.027 32.718 1.00 91.38 738 PRO A N 1
ATOM 5581 C CA . PRO A 1 738 ? -5.058 2.217 32.720 1.00 91.38 738 PRO A CA 1
ATOM 5582 C C . PRO A 1 738 ? -5.887 2.396 31.439 1.00 91.38 738 PRO A C 1
ATOM 5584 O O . PRO A 1 738 ? -6.980 2.953 31.477 1.00 91.38 738 PRO A O 1
ATOM 5587 N N . LEU A 1 739 ? -5.383 1.934 30.287 1.00 89.62 739 LEU A N 1
ATOM 5588 C CA . LEU A 1 739 ? -6.133 1.961 29.028 1.00 89.62 739 LEU A CA 1
ATOM 5589 C C . LEU A 1 739 ? -7.251 0.912 29.026 1.00 89.62 739 LEU A C 1
ATOM 5591 O O . LEU A 1 739 ? -8.347 1.195 28.548 1.00 89.62 739 LEU A O 1
ATOM 5595 N N . VAL A 1 740 ? -6.973 -0.282 29.554 1.00 87.06 740 VAL A N 1
ATOM 5596 C CA . VAL A 1 740 ? -7.954 -1.371 29.667 1.00 87.06 740 VAL A CA 1
ATOM 5597 C C . VAL A 1 740 ? -9.045 -1.017 30.679 1.00 87.06 740 VAL A C 1
ATOM 5599 O O . VAL A 1 740 ? -10.222 -1.147 30.361 1.00 87.06 740 VAL A O 1
ATOM 5602 N N . ASP A 1 741 ? -8.683 -0.449 31.829 1.00 88.69 741 ASP A N 1
ATOM 5603 C CA . ASP A 1 741 ? -9.625 -0.010 32.868 1.00 88.69 741 ASP A CA 1
ATOM 5604 C C . ASP A 1 741 ? -10.588 1.085 32.373 1.00 88.69 741 ASP A C 1
ATOM 5606 O O . ASP A 1 741 ? -11.662 1.271 32.933 1.00 88.69 741 ASP A O 1
ATOM 5610 N N . ARG A 1 742 ? -10.217 1.836 31.325 1.00 85.81 742 ARG A N 1
ATOM 5611 C CA . ARG A 1 742 ? -11.105 2.804 30.655 1.00 85.81 742 ARG A CA 1
ATOM 5612 C C . ARG A 1 742 ? -12.101 2.162 29.688 1.00 85.81 742 ARG A C 1
ATOM 5614 O O . ARG A 1 742 ? -13.005 2.859 29.226 1.00 85.81 742 ARG A O 1
ATOM 5621 N N . SER A 1 743 ? -11.865 0.912 29.296 1.00 79.19 743 SER A N 1
ATOM 5622 C CA . SER A 1 743 ? -12.725 0.169 28.372 1.00 79.19 743 SER A CA 1
ATOM 5623 C C . SER A 1 743 ? -13.820 -0.636 29.076 1.00 79.19 743 SER A C 1
ATOM 5625 O O . SER A 1 743 ? -14.840 -0.908 28.440 1.00 79.19 743 SER A O 1
ATOM 5627 N N . ASP A 1 744 ? -13.617 -0.951 30.360 1.00 64.19 744 ASP A N 1
ATOM 5628 C CA . ASP A 1 744 ? -14.598 -1.557 31.274 1.00 64.19 744 ASP A CA 1
ATOM 5629 C C . ASP A 1 744 ? -15.528 -0.499 31.898 1.00 64.19 744 ASP A C 1
ATOM 5631 O O . ASP A 1 744 ? -16.727 -0.814 32.112 1.00 64.19 744 ASP A O 1
#

Nearest PDB structures (foldseek):
  8b1u-assembly1_B  TM=7.370E-01  e=3.266E-35  Escherichia coli
  5mbv-assembly1_B  TM=7.874E-01  e=3.738E-33  Escherichia coli
  6t2v-assembly1_B  TM=7.485E-01  e=1.464E-33  Escherichia coli
  1w36-assembly2_E  TM=7.728E-01  e=1.448E-32  Escherichia coli
  3k70-assembly1_B  TM=7.044E-01  e=1.319E-33  Escherichia coli K-12

Foldseek 3Di:
DFWWKWKWWPDPDTDTQDIDGDDPPPDQEDEDEGADDPPIFMWIDIDDPPQHWYKYFHNYPPVPFHTWIWTGGRNKTWTDGDDDPPDDDVVVVVVVDDDTDTDDDDDDDDGDGDDDDDDDDDPDPDDDADVVLEDDPVLLVVLLVLCLLCVQFAAPPDLPPPLPDGSLNVSVVSSVVVNVVVVVVCVVVVHDDPVNVLVVLLCQLVDPPRNVVSLVVVCVVAQEAEAEQLQQDAPSRLSNCCSNQNPPCVVVDPPDDRGHYHYHHANLQNQVVVSRRDNVSVVCQCPPPPHDDDDDQEDAFAAPVLLVLVCLLQPPDAQLDPVRHDDHHHYDPLRDPWFKAWQVRHGDDFEAEAEPADPQDQPDPPRFPSSQVVSLLVLLLVVLVVVVNQQVTIWGPAPDPPGHIDGDFQLLEAEAAADPVCLVVSCVSNVVVPAFADAPFADQLCPDPLVVLVLLLLVCLLPLPDLVSLLSNCCGLLANDDPVCSVVDDPVNSVVSSVVSPVLQCCCQPPNLVRSVVVSVVPHVSLVSQLVDPCRVQSVQSNVLLSVQLVVQDDRGDGSNRSSVSSCVLSVPPPPPDPCSSSRGRDDPPPDRHHYYYHLVVLQVAAHQEYEYSCLLPDPPCVVLLQQQWFAQLVRPRIYGHSSRPPDDPDPVSSVSRSLRSLSNVLSSQLSSVVSRSVRHHHHYYYYHYPHVCSQSGNSVLSQQCADPQSHRDCVQNNDSDGGDADHHPVSVVSRVSSVVVSD

Solvent-accessible surface area (backbone atoms only — not comparable to full-atom values): 42204 Å² total; per-residue (Å²): 143,68,62,41,45,38,36,28,39,69,53,104,66,72,46,84,75,51,73,53,88,84,77,69,103,84,66,81,59,57,74,51,79,43,82,46,62,85,99,59,51,70,47,58,48,57,48,57,98,80,56,57,37,34,39,41,40,41,43,50,90,51,99,84,58,71,50,45,34,40,41,36,48,75,82,33,55,41,78,45,72,79,72,72,93,88,81,73,68,67,74,64,53,62,77,70,66,80,74,89,68,83,65,87,78,86,88,90,67,76,77,70,84,89,85,88,86,86,86,91,83,81,90,86,78,80,83,87,75,59,67,88,62,49,76,53,68,73,60,46,51,52,35,28,50,52,49,66,75,35,78,84,39,46,62,31,70,57,91,81,46,89,73,56,56,73,52,36,43,51,44,41,54,51,32,53,53,50,45,54,51,49,52,52,50,30,61,75,71,72,55,75,55,76,64,51,56,53,55,50,50,37,52,47,48,68,32,90,90,52,6,66,62,48,33,49,55,48,47,71,74,44,56,65,48,80,40,71,61,37,16,54,36,28,69,63,58,49,52,39,48,38,70,53,38,38,74,89,54,70,88,70,63,85,81,64,84,81,54,44,69,45,79,38,66,48,68,56,58,34,63,46,53,94,75,54,21,24,54,60,57,36,52,53,56,59,68,34,94,92,50,84,81,81,85,86,50,65,40,82,75,35,15,35,61,32,52,50,50,49,43,67,58,39,51,80,41,58,44,58,42,83,89,39,54,64,72,88,62,48,56,35,78,89,22,59,82,54,52,39,18,39,80,86,66,50,71,54,72,34,68,43,81,44,72,68,62,68,87,75,77,76,86,47,101,59,53,65,63,58,50,35,52,53,51,50,53,49,48,36,48,50,50,26,52,50,53,49,54,41,53,75,36,27,28,36,58,38,92,48,98,86,42,68,65,43,72,42,53,43,62,40,31,35,36,37,30,79,43,81,81,50,43,62,58,48,37,54,34,22,49,74,74,72,41,56,58,43,51,73,65,29,65,52,33,60,76,32,75,37,31,54,39,48,51,35,45,31,54,16,33,47,41,32,86,39,67,70,37,44,59,56,26,36,58,23,66,64,53,55,44,49,74,64,54,61,71,66,54,49,72,65,58,52,49,53,49,32,53,49,31,44,52,49,29,50,38,23,41,75,64,12,64,72,50,36,52,52,49,43,53,71,74,40,47,26,62,64,62,40,49,73,42,99,59,8,71,60,46,46,51,36,43,52,50,51,50,51,52,51,58,72,75,41,63,85,64,41,47,35,55,54,50,36,52,50,50,52,53,64,56,63,58,85,57,96,75,47,76,64,53,64,75,38,24,32,83,71,73,92,79,68,76,22,23,34,32,39,34,48,76,74,45,60,96,50,74,32,51,28,33,36,29,71,28,53,23,57,35,74,60,63,72,54,58,78,62,52,43,65,37,54,42,93,86,67,82,46,49,28,31,44,47,36,71,90,47,86,68,90,52,70,65,64,53,49,53,42,49,53,50,38,44,36,47,51,46,12,36,38,33,13,44,48,47,46,53,65,68,26,28,27,40,27,36,40,38,35,42,44,93,36,79,52,10,36,61,15,34,50,37,33,60,63,49,24,44,46,91,73,34,44,56,28,65,79,61,51,74,46,79,65,64,40,76,70,59,65,51,72,51,38,56,63,69,38,41,40,44,52,64,71,73,111

Radius of gyration: 32.96 Å; Cα contacts (8 Å, |Δi|>4): 1120; chains: 1; bounding box: 98×77×81 Å

pLDDT: mean 75.47, std 20.71, range [24.55, 98.38]

Sequence (744 aa):
IATLLAVFTNTTAPALIACNVAAPPAAPSAAVQVAAVRDTDYLVLVDGTDGAQGQIQLNWAAEQLPPPVLEISNGRFRLEWRVAPGIYDWQQAAQLGAWEHVFRTNLASGLFLFDDPLPATDPARFFRHPAEDLPKHPKLVAAARLALGNPAAQLVPDADDPDLGGDAALRRRLVDTIADEVDRRRRASGSLSFDDLLVRLRAALDDPDRGAAARHALRRRYRIALIDEFQDTDPVQWAIFDAVFGARDADSHDGGPTPTLVLVGDPKQAIYAFRGADVHTYLDAAHAPGTDLCGLTTNWRSDAAYLTALELLLEGTTFGDERIAFHHVDHAERNAATRIVDGNGDPLPTLALRLAAGDIDRHSRRPKIVLTEAARDAVHHDLAVYIRDLLEDAWLPGRTDDDRPRPLQPDDIAVLVATGAEGPEVRAALERVGVPAVMARGDNVLTSAAATQWHLLLSALARPADVRRARAVAVSWFVGWTGDELAAADDDAIADLHATLHRWADVLAGQGLATLLGTLRAETGVAARVLARSDGDRAMTDVDHVAELLQLAAPRRVSPAMLLATFEQLAGGDDEGDPEADLAARRVESESRAVQIMTTHVAKGLEFEVVCCPSLSHATPVKKAFVDPVRWDPDGHRRIVDVAGDVTWPDADTKAARTEQALAEAIGSNLRVLYVALTRARHHTAVWWAPTDGAAATGLARVLFARDADGRIDPATFTGTGAVATPDGEDAVAALAPLVDRSD